Protein AF-A0A953MVX8-F1 (afdb_monomer_lite)

Foldseek 3Di:
DDDPDPDALLLVVQLVLLVLLLVLQQDFFKFKDWQNHTQFTDGLVCLQVLADTPCCSNVPPPPPPPPVPVVVVVVPPDDPDDDDDCVVVVVVVVVVVVVVVPPPPPPPPPDPPRGPRNPLSNLLNVLSVVSNVVSVVPDPCNLVSLLVSLVSSLVSLVVVVVVVVVVVVVVVVVVPPPDPIDIDMDTDPSSVSSNVSSVSSNVSSVVVVVVVVVPPPPPPPPPPPDDDDDDDDDDDDDDDDDDDDDDDDDDDDDDDDDDDDDDDDDDDDDDDDDDDDDDDDDDDDDDDDDDDDDDDDDDDDDDDDDDDDDDDDDDDDDDDDDDDDPDDPDPDPPPPPPPPDPPPDPPDDPPPDPPVVCVVCVVVVCCVLQLVVVLVVVLVVLVVQLVVLVVVLVVLVVPQVPDDQLSVQLSVLSNVLSNVLSVLSVVLSVVLVVQADGPFPDGNLLSVLSVLLSVLLSQLSNQLRSLLSQQVSCQVVVHFGPQPSPDPDPSCVSRRHPHPVNNPVSNVSSVVSNVVSNVVSVVSVVVSVVVRVVVVVVVVVVD

Radius of gyration: 40.79 Å; chains: 1; bounding box: 96×84×152 Å

pLDDT: mean 71.52, std 19.37, range [33.03, 97.69]

Structure (mmCIF, N/CA/C/O backbone):
data_AF-A0A953MVX8-F1
#
_entry.id   AF-A0A953MVX8-F1
#
loop_
_atom_site.group_PDB
_atom_site.id
_atom_site.type_symbol
_atom_site.label_atom_id
_atom_site.label_alt_id
_atom_site.label_comp_id
_atom_site.label_asym_id
_atom_site.label_entity_id
_atom_site.label_seq_id
_atom_site.pdbx_PDB_ins_code
_atom_site.Cartn_x
_atom_site.Cartn_y
_atom_site.Cartn_z
_atom_site.occupancy
_atom_site.B_iso_or_equiv
_atom_site.auth_seq_id
_atom_site.auth_comp_id
_atom_site.auth_asym_id
_atom_site.auth_atom_id
_atom_site.pdbx_PDB_model_num
ATOM 1 N N . MET A 1 1 ? -0.870 6.368 -40.330 1.00 54.12 1 MET A N 1
ATOM 2 C CA . MET A 1 1 ? -1.116 5.958 -38.929 1.00 54.12 1 MET A CA 1
ATOM 3 C C . MET A 1 1 ? 0.214 5.978 -38.195 1.00 54.12 1 MET A C 1
ATOM 5 O O . MET A 1 1 ? 1.049 5.128 -38.466 1.00 54.12 1 MET A O 1
ATOM 9 N N . ALA A 1 2 ? 0.462 6.985 -37.356 1.00 44.12 2 ALA A N 1
ATOM 10 C CA . ALA A 1 2 ? 1.664 7.016 -36.525 1.00 44.12 2 ALA A CA 1
ATOM 11 C C . ALA A 1 2 ? 1.490 6.000 -35.389 1.00 44.12 2 ALA A C 1
ATOM 13 O O . ALA A 1 2 ? 0.504 6.075 -34.655 1.00 44.12 2 ALA A O 1
ATOM 14 N N . MET A 1 3 ? 2.400 5.029 -35.277 1.00 39.38 3 MET A N 1
ATOM 15 C CA . MET A 1 3 ? 2.377 4.087 -34.160 1.00 39.38 3 MET A CA 1
ATOM 16 C C . MET A 1 3 ? 2.558 4.854 -32.841 1.00 39.38 3 MET A C 1
ATOM 18 O O . MET A 1 3 ? 3.437 5.719 -32.773 1.00 39.38 3 MET A O 1
ATOM 22 N N . PRO A 1 4 ? 1.741 4.580 -31.806 1.00 52.38 4 PRO A N 1
ATOM 23 C CA . PRO A 1 4 ? 1.899 5.212 -30.505 1.00 52.38 4 PRO A CA 1
ATOM 24 C C . PRO A 1 4 ? 3.293 4.884 -29.974 1.00 52.38 4 PRO A C 1
ATOM 26 O O . PRO A 1 4 ? 3.662 3.717 -29.833 1.00 52.38 4 PRO A O 1
ATOM 29 N N . THR A 1 5 ? 4.090 5.919 -29.720 1.00 52.66 5 THR A N 1
ATOM 30 C CA . THR A 1 5 ? 5.411 5.755 -29.124 1.00 52.66 5 THR A CA 1
ATOM 31 C C . THR A 1 5 ? 5.262 5.073 -27.761 1.00 52.66 5 THR A C 1
ATOM 33 O O . THR A 1 5 ? 4.364 5.435 -26.992 1.00 52.66 5 THR A O 1
ATOM 36 N N . PRO A 1 6 ? 6.098 4.065 -27.453 1.00 48.31 6 PRO A N 1
ATOM 37 C CA . PRO A 1 6 ? 6.007 3.321 -26.205 1.00 48.31 6 PRO A CA 1
ATOM 38 C C . PRO A 1 6 ? 6.113 4.294 -25.030 1.00 48.31 6 PRO A C 1
ATOM 40 O O . PRO A 1 6 ? 7.103 5.010 -24.872 1.00 48.31 6 PRO A O 1
ATOM 43 N N . GLN A 1 7 ? 5.044 4.365 -24.238 1.00 52.50 7 GLN A N 1
ATOM 44 C CA . GLN A 1 7 ? 4.986 5.229 -23.070 1.00 52.50 7 GLN A CA 1
ATOM 45 C C . GLN A 1 7 ? 5.999 4.718 -22.046 1.00 52.50 7 GLN A C 1
ATOM 47 O O . GLN A 1 7 ? 5.911 3.580 -21.591 1.00 52.50 7 GLN A O 1
ATOM 52 N N . GLY A 1 8 ? 6.987 5.550 -21.718 1.00 59.47 8 GLY A N 1
ATOM 53 C CA . GLY A 1 8 ? 8.038 5.187 -20.775 1.00 59.47 8 GLY A CA 1
ATOM 54 C C . GLY A 1 8 ? 7.496 4.852 -19.372 1.00 59.47 8 GLY A C 1
ATOM 55 O O . GLY A 1 8 ? 6.427 5.334 -18.981 1.00 59.47 8 GLY A O 1
ATOM 56 N N . PRO A 1 9 ? 8.263 4.091 -18.574 1.00 57.97 9 PRO A N 1
ATOM 57 C CA . PRO A 1 9 ? 7.849 3.545 -17.274 1.00 57.97 9 PRO A CA 1
ATOM 58 C C . PRO A 1 9 ? 7.515 4.589 -16.197 1.00 57.97 9 PRO A C 1
ATOM 60 O O . PRO A 1 9 ? 6.911 4.279 -15.175 1.00 57.97 9 PRO A O 1
ATOM 63 N N . HIS A 1 10 ? 7.839 5.858 -16.434 1.00 62.00 10 HIS A N 1
ATOM 64 C CA . HIS A 1 10 ? 7.603 6.947 -15.489 1.00 62.00 10 HIS A CA 1
ATOM 65 C C . HIS A 1 10 ? 6.122 7.300 -15.281 1.00 62.00 10 HIS A C 1
ATOM 67 O O . HIS A 1 10 ? 5.813 8.034 -14.347 1.00 62.00 10 HIS A O 1
ATOM 73 N N . ARG A 1 11 ? 5.190 6.799 -16.109 1.00 68.38 11 ARG A N 1
ATOM 74 C CA . ARG A 1 11 ? 3.753 7.079 -15.930 1.00 68.38 11 ARG A CA 1
ATOM 75 C C . ARG A 1 11 ? 3.180 6.468 -14.642 1.00 68.38 11 ARG A C 1
ATOM 77 O O . ARG A 1 11 ? 2.341 7.107 -14.022 1.00 68.38 11 ARG A O 1
ATOM 84 N N . ALA A 1 12 ? 3.660 5.305 -14.198 1.00 69.62 12 ALA A N 1
ATOM 85 C CA . ALA A 1 12 ? 3.076 4.588 -13.057 1.00 69.62 12 ALA A CA 1
ATOM 86 C C . ALA A 1 12 ? 3.425 5.178 -11.673 1.00 69.62 12 ALA A C 1
ATOM 88 O O . ALA A 1 12 ? 2.753 4.874 -10.692 1.00 69.62 12 ALA A O 1
ATOM 89 N N . LEU A 1 13 ? 4.447 6.035 -11.572 1.00 78.38 13 LEU A N 1
ATOM 90 C CA . LEU A 1 13 ? 4.884 6.601 -10.286 1.00 78.38 13 LEU A CA 1
ATOM 91 C C . LEU A 1 13 ? 3.929 7.681 -9.744 1.00 78.38 13 LEU A C 1
ATOM 93 O O . LEU A 1 13 ? 3.808 7.851 -8.534 1.00 78.38 13 LEU A O 1
ATOM 97 N N . PHE A 1 14 ? 3.213 8.376 -10.629 1.00 81.25 14 PHE A N 1
ATOM 98 C CA . PHE A 1 14 ? 2.272 9.446 -10.281 1.00 81.25 14 PHE A CA 1
ATOM 99 C C . PHE A 1 14 ? 1.063 8.987 -9.453 1.00 81.25 14 PHE A C 1
ATOM 101 O O . PHE A 1 14 ? 0.856 9.539 -8.371 1.00 81.25 14 PHE A O 1
ATOM 108 N N . PRO A 1 15 ? 0.282 7.974 -9.880 1.00 85.44 15 PRO A N 1
ATOM 109 C CA . PRO A 1 15 ? -0.833 7.476 -9.076 1.00 85.44 15 PRO A CA 1
ATOM 110 C C . PRO A 1 15 ? -0.356 6.864 -7.754 1.00 85.44 15 PRO A C 1
ATOM 112 O O . PRO A 1 15 ? -1.083 6.928 -6.771 1.00 85.44 15 PRO A O 1
ATOM 115 N N . GLY A 1 16 ? 0.873 6.333 -7.699 1.00 83.50 16 GLY A N 1
ATOM 116 C CA . GLY A 1 16 ? 1.467 5.815 -6.465 1.00 83.50 16 GLY A CA 1
ATOM 117 C C . GLY A 1 16 ? 1.623 6.883 -5.378 1.00 83.50 16 GLY A C 1
ATOM 118 O O . GLY A 1 16 ? 1.309 6.620 -4.221 1.00 83.50 16 GLY A O 1
ATOM 119 N N . ALA A 1 17 ? 2.035 8.102 -5.742 1.00 90.44 17 ALA A N 1
ATOM 120 C CA . ALA A 1 17 ? 2.159 9.204 -4.786 1.00 90.44 17 ALA A CA 1
ATOM 121 C C . ALA A 1 17 ? 0.800 9.664 -4.234 1.00 90.44 17 ALA A C 1
ATOM 123 O O . ALA A 1 17 ? 0.674 9.884 -3.034 1.00 90.44 17 ALA A O 1
ATOM 124 N N . PHE A 1 18 ? -0.239 9.740 -5.072 1.00 91.50 18 PHE A N 1
ATOM 125 C CA . PHE A 1 18 ? -1.593 10.064 -4.607 1.00 91.50 18 PHE A CA 1
ATOM 126 C C . PHE A 1 18 ? -2.239 8.918 -3.810 1.00 91.50 18 PHE A C 1
ATOM 128 O O . PHE A 1 18 ? -2.927 9.171 -2.824 1.00 91.50 18 PHE A O 1
ATOM 135 N N . ALA A 1 19 ? -1.980 7.659 -4.175 1.00 88.12 19 ALA A N 1
ATOM 136 C CA . ALA A 1 19 ? -2.420 6.497 -3.404 1.00 88.12 19 ALA A CA 1
ATOM 137 C C . ALA A 1 19 ? -1.784 6.465 -2.009 1.00 88.12 19 ALA A C 1
ATOM 139 O O . ALA A 1 19 ? -2.470 6.153 -1.038 1.00 88.12 19 ALA A O 1
ATOM 140 N N . LEU A 1 20 ? -0.507 6.850 -1.894 1.00 88.81 20 LEU A N 1
ATOM 141 C CA . LEU A 1 20 ? 0.152 7.021 -0.601 1.00 88.81 20 LEU A CA 1
ATOM 142 C C . LEU A 1 20 ? -0.595 8.037 0.271 1.00 88.81 20 LEU A C 1
ATOM 144 O O . LEU A 1 20 ? -0.844 7.743 1.433 1.00 88.81 20 LEU A O 1
ATOM 148 N N . VAL A 1 21 ? -1.023 9.176 -0.289 1.00 93.94 21 VAL A N 1
ATOM 149 C CA . VAL A 1 21 ? -1.826 10.163 0.455 1.00 93.94 21 VAL A CA 1
ATOM 150 C C . VAL A 1 21 ? -3.119 9.544 0.985 1.00 93.94 21 VAL A C 1
ATOM 152 O O . VAL A 1 21 ? -3.407 9.687 2.169 1.00 93.94 21 VAL A O 1
ATOM 155 N N . VAL A 1 22 ? -3.875 8.819 0.153 1.00 91.56 22 VAL A N 1
ATOM 156 C CA . VAL A 1 22 ? -5.123 8.157 0.587 1.00 91.56 22 VAL A CA 1
ATOM 157 C C . VAL A 1 22 ? -4.861 7.168 1.726 1.00 91.56 22 VAL A C 1
ATOM 159 O O . VAL A 1 22 ? -5.604 7.136 2.701 1.00 91.56 22 VAL A O 1
ATOM 162 N N . VAL A 1 23 ? -3.779 6.393 1.638 1.00 87.88 23 VAL A N 1
ATOM 163 C CA . VAL A 1 23 ? -3.372 5.466 2.703 1.00 87.88 23 VAL A CA 1
ATOM 164 C C . VAL A 1 23 ? -2.995 6.221 3.979 1.00 87.88 23 VAL A C 1
ATOM 166 O O . VAL A 1 23 ? -3.380 5.800 5.064 1.00 87.88 23 VAL A O 1
ATOM 169 N N . CYS A 1 24 ? -2.305 7.358 3.872 1.00 91.88 24 CYS A N 1
ATOM 170 C CA . CYS A 1 24 ? -1.936 8.184 5.018 1.00 91.88 24 CYS A CA 1
ATOM 171 C C . CYS A 1 24 ? -3.149 8.708 5.802 1.00 91.88 24 CYS A C 1
ATOM 173 O O . CYS A 1 24 ? -3.049 8.836 7.021 1.00 91.88 24 CYS A O 1
ATOM 175 N N . PHE A 1 25 ? -4.298 8.941 5.152 1.00 93.31 25 PHE A N 1
ATOM 176 C CA . PHE A 1 25 ? -5.549 9.325 5.828 1.00 93.31 25 PHE A CA 1
ATOM 177 C C . PHE A 1 25 ? -6.089 8.250 6.785 1.00 93.31 25 PHE A C 1
ATOM 179 O O . PHE A 1 25 ? -6.872 8.573 7.673 1.00 93.31 25 PHE A O 1
ATOM 186 N N . LEU A 1 26 ? -5.646 6.995 6.659 1.00 87.94 26 LEU A N 1
ATOM 187 C CA . LEU A 1 26 ? -6.006 5.911 7.581 1.00 87.94 26 LEU A CA 1
ATOM 188 C C . LEU A 1 26 ? -5.194 5.929 8.888 1.00 87.94 26 LEU A C 1
ATOM 190 O O . LEU A 1 26 ? -5.497 5.161 9.796 1.00 87.94 26 LEU A O 1
ATOM 194 N N . PHE A 1 27 ? -4.159 6.767 8.984 1.00 91.25 27 PHE A N 1
ATOM 195 C CA . PHE A 1 27 ? -3.295 6.878 10.160 1.00 91.25 27 PHE A CA 1
ATOM 196 C C . PHE A 1 27 ? -3.603 8.139 10.971 1.00 91.25 27 PHE A C 1
ATOM 198 O O . PHE A 1 27 ? -4.330 9.032 10.525 1.00 91.25 27 PHE A O 1
ATOM 205 N N . THR A 1 28 ? -2.995 8.226 12.156 1.00 90.44 28 THR A N 1
ATOM 206 C CA . THR A 1 28 ? -3.032 9.397 13.035 1.00 90.44 28 THR A CA 1
ATOM 207 C C . THR A 1 28 ? -2.585 10.653 12.296 1.00 90.44 28 THR A C 1
ATOM 209 O O . THR A 1 28 ? -1.437 10.770 11.858 1.00 90.44 28 THR A O 1
ATOM 212 N N . PHE A 1 29 ? -3.506 11.602 12.151 1.00 92.19 29 PHE A N 1
ATOM 213 C CA . PHE A 1 29 ? -3.282 12.879 11.482 1.00 92.19 29 PHE A CA 1
ATOM 214 C C . PHE A 1 29 ? -2.920 13.974 12.473 1.00 92.19 29 PHE A C 1
ATOM 216 O O . PHE A 1 29 ? -2.045 14.789 12.189 1.00 92.19 29 PHE A O 1
ATOM 223 N N . LEU A 1 30 ? -3.571 13.978 13.634 1.00 93.12 30 LEU A N 1
ATOM 224 C CA . LEU A 1 30 ? -3.368 14.970 14.680 1.00 93.12 30 LEU A CA 1
ATOM 225 C C . LEU A 1 30 ? -3.243 14.266 16.027 1.00 93.12 30 LEU A C 1
ATOM 227 O O . LEU A 1 30 ? -4.079 13.438 16.382 1.00 93.12 30 LEU A O 1
ATOM 231 N N . GLU A 1 31 ? -2.196 14.614 16.765 1.00 92.06 31 GLU A N 1
ATOM 232 C CA . GLU A 1 31 ? -2.000 14.238 18.159 1.00 92.06 31 GLU A CA 1
ATOM 233 C C . GLU A 1 31 ? -2.313 15.447 19.038 1.00 92.06 31 GLU A C 1
ATOM 235 O O . GLU A 1 31 ? -1.734 16.526 18.872 1.00 92.06 31 GLU A O 1
ATOM 240 N N . PHE A 1 32 ? -3.209 15.257 19.998 1.00 90.44 32 PHE A N 1
ATOM 241 C CA . PHE A 1 32 ? -3.487 16.238 21.034 1.00 90.44 32 PHE A CA 1
ATOM 242 C C . PHE A 1 32 ? -2.589 15.933 22.223 1.00 90.44 32 PHE A C 1
ATOM 244 O O . PHE A 1 32 ? -2.599 14.816 22.750 1.00 90.44 32 PHE A O 1
ATOM 251 N N . ARG A 1 33 ? -1.799 16.921 22.647 1.00 90.38 33 ARG A N 1
ATOM 252 C CA . ARG A 1 33 ? -0.929 16.809 23.816 1.00 90.38 33 ARG A CA 1
ATOM 253 C C . ARG A 1 33 ? -1.262 17.882 24.836 1.00 90.38 33 ARG A C 1
ATOM 255 O O . ARG A 1 33 ? -1.357 19.052 24.478 1.00 90.38 33 ARG A O 1
ATOM 262 N N . ARG A 1 34 ? -1.370 17.491 26.102 1.00 87.19 34 ARG A N 1
ATOM 263 C CA . ARG A 1 34 ? -1.476 18.402 27.246 1.00 87.19 34 ARG A CA 1
ATOM 264 C C . ARG A 1 34 ? -0.198 18.281 28.058 1.00 87.19 34 ARG A C 1
ATOM 266 O O . ARG A 1 34 ? 0.162 17.177 28.462 1.00 87.19 34 ARG A O 1
ATOM 273 N N . ASP A 1 35 ? 0.516 19.390 28.225 1.00 87.94 35 ASP A N 1
ATOM 274 C CA . ASP A 1 35 ? 1.780 19.436 28.978 1.00 87.94 35 ASP A CA 1
ATOM 275 C C . ASP A 1 35 ? 2.805 18.380 28.502 1.00 87.94 35 ASP A C 1
ATOM 277 O O . ASP A 1 35 ? 3.523 17.758 29.280 1.00 87.94 35 ASP A O 1
ATOM 281 N N . GLY A 1 36 ? 2.839 18.138 27.185 1.00 86.06 36 GLY A N 1
ATOM 282 C CA . GLY A 1 36 ? 3.728 17.167 26.537 1.00 86.06 36 GLY A CA 1
ATOM 283 C C . GLY A 1 36 ? 3.221 15.720 26.503 1.00 86.06 36 GLY A C 1
ATOM 284 O O . GLY A 1 36 ? 3.724 14.937 25.693 1.00 86.06 36 GLY A O 1
ATOM 285 N N . ASN A 1 37 ? 2.198 15.377 27.290 1.00 87.12 37 ASN A N 1
ATOM 286 C CA . ASN A 1 37 ? 1.599 14.044 27.320 1.00 87.12 37 ASN A CA 1
ATOM 287 C C . ASN A 1 37 ? 0.480 13.921 26.286 1.00 87.12 37 ASN A C 1
ATOM 289 O O . ASN A 1 37 ? -0.370 14.803 26.178 1.00 87.12 37 ASN A O 1
ATOM 293 N N . GLN A 1 38 ? 0.465 12.822 25.532 1.00 86.12 38 GLN A N 1
ATOM 294 C CA . GLN A 1 38 ? -0.590 12.540 24.560 1.00 86.12 38 GLN A CA 1
ATOM 295 C C . GLN A 1 38 ? -1.907 12.264 25.289 1.00 86.12 38 GLN A C 1
ATOM 297 O O . GLN A 1 38 ? -1.994 11.348 26.103 1.00 86.12 38 GLN A O 1
ATOM 302 N N . VAL A 1 39 ? -2.918 13.076 24.996 1.00 87.31 39 VAL A N 1
ATOM 303 C CA . VAL A 1 39 ? -4.264 12.972 25.578 1.00 87.31 39 VAL A CA 1
ATOM 304 C C . VAL A 1 39 ? -5.288 12.451 24.576 1.00 87.31 39 VAL A C 1
ATOM 306 O O . VAL A 1 39 ? -6.352 11.992 24.967 1.00 87.31 39 VAL A O 1
ATOM 309 N N . GLY A 1 40 ? -4.973 12.491 23.283 1.00 87.00 40 GLY A N 1
ATOM 310 C CA . GLY A 1 40 ? -5.831 11.940 22.247 1.00 87.00 40 GLY A CA 1
ATOM 311 C C . GLY A 1 40 ? -5.163 11.962 20.884 1.00 87.00 40 GLY A C 1
ATOM 312 O O . GLY A 1 40 ? -4.156 12.640 20.665 1.00 87.00 40 GLY A O 1
ATOM 313 N N . GLU A 1 41 ? -5.745 11.223 19.955 1.00 91.88 41 GLU A N 1
ATOM 314 C CA . GLU A 1 41 ? -5.352 11.237 18.557 1.00 91.88 41 GLU A CA 1
ATOM 315 C C . GLU A 1 41 ? -6.578 11.171 17.658 1.00 91.88 41 GLU A C 1
ATOM 317 O O . GLU A 1 41 ? -7.620 10.642 18.040 1.00 91.88 41 GLU A O 1
ATOM 322 N N . VAL A 1 42 ? -6.457 11.742 16.464 1.00 90.38 42 VAL A N 1
ATOM 323 C CA . VAL A 1 42 ? -7.511 11.712 15.453 1.00 90.38 42 VAL A CA 1
ATOM 324 C C . VAL A 1 42 ? -6.907 11.292 14.123 1.00 90.38 42 VAL A C 1
ATOM 326 O O . VAL A 1 42 ? -5.887 11.832 13.676 1.00 90.38 42 VAL A O 1
ATOM 329 N N . THR A 1 43 ? -7.542 10.310 13.483 1.00 93.31 43 THR A N 1
ATOM 330 C CA . THR A 1 43 ? -7.150 9.845 12.150 1.00 93.31 43 THR A CA 1
ATOM 331 C C . THR A 1 43 ? -7.626 10.809 11.067 1.00 93.31 43 THR A C 1
ATOM 333 O O . THR A 1 43 ? -8.590 11.555 11.250 1.00 93.31 43 THR A O 1
ATOM 336 N N . GLY A 1 44 ? -6.973 10.789 9.903 1.00 89.62 44 GLY A N 1
ATOM 337 C CA . GLY A 1 44 ? -7.403 11.612 8.768 1.00 89.62 44 GLY A CA 1
ATOM 338 C C . GLY A 1 44 ? -8.840 11.298 8.339 1.00 89.62 44 GLY A C 1
ATOM 339 O O . GLY A 1 44 ? -9.597 12.207 8.010 1.00 89.62 44 GLY A O 1
ATOM 340 N N . MET A 1 45 ? -9.243 10.026 8.397 1.00 91.12 45 MET A N 1
ATOM 341 C CA . MET A 1 45 ? -10.606 9.598 8.080 1.00 91.12 45 MET A CA 1
ATOM 342 C C . MET A 1 45 ? -11.637 10.076 9.096 1.00 91.12 45 MET A C 1
ATOM 344 O O . MET A 1 45 ? -12.710 10.507 8.683 1.00 91.12 45 MET A O 1
ATOM 348 N N . SER A 1 46 ? -11.316 10.079 10.388 1.00 89.44 46 SER A N 1
ATOM 349 C CA . SER A 1 46 ? -12.222 10.618 11.407 1.00 89.44 46 SER A CA 1
ATOM 350 C C . SER A 1 46 ? -12.479 12.116 11.184 1.00 89.44 46 SER A C 1
ATOM 352 O O . SER A 1 46 ? -13.625 12.551 11.254 1.00 89.44 46 SER A O 1
ATOM 354 N N . LEU A 1 47 ? -11.461 12.889 10.765 1.00 89.44 47 LEU A N 1
ATOM 355 C CA . LEU A 1 47 ? -11.639 14.297 10.357 1.00 89.44 47 LEU A CA 1
ATOM 356 C C . LEU A 1 47 ? -12.552 14.454 9.133 1.00 89.44 47 LEU A C 1
ATOM 358 O O . LEU A 1 47 ? -13.312 15.417 9.047 1.00 89.44 47 LEU A O 1
ATOM 362 N N . VAL A 1 48 ? -12.470 13.527 8.176 1.00 91.25 48 VAL A N 1
ATOM 363 C CA . VAL A 1 48 ? -13.298 13.526 6.957 1.00 91.25 48 VAL A CA 1
ATOM 364 C C . VAL A 1 48 ? -14.749 13.164 7.265 1.00 91.25 48 VAL A C 1
ATOM 366 O O . VAL A 1 48 ? -15.654 13.709 6.641 1.00 91.25 48 VAL A O 1
ATOM 369 N N . LEU A 1 49 ? -14.972 12.241 8.199 1.00 90.38 49 LEU A N 1
ATOM 370 C CA . LEU A 1 49 ? -16.299 11.741 8.557 1.00 90.38 49 LEU A CA 1
ATOM 371 C C . LEU A 1 49 ? -16.987 12.584 9.637 1.00 90.38 49 LEU A C 1
ATOM 373 O O . LEU A 1 49 ? -18.196 12.455 9.813 1.00 90.38 49 LEU A O 1
ATOM 377 N N . GLY A 1 50 ? -16.246 13.457 10.327 1.00 87.00 50 GLY A N 1
ATOM 378 C CA . GLY A 1 50 ? -16.759 14.182 11.492 1.00 87.00 50 GLY A CA 1
ATOM 379 C C . GLY A 1 50 ? -16.935 13.274 12.711 1.00 87.00 50 GLY A C 1
ATOM 380 O O . GLY A 1 50 ? -17.779 13.520 13.568 1.00 87.00 50 GLY A O 1
ATOM 381 N N . GLU A 1 51 ? -16.169 12.188 12.789 1.00 84.38 51 GLU A N 1
ATOM 382 C CA . GLU A 1 51 ? -16.191 11.332 13.970 1.00 84.38 51 GLU A CA 1
ATOM 383 C C . GLU A 1 51 ? -15.504 12.057 15.126 1.00 84.38 51 GLU A C 1
ATOM 385 O O . GLU A 1 51 ? -14.406 12.601 14.969 1.00 84.38 51 GLU A O 1
ATOM 390 N N . ALA A 1 52 ? -16.164 12.061 16.287 1.00 73.50 52 ALA A N 1
ATOM 391 C CA . ALA A 1 52 ? -15.589 12.624 17.494 1.00 73.50 52 ALA A CA 1
ATOM 392 C C . ALA A 1 52 ? -14.246 11.929 17.799 1.00 73.50 52 ALA A C 1
ATOM 394 O O . ALA A 1 52 ? -14.129 10.716 17.594 1.00 73.50 52 ALA A O 1
ATOM 395 N N . PRO A 1 53 ? -13.236 12.667 18.299 1.00 72.12 53 PRO A N 1
ATOM 396 C CA . PRO A 1 53 ? -12.011 12.058 18.802 1.00 72.12 53 PRO A CA 1
ATOM 397 C C . PRO A 1 53 ? -12.371 10.967 19.804 1.00 72.12 53 PRO A C 1
ATOM 399 O O . PRO A 1 53 ? -13.293 11.170 20.595 1.00 72.12 53 PRO A O 1
ATOM 402 N N . ASP A 1 54 ? -11.653 9.842 19.789 1.00 65.62 54 ASP A N 1
ATOM 403 C CA . ASP A 1 54 ? -11.901 8.729 20.706 1.00 65.62 54 ASP A CA 1
ATOM 404 C C . ASP A 1 54 ? -11.809 9.237 22.158 1.00 65.62 54 ASP A C 1
ATOM 406 O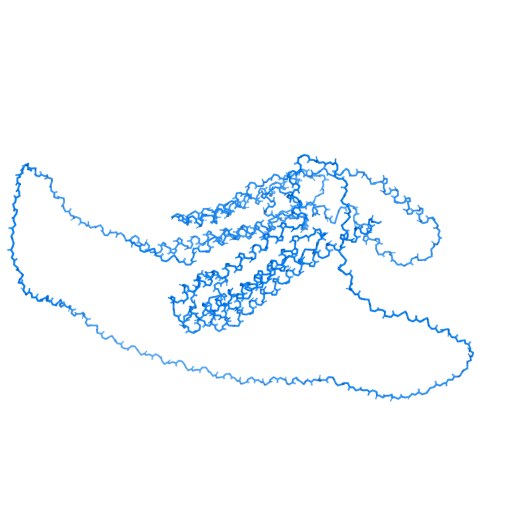 O . ASP A 1 54 ? -10.735 9.376 22.753 1.00 65.62 54 ASP A O 1
ATOM 410 N N . ALA A 1 55 ? -12.965 9.580 22.734 1.00 53.53 55 ALA A N 1
ATOM 411 C CA . ALA A 1 55 ? -13.070 10.265 24.020 1.00 53.53 55 ALA A CA 1
ATOM 412 C C . ALA A 1 55 ? -12.561 9.387 25.174 1.00 53.53 55 ALA A C 1
ATOM 414 O O . ALA A 1 55 ? -12.223 9.889 26.247 1.00 53.53 55 ALA A O 1
ATOM 415 N N . ALA A 1 56 ? -12.439 8.078 24.925 1.00 52.38 56 ALA A N 1
ATOM 416 C CA . ALA A 1 56 ? -11.797 7.120 25.811 1.00 52.38 56 ALA A CA 1
ATOM 417 C C . ALA A 1 56 ? -10.327 7.481 26.115 1.00 52.38 56 ALA A C 1
ATOM 419 O O . ALA A 1 56 ? -9.861 7.207 27.219 1.00 52.38 56 ALA A O 1
ATOM 420 N N . GLY A 1 57 ? -9.615 8.136 25.186 1.00 51.97 57 GLY A N 1
ATOM 421 C CA . GLY A 1 57 ? -8.266 8.664 25.423 1.00 51.97 57 GLY A CA 1
ATOM 422 C C . GLY A 1 57 ? -8.268 9.960 26.240 1.00 51.97 57 GLY A C 1
ATOM 423 O O . GLY A 1 57 ? -7.516 10.086 27.206 1.00 51.97 57 GLY A O 1
ATOM 424 N N . LEU A 1 58 ? -9.183 10.883 25.918 1.00 48.25 58 LEU A N 1
ATOM 425 C CA . LEU A 1 58 ? -9.274 12.205 26.558 1.00 48.25 58 LEU A CA 1
ATOM 426 C C . LEU A 1 58 ? -9.727 12.133 28.024 1.00 48.25 58 LEU A C 1
ATOM 428 O O . LEU A 1 58 ? -9.258 12.916 28.849 1.00 48.25 58 LEU A O 1
ATOM 432 N N . MET A 1 59 ? -10.586 11.171 28.376 1.00 49.12 59 MET A N 1
ATOM 433 C CA . MET A 1 59 ? -10.997 10.920 29.767 1.00 49.12 59 MET A CA 1
ATOM 434 C C . MET A 1 59 ? -10.030 10.008 30.542 1.00 49.12 59 MET A C 1
ATOM 436 O O . MET A 1 59 ? -10.171 9.838 31.753 1.00 49.12 59 MET A O 1
ATOM 440 N N . GLY A 1 60 ? -9.033 9.427 29.868 1.00 46.53 60 GLY A N 1
ATOM 441 C CA . GLY A 1 60 ? -8.072 8.486 30.443 1.00 46.53 60 GLY A CA 1
ATOM 442 C C . GLY A 1 60 ? -6.845 9.121 31.100 1.00 46.53 60 GLY A C 1
ATOM 443 O O . GLY A 1 60 ? -5.958 8.383 31.531 1.00 46.53 60 GLY A O 1
ATOM 444 N N . VAL A 1 61 ? -6.757 10.455 31.186 1.00 48.16 61 VAL A N 1
ATOM 445 C CA . VAL A 1 61 ? -5.586 11.130 31.768 1.00 48.16 61 VAL A CA 1
ATOM 446 C C . VAL A 1 61 ? -5.462 10.773 33.262 1.00 48.16 61 VAL A C 1
ATOM 448 O O . VAL A 1 61 ? -6.380 11.059 34.041 1.00 48.16 61 VAL A O 1
ATOM 451 N N . PRO A 1 62 ? -4.338 10.175 33.704 1.00 43.22 62 PRO A N 1
ATOM 452 C CA . PRO A 1 62 ? -4.074 9.875 35.107 1.00 43.22 62 PRO A CA 1
ATOM 453 C C . PRO A 1 62 ? -3.773 11.184 35.851 1.00 43.22 62 PRO A C 1
ATOM 455 O O . PRO A 1 62 ? -2.628 11.581 36.030 1.00 43.22 62 PRO A O 1
ATOM 458 N N . GLY A 1 63 ? -4.833 11.897 36.217 1.00 45.16 63 GLY A N 1
ATOM 459 C CA . GLY A 1 63 ? -4.766 13.199 36.885 1.00 45.16 63 GLY A CA 1
ATOM 460 C C . GLY A 1 63 ? -6.120 13.740 37.346 1.00 45.16 63 GLY A C 1
ATOM 461 O O . GLY A 1 63 ? -6.159 14.704 38.105 1.00 45.16 63 GLY A O 1
ATOM 462 N N . GLY A 1 64 ? -7.237 13.114 36.952 1.00 41.38 64 GLY A N 1
ATOM 463 C CA . GLY A 1 64 ? -8.517 13.351 37.619 1.00 41.38 64 GLY A CA 1
ATOM 464 C C . GLY A 1 64 ? -8.426 12.946 39.102 1.00 41.38 64 GLY A C 1
ATOM 465 O O . GLY A 1 64 ? -7.824 11.906 39.394 1.00 41.38 64 GLY A O 1
ATOM 466 N N . PRO A 1 65 ? -9.015 13.710 40.043 1.00 41.62 65 PRO A N 1
ATOM 467 C CA . PRO A 1 65 ? -8.824 13.568 41.497 1.00 41.62 65 PRO A CA 1
ATOM 468 C C . PRO A 1 65 ? -9.289 12.233 42.125 1.00 41.62 65 PRO A C 1
ATOM 470 O O . PRO A 1 65 ? -9.331 12.118 43.344 1.00 41.62 65 PRO A O 1
ATOM 473 N N . GLY A 1 66 ? -9.607 11.207 41.329 1.00 45.16 66 GLY A N 1
ATOM 474 C CA . GLY A 1 66 ? -10.133 9.919 41.789 1.00 45.16 66 GLY A CA 1
ATOM 475 C C . GLY A 1 66 ? -9.208 8.702 41.662 1.00 45.16 66 GLY A C 1
ATOM 476 O O . GLY A 1 66 ? -9.579 7.652 42.164 1.00 45.16 66 GLY A O 1
ATOM 477 N N . LYS A 1 67 ? -8.030 8.781 41.016 1.00 43.53 67 LYS A N 1
ATOM 478 C CA . LYS A 1 67 ? -7.151 7.593 40.819 1.00 43.53 67 LYS A CA 1
ATOM 479 C C . LYS A 1 67 ? -5.810 7.621 41.564 1.00 43.53 67 LYS A C 1
ATOM 481 O O . LYS A 1 67 ? -5.010 6.703 41.422 1.00 43.53 67 LYS A O 1
ATOM 486 N N . GLY A 1 68 ? -5.568 8.644 42.386 1.00 41.56 68 GLY A N 1
ATOM 487 C CA . GLY A 1 68 ? -4.338 8.780 43.177 1.00 41.56 68 GLY A CA 1
ATOM 488 C C . GLY A 1 68 ? -4.322 8.040 44.521 1.00 41.56 68 GLY A C 1
ATOM 489 O O . GLY A 1 68 ? -3.278 8.015 45.163 1.00 41.56 68 GLY A O 1
ATOM 490 N N . GLN A 1 69 ? -5.437 7.451 44.971 1.00 47.34 69 GLN A N 1
ATOM 491 C CA . GLN A 1 69 ? -5.502 6.802 46.293 1.00 47.34 69 GLN A CA 1
ATOM 492 C C . GLN A 1 69 ? -5.251 5.289 46.270 1.00 47.34 69 GLN A C 1
ATOM 494 O O . GLN A 1 69 ? -4.783 4.751 47.272 1.00 47.34 69 GLN A O 1
ATOM 499 N N . ASP A 1 70 ? -5.423 4.613 45.133 1.00 48.25 70 ASP A N 1
ATOM 500 C CA . ASP A 1 70 ? -5.220 3.157 45.073 1.00 48.25 70 ASP A CA 1
ATOM 501 C C . ASP A 1 70 ? -3.732 2.773 44.989 1.00 48.25 70 ASP A C 1
ATOM 503 O O . ASP A 1 70 ? -3.315 1.756 45.536 1.00 48.25 70 ASP A O 1
ATOM 507 N N . ALA A 1 71 ? -2.887 3.635 44.410 1.00 46.00 71 ALA A N 1
ATOM 508 C CA . ALA A 1 71 ? -1.441 3.395 44.334 1.00 46.00 71 ALA A CA 1
ATOM 509 C C . ALA A 1 71 ? -0.712 3.591 45.679 1.00 46.00 71 ALA A C 1
ATOM 511 O O . ALA A 1 71 ? 0.391 3.081 45.855 1.00 46.00 71 ALA A O 1
ATOM 512 N N . VAL A 1 72 ? -1.326 4.294 46.639 1.00 47.25 72 VAL A N 1
ATOM 513 C CA . VAL A 1 72 ? -0.803 4.422 48.013 1.00 47.25 72 VAL A CA 1
ATOM 514 C C . VAL A 1 72 ? -1.371 3.322 48.924 1.00 47.25 72 VAL A C 1
ATOM 516 O O . VAL A 1 72 ? -0.733 2.950 49.905 1.00 47.25 72 VAL A O 1
ATOM 519 N N . ALA A 1 73 ? -2.512 2.721 48.567 1.00 48.97 73 ALA A N 1
ATOM 520 C CA . ALA A 1 73 ? -3.133 1.631 49.323 1.00 48.97 73 ALA A CA 1
ATOM 521 C C . ALA A 1 73 ? -2.512 0.239 49.059 1.00 48.97 73 ALA A C 1
ATOM 523 O O . ALA A 1 73 ? -2.656 -0.663 49.888 1.00 48.97 73 ALA A O 1
ATOM 524 N N . GLU A 1 74 ? -1.791 0.048 47.948 1.00 46.22 74 GLU A N 1
ATOM 525 C CA . GLU A 1 74 ? -1.131 -1.231 47.625 1.00 46.22 74 GLU A CA 1
ATOM 526 C C . GLU A 1 74 ? 0.206 -1.424 48.380 1.00 46.22 74 GLU A C 1
ATOM 528 O O . GLU A 1 74 ? 0.685 -2.549 48.519 1.00 46.22 74 GLU A O 1
ATOM 533 N N . GLN A 1 75 ? 0.800 -0.353 48.931 1.00 44.66 75 GLN A N 1
ATOM 534 C CA . GLN A 1 75 ? 2.078 -0.422 49.661 1.00 44.66 75 GLN A CA 1
ATOM 535 C C . GLN A 1 75 ? 1.924 -0.700 51.174 1.00 44.66 75 GLN A C 1
ATOM 537 O O . GLN A 1 75 ? 2.922 -0.847 51.875 1.00 44.66 75 GLN A O 1
ATOM 542 N N . GLU A 1 76 ? 0.692 -0.860 51.677 1.00 46.88 76 GLU A N 1
ATOM 543 C CA . GLU A 1 76 ? 0.409 -1.211 53.084 1.00 46.88 76 GLU A CA 1
ATOM 544 C C . GLU A 1 76 ? -0.192 -2.617 53.290 1.00 46.88 76 GLU A C 1
ATOM 546 O O . GLU A 1 76 ? -0.565 -2.982 54.406 1.00 46.88 76 GLU A O 1
ATOM 551 N N . ARG A 1 77 ? -0.266 -3.463 52.252 1.00 52.59 77 ARG A N 1
ATOM 552 C CA . ARG A 1 77 ? -0.845 -4.816 52.369 1.00 52.59 77 ARG A CA 1
ATOM 553 C C . ARG A 1 77 ? 0.197 -5.934 52.443 1.00 52.59 77 ARG A C 1
ATOM 555 O O . ARG A 1 77 ? 0.288 -6.762 51.547 1.00 52.59 77 ARG A O 1
ATOM 562 N N . GLN A 1 78 ? 0.898 -6.008 53.576 1.00 39.19 78 GLN A N 1
ATOM 563 C CA . GLN A 1 78 ? 1.392 -7.249 54.206 1.00 39.19 78 GLN A CA 1
ATOM 564 C C . GLN A 1 78 ? 1.517 -7.040 55.735 1.00 39.19 78 GLN A C 1
ATOM 566 O O . GLN A 1 78 ? 1.801 -5.931 56.176 1.00 39.19 78 GLN A O 1
ATOM 571 N N . PRO A 1 79 ? 1.348 -8.077 56.574 1.00 51.47 79 PRO A N 1
ATOM 572 C CA . PRO A 1 79 ? 0.083 -8.670 56.977 1.00 51.47 79 PRO A CA 1
ATOM 573 C C . PRO A 1 79 ? -0.246 -8.320 58.445 1.00 51.47 79 PRO A C 1
ATOM 575 O O . PRO A 1 79 ? 0.490 -8.672 59.365 1.00 51.47 79 PRO A O 1
ATOM 578 N N . ARG A 1 80 ? -1.401 -7.693 58.696 1.00 44.00 80 ARG A N 1
ATOM 579 C CA . ARG A 1 80 ? -2.055 -7.725 60.017 1.00 44.00 80 ARG A CA 1
ATOM 580 C C . ARG A 1 80 ? -3.134 -8.799 60.004 1.00 44.00 80 ARG A C 1
ATOM 582 O O . ARG A 1 80 ? -4.328 -8.516 59.998 1.00 44.00 80 ARG A O 1
ATOM 589 N N . GLU A 1 81 ? -2.697 -10.053 59.993 1.00 53.56 81 GLU A N 1
ATOM 590 C CA . GLU A 1 81 ? -3.488 -11.095 60.640 1.00 53.56 81 GLU A CA 1
ATOM 591 C C . GLU A 1 81 ? -3.496 -10.823 62.151 1.00 53.56 81 GLU A C 1
ATOM 593 O O . GLU A 1 81 ? -2.519 -10.333 62.709 1.00 53.56 81 GLU A O 1
ATOM 598 N N . GLN A 1 82 ? -4.612 -11.150 62.801 1.00 51.56 82 GLN A N 1
ATOM 599 C CA . GLN A 1 82 ? -4.935 -10.893 64.210 1.00 51.56 82 GLN A CA 1
ATOM 600 C C . GLN A 1 82 ? -5.404 -9.473 64.552 1.00 51.56 82 GLN A C 1
ATOM 602 O O . GLN A 1 82 ? -4.772 -8.734 65.303 1.00 51.56 82 GLN A O 1
ATOM 607 N N . ARG A 1 83 ? -6.6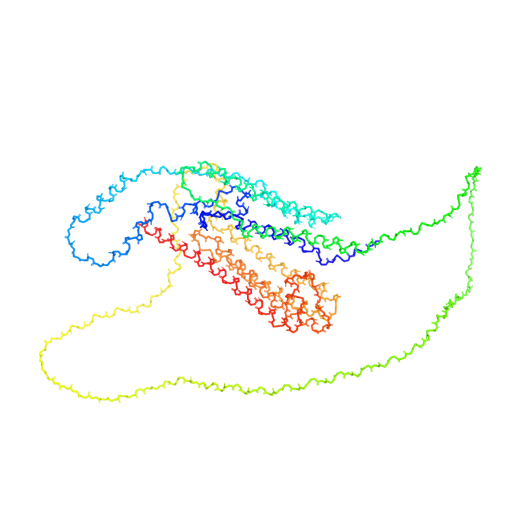44 -9.167 64.165 1.00 45.38 83 ARG A N 1
ATOM 608 C CA . ARG A 1 83 ? -7.664 -8.826 65.170 1.00 45.38 83 ARG A CA 1
ATOM 609 C C . ARG A 1 83 ? -9.059 -9.143 64.642 1.00 45.38 83 ARG A C 1
ATOM 611 O O . ARG A 1 83 ? -9.603 -8.459 63.787 1.00 45.38 83 ARG A O 1
ATOM 618 N N . SER A 1 84 ? -9.590 -10.239 65.173 1.00 61.38 84 SER A N 1
ATOM 619 C CA . SER A 1 84 ? -11.007 -10.585 65.184 1.00 61.38 84 SER A CA 1
ATOM 620 C C . SER A 1 84 ? -11.829 -9.432 65.757 1.00 61.38 84 SER A C 1
ATOM 622 O O . SER A 1 84 ? -11.520 -8.942 66.841 1.00 61.38 84 SER A O 1
ATOM 624 N N . GLY A 1 85 ? -12.907 -9.071 65.071 1.00 48.69 85 GLY A N 1
ATOM 625 C CA . GLY A 1 85 ? -13.978 -8.248 65.622 1.00 48.69 85 GLY A CA 1
ATOM 626 C C . GLY A 1 85 ? -14.824 -7.659 64.505 1.00 48.69 85 GLY A C 1
ATOM 627 O O . GLY A 1 85 ? -14.298 -6.918 63.678 1.00 48.69 85 GLY A O 1
ATOM 628 N N . GLY A 1 86 ? -16.119 -7.993 64.472 1.00 60.38 86 GLY A N 1
ATOM 629 C CA . GLY A 1 86 ? -17.089 -7.542 63.460 1.00 60.38 86 GLY A CA 1
ATOM 630 C C . GLY A 1 86 ? -17.150 -6.022 63.247 1.00 60.38 86 GLY A C 1
ATOM 631 O O . GLY A 1 86 ? -17.635 -5.572 62.214 1.00 60.38 86 GLY A O 1
ATOM 632 N N . ASP A 1 87 ? -16.555 -5.244 64.148 1.00 64.44 87 ASP A N 1
ATOM 633 C CA . ASP A 1 87 ? -16.445 -3.789 64.081 1.00 64.44 87 ASP A CA 1
ATOM 634 C C . ASP A 1 87 ? -15.638 -3.282 62.872 1.00 64.44 87 ASP A C 1
ATOM 636 O O . ASP A 1 87 ? -15.933 -2.206 62.357 1.00 64.44 87 ASP A O 1
ATOM 640 N N . ALA A 1 88 ? -14.660 -4.044 62.363 1.00 65.06 88 ALA A N 1
ATOM 641 C CA . ALA A 1 88 ? -13.861 -3.623 61.204 1.00 65.06 88 ALA A CA 1
ATOM 642 C C . ALA A 1 88 ? -14.664 -3.653 59.890 1.00 65.06 88 ALA A C 1
ATOM 644 O O . ALA A 1 88 ? -14.475 -2.807 59.015 1.00 65.06 88 ALA A O 1
ATOM 645 N N . VAL A 1 89 ? -15.594 -4.604 59.767 1.00 72.12 89 VAL A N 1
ATOM 646 C CA . VAL A 1 89 ? -16.498 -4.704 58.611 1.00 72.12 89 VAL A CA 1
ATOM 647 C C . VAL A 1 89 ? -17.556 -3.604 58.680 1.00 72.12 89 VAL A C 1
ATOM 649 O O . VAL A 1 89 ? -17.858 -2.976 57.667 1.00 72.12 89 VAL A O 1
ATOM 652 N N . GLU A 1 90 ? -18.058 -3.308 59.880 1.00 75.81 90 GLU A N 1
ATOM 653 C CA . GLU A 1 90 ? -18.985 -2.200 60.124 1.00 75.81 90 GLU A CA 1
ATOM 654 C C . GLU A 1 90 ? -18.327 -0.837 59.822 1.00 75.81 90 GLU A C 1
ATOM 656 O O . GLU A 1 90 ? -18.938 0.023 59.184 1.00 75.81 90 GLU A O 1
ATOM 661 N N . GLN A 1 91 ? -17.056 -0.646 60.202 1.00 78.25 91 GLN A N 1
ATOM 662 C CA . GLN A 1 91 ? -16.285 0.559 59.873 1.00 78.25 91 GLN A CA 1
ATOM 663 C C . GLN A 1 91 ? -16.022 0.694 58.371 1.00 78.25 91 GLN A C 1
ATOM 665 O O . GLN A 1 91 ? -16.221 1.778 57.825 1.00 78.25 91 GLN A O 1
ATOM 670 N N . ALA A 1 92 ? -15.634 -0.388 57.688 1.00 76.19 92 ALA A N 1
ATOM 671 C CA . ALA A 1 92 ? -15.443 -0.375 56.238 1.00 76.19 92 ALA A CA 1
ATOM 672 C C . ALA A 1 92 ? -16.752 -0.059 55.496 1.00 76.19 92 ALA A C 1
ATOM 674 O O . ALA A 1 92 ? -16.752 0.706 54.531 1.00 76.19 92 ALA A O 1
ATOM 675 N N . ARG A 1 93 ? -17.884 -0.583 55.984 1.00 82.12 93 ARG A N 1
ATOM 676 C CA . ARG A 1 93 ? -19.209 -0.299 55.425 1.00 82.12 93 ARG A CA 1
ATOM 677 C C . ARG A 1 93 ? -19.613 1.162 55.610 1.00 82.12 93 ARG A C 1
ATOM 679 O O . ARG A 1 93 ? -20.041 1.784 54.646 1.00 82.12 93 ARG A O 1
ATOM 686 N N . ARG A 1 94 ? -19.419 1.736 56.803 1.00 83.75 94 ARG A N 1
ATOM 687 C CA . ARG A 1 94 ? -19.709 3.162 57.054 1.00 83.75 94 ARG A CA 1
ATOM 688 C C . ARG A 1 94 ? -18.796 4.090 56.259 1.00 83.75 94 ARG A C 1
ATOM 690 O O . ARG A 1 94 ? -19.239 5.152 55.838 1.00 83.75 94 ARG A O 1
ATOM 697 N N . PHE A 1 95 ? -17.548 3.688 56.022 1.00 79.94 95 PHE A N 1
ATOM 698 C CA . PHE A 1 95 ? -16.620 4.439 55.180 1.00 79.94 95 PHE A CA 1
ATOM 699 C C . PHE A 1 95 ? -17.053 4.426 53.704 1.00 79.94 95 PHE A C 1
ATOM 701 O O . PHE A 1 95 ? -17.043 5.468 53.054 1.00 79.94 95 PHE A O 1
ATOM 708 N N . LEU A 1 96 ? -17.520 3.279 53.196 1.00 79.94 96 LEU A N 1
ATOM 709 C CA . LEU A 1 96 ? -18.097 3.165 51.851 1.00 79.94 96 LEU A CA 1
ATOM 710 C C . LEU A 1 96 ? -19.416 3.939 51.709 1.00 79.94 96 LEU A C 1
ATOM 712 O O . LEU A 1 96 ? -19.614 4.611 50.701 1.00 79.94 96 LEU A O 1
ATOM 716 N N . GLU A 1 97 ? -20.291 3.906 52.718 1.00 80.06 97 GLU A N 1
ATOM 717 C CA . GLU A 1 97 ? -21.537 4.686 52.724 1.00 80.06 97 GLU A CA 1
ATOM 718 C C . GLU A 1 97 ? -21.263 6.197 52.795 1.00 80.06 97 GLU A C 1
ATOM 720 O O . GLU A 1 97 ? -21.928 6.969 52.107 1.00 80.06 97 GLU A O 1
ATOM 725 N N . GLN A 1 98 ? -20.247 6.638 53.547 1.00 78.94 98 GLN A N 1
ATOM 726 C CA . GLN A 1 98 ? -19.819 8.041 53.542 1.00 78.94 98 GLN A CA 1
ATOM 727 C C . GLN A 1 98 ? -19.195 8.459 52.205 1.00 78.94 98 GLN A C 1
ATOM 729 O O . GLN A 1 98 ? -19.465 9.568 51.747 1.00 78.94 98 GLN A O 1
ATOM 734 N N . GLN A 1 99 ? -18.428 7.586 51.542 1.00 72.62 99 GLN A N 1
ATOM 735 C CA . GLN A 1 99 ? -17.909 7.870 50.200 1.00 72.62 99 GLN A CA 1
ATOM 736 C C . GLN A 1 99 ? -19.014 7.919 49.139 1.00 72.62 99 GLN A C 1
ATOM 738 O O . GLN A 1 99 ? -18.979 8.797 48.278 1.00 72.62 99 GLN A O 1
ATOM 743 N N . GLN A 1 100 ? -20.017 7.039 49.214 1.00 69.94 100 GLN A N 1
ATOM 744 C CA . GLN A 1 100 ? -21.177 7.072 48.314 1.00 69.94 100 GLN A CA 1
ATOM 745 C C . GLN A 1 100 ? -22.087 8.277 48.570 1.00 69.94 100 GLN A C 1
ATOM 747 O O . GLN A 1 100 ? -22.647 8.824 47.627 1.00 69.94 100 GLN A O 1
ATOM 752 N N . ALA A 1 101 ? -22.210 8.732 49.820 1.00 70.31 101 ALA A N 1
ATOM 753 C CA . ALA A 1 101 ? -22.972 9.936 50.150 1.00 70.31 101 ALA A CA 1
ATOM 754 C C . ALA A 1 101 ? -22.248 11.239 49.758 1.00 70.31 101 ALA A C 1
ATOM 756 O O . ALA A 1 101 ? -22.893 12.276 49.617 1.00 70.31 101 ALA A O 1
ATOM 757 N N . GLN A 1 102 ? -20.921 11.199 49.589 1.00 57.56 102 GLN A N 1
ATOM 758 C CA . GLN A 1 102 ? -20.103 12.350 49.190 1.00 57.56 102 GLN A CA 1
ATOM 759 C C . GLN A 1 102 ? -19.689 12.349 47.721 1.00 57.56 102 GLN A C 1
ATOM 761 O O . GLN A 1 102 ? -19.074 13.319 47.287 1.00 57.56 102 GLN A O 1
ATOM 766 N N . THR A 1 103 ? -20.014 11.317 46.940 1.00 47.66 103 THR A N 1
ATOM 767 C CA . THR A 1 103 ? -19.854 11.398 45.488 1.00 47.66 103 THR A CA 1
ATOM 768 C C . THR A 1 103 ? -21.041 12.198 44.959 1.00 47.66 103 THR A C 1
ATOM 770 O O . THR A 1 103 ? -22.152 11.663 44.936 1.00 47.66 103 THR A O 1
ATOM 773 N N . PRO A 1 104 ? -20.878 13.486 44.585 1.00 48.97 104 PRO A N 1
ATOM 774 C CA . PRO A 1 104 ? -21.943 14.180 43.881 1.00 48.97 104 PRO A CA 1
ATOM 775 C C . PRO A 1 104 ? -22.306 13.315 42.679 1.00 48.97 104 PRO A C 1
ATOM 777 O O . PRO A 1 104 ? -21.411 12.829 41.984 1.00 48.97 104 PRO A O 1
ATOM 780 N N . VAL A 1 105 ? -23.603 13.064 42.489 1.00 50.19 105 VAL A N 1
ATOM 781 C CA . VAL A 1 105 ? -24.130 12.390 41.302 1.00 50.19 105 VAL A CA 1
ATOM 782 C C . VAL A 1 105 ? -23.656 13.215 40.116 1.00 50.19 105 VAL A C 1
ATOM 784 O O . VAL A 1 105 ? -24.213 14.265 39.808 1.00 50.19 105 VAL A O 1
ATOM 787 N N . GLN A 1 106 ? -22.538 12.796 39.537 1.00 49.38 106 GLN A N 1
ATOM 788 C CA . GLN A 1 106 ? -21.952 13.437 38.387 1.00 49.38 106 GLN A CA 1
ATOM 789 C C . GLN A 1 106 ? -22.864 13.021 37.246 1.00 49.38 106 GLN A C 1
ATOM 791 O O . GLN A 1 106 ? -22.818 11.873 36.801 1.00 49.38 106 GLN A O 1
ATOM 796 N N . GLU A 1 107 ? -23.800 13.913 36.910 1.00 46.41 107 GLU A N 1
ATOM 797 C CA . GLU A 1 107 ? -24.689 13.760 35.765 1.00 46.41 107 GLU A CA 1
ATOM 798 C C . GLU A 1 107 ? -23.839 13.262 34.602 1.00 46.41 107 GLU A C 1
ATOM 800 O O . GLU A 1 107 ? -22.784 13.834 34.307 1.00 46.41 107 GLU 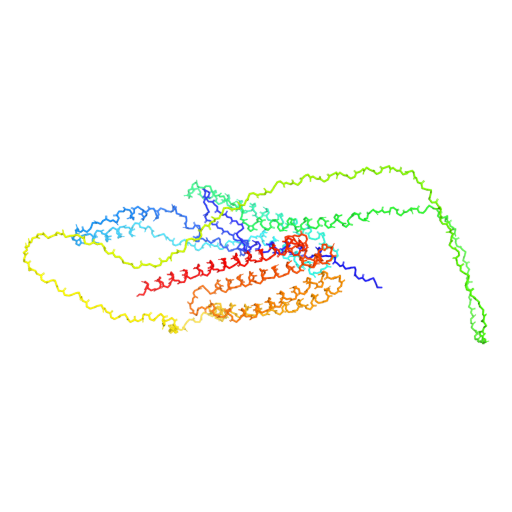A O 1
ATOM 805 N N . LEU A 1 108 ? -24.239 12.115 34.043 1.00 49.12 108 LEU A N 1
ATOM 806 C CA . LEU A 1 108 ? -23.534 11.492 32.934 1.00 49.12 108 LEU A CA 1
ATOM 807 C C . LEU A 1 108 ? -23.356 12.594 31.881 1.00 49.12 108 LEU A C 1
ATOM 809 O O . LEU A 1 108 ? -24.379 13.136 31.455 1.00 49.12 108 LEU A O 1
ATOM 813 N N . PRO A 1 109 ? -22.117 12.985 31.525 1.00 55.44 109 PRO A N 1
ATOM 814 C CA . PRO A 1 109 ? -21.914 14.084 30.598 1.00 55.44 109 PRO A CA 1
ATOM 815 C C . PRO A 1 109 ? -22.713 13.772 29.340 1.00 55.44 109 PRO A C 1
ATOM 817 O O . PRO A 1 109 ? -22.620 12.657 28.813 1.00 55.44 109 PRO A O 1
ATOM 820 N N . GLU A 1 110 ? -23.561 14.720 28.937 1.00 58.28 110 GLU A N 1
ATOM 821 C CA . GLU A 1 110 ? -24.399 14.554 27.758 1.00 58.28 110 GLU A CA 1
ATOM 822 C C . GLU A 1 110 ? -23.527 14.101 26.579 1.00 58.28 110 GLU A C 1
ATOM 824 O O . GLU A 1 110 ? -22.365 14.519 26.479 1.00 58.28 110 GLU A O 1
ATOM 829 N N . PRO A 1 111 ? -24.031 13.183 25.733 1.00 60.22 111 PRO A N 1
ATOM 830 C CA . PRO A 1 111 ? -23.267 12.663 24.611 1.00 60.22 111 PRO A CA 1
ATOM 831 C C . PRO A 1 111 ? -22.734 13.839 23.799 1.00 60.22 111 PRO A C 1
ATOM 833 O O . PRO A 1 111 ? -23.508 14.638 23.285 1.00 60.22 111 PRO A O 1
ATOM 836 N N . VAL A 1 112 ? -21.406 13.960 23.738 1.00 60.97 112 VAL A N 1
ATOM 837 C CA . VAL A 1 112 ? -20.742 15.040 23.010 1.00 60.97 112 VAL A CA 1
ATOM 838 C C . VAL A 1 112 ? -21.224 14.984 21.565 1.00 60.97 112 VAL A C 1
ATOM 840 O O . VAL A 1 112 ? -21.037 13.967 20.890 1.00 60.97 112 VAL A O 1
ATOM 843 N N . ASP A 1 113 ? -21.876 16.057 21.123 1.00 69.88 113 ASP A N 1
ATOM 844 C CA . ASP A 1 113 ? -22.393 16.169 19.766 1.00 69.88 113 ASP A CA 1
ATOM 845 C C . ASP A 1 113 ? -21.279 15.894 18.749 1.00 69.88 113 ASP A C 1
ATOM 847 O O . ASP A 1 113 ? -20.133 16.330 18.905 1.00 69.88 113 ASP A O 1
ATOM 851 N N . ALA A 1 114 ? -21.615 15.136 17.704 1.00 71.75 114 ALA A N 1
ATOM 852 C CA . ALA A 1 114 ? -20.674 14.780 16.652 1.00 71.75 114 ALA A CA 1
ATOM 853 C C . ALA A 1 114 ? -20.042 16.046 16.053 1.00 71.75 114 ALA A C 1
ATOM 855 O O . ALA A 1 114 ? -20.738 16.964 15.612 1.00 71.75 114 ALA A O 1
ATOM 856 N N . THR A 1 115 ? -18.711 16.091 16.024 1.00 78.81 115 THR A N 1
ATOM 857 C CA . THR A 1 115 ? -17.976 17.198 15.410 1.00 78.81 115 THR A CA 1
ATOM 858 C C . THR A 1 115 ? -18.311 17.282 13.921 1.00 78.81 115 THR A C 1
ATOM 860 O O . THR A 1 115 ? -18.265 16.261 13.236 1.00 78.81 115 THR A O 1
ATOM 863 N N . PRO A 1 116 ? -18.626 18.463 13.366 1.00 85.94 116 PRO A N 1
ATOM 864 C CA . PRO A 1 116 ? -18.919 18.564 11.945 1.00 85.94 116 PRO A CA 1
ATOM 865 C C . PRO A 1 116 ? -17.705 18.111 11.109 1.00 85.94 116 PRO A C 1
ATOM 867 O O . PRO A 1 116 ? -16.563 18.402 11.481 1.00 85.94 116 PRO A O 1
ATOM 870 N N . PRO A 1 117 ? -17.923 17.425 9.972 1.00 90.44 117 PRO A N 1
ATOM 871 C CA . PRO A 1 117 ? -16.851 17.018 9.069 1.00 90.44 117 PRO A CA 1
ATOM 872 C C . PRO A 1 117 ? -15.947 18.189 8.674 1.00 90.44 117 PRO A C 1
ATOM 874 O O . PRO A 1 117 ? -16.431 19.255 8.282 1.00 90.44 117 PRO A O 1
ATOM 877 N N . ASN A 1 118 ? -14.626 17.997 8.727 1.00 92.69 118 ASN A N 1
ATOM 878 C CA . ASN A 1 118 ? -13.695 19.062 8.377 1.00 92.69 118 ASN A CA 1
ATOM 879 C C . ASN A 1 118 ? -13.591 19.204 6.849 1.00 92.69 118 ASN A C 1
ATOM 881 O O . ASN A 1 118 ? -13.068 18.333 6.146 1.00 92.69 118 ASN A O 1
ATOM 885 N N . VAL A 1 119 ? -14.058 20.344 6.332 1.00 93.94 119 VAL A N 1
ATOM 886 C CA . VAL A 1 119 ? -14.087 20.644 4.891 1.00 93.94 119 VAL A CA 1
ATOM 887 C C . VAL A 1 119 ? -12.690 20.569 4.264 1.00 93.94 119 VAL A C 1
ATOM 889 O O . VAL A 1 119 ? -12.544 20.044 3.160 1.00 93.94 119 VAL A O 1
ATOM 892 N N . TRP A 1 120 ? -11.644 21.020 4.963 1.00 95.00 120 TRP A N 1
ATOM 893 C CA . TRP A 1 120 ? -10.269 20.983 4.456 1.00 95.00 120 TRP A CA 1
ATOM 894 C C . TRP A 1 120 ? -9.748 19.551 4.313 1.00 95.00 120 TRP A C 1
ATOM 896 O O . TRP A 1 120 ? -9.102 19.228 3.312 1.00 95.00 120 TRP A O 1
ATOM 906 N N . ALA A 1 121 ? -10.074 18.670 5.265 1.00 93.31 121 ALA A N 1
ATOM 907 C CA . ALA A 1 121 ? -9.725 17.252 5.194 1.00 93.31 121 ALA A CA 1
ATOM 908 C C . ALA A 1 121 ? -10.421 16.563 4.005 1.00 93.31 121 ALA A C 1
ATOM 910 O O . ALA A 1 121 ? -9.766 15.853 3.238 1.00 93.31 121 ALA A O 1
ATOM 911 N N . ILE A 1 122 ? -11.715 16.841 3.793 1.00 92.62 122 ILE A N 1
ATOM 912 C CA . ILE A 1 122 ? -12.491 16.320 2.655 1.00 92.62 122 ILE A CA 1
ATOM 913 C C . ILE A 1 122 ? -11.877 16.771 1.327 1.00 92.62 122 ILE A C 1
ATOM 915 O O . ILE A 1 122 ? -11.603 15.942 0.459 1.00 92.62 122 ILE A O 1
ATOM 919 N N . LEU A 1 123 ? -11.627 18.074 1.160 1.00 94.31 123 LEU A N 1
ATOM 920 C CA . LEU A 1 123 ? -11.053 18.618 -0.074 1.00 94.31 123 LEU A CA 1
ATOM 921 C C . LEU A 1 123 ? -9.662 18.040 -0.357 1.00 94.31 123 LEU A C 1
ATOM 923 O O . LEU A 1 123 ? -9.350 17.707 -1.499 1.00 94.31 123 LEU A O 1
ATOM 927 N N . THR A 1 124 ? -8.849 17.854 0.683 1.00 95.62 124 THR A N 1
ATOM 928 C CA . THR A 1 124 ? -7.530 17.225 0.564 1.00 95.62 124 THR A CA 1
ATOM 929 C C . THR A 1 124 ? -7.644 15.782 0.065 1.00 95.62 124 THR A C 1
ATOM 931 O O . THR A 1 124 ? -6.951 15.395 -0.881 1.00 95.62 124 THR A O 1
ATOM 934 N N . LEU A 1 125 ? -8.543 14.987 0.655 1.00 94.06 125 LEU A N 1
ATOM 935 C CA . LEU A 1 125 ? -8.778 13.608 0.230 1.00 94.06 125 LEU A CA 1
ATOM 936 C C . LEU A 1 125 ? -9.308 13.550 -1.212 1.00 94.06 125 LEU A C 1
ATOM 938 O O . LEU A 1 125 ? -8.855 12.721 -2.004 1.00 94.06 125 LEU A O 1
ATOM 942 N N . LEU A 1 126 ? -10.204 14.467 -1.590 1.00 93.38 126 LEU A N 1
ATOM 943 C CA . LEU A 1 126 ? -10.707 14.589 -2.961 1.00 93.38 126 LEU A CA 1
ATOM 944 C C . LEU A 1 126 ? -9.596 14.933 -3.959 1.00 93.38 126 LEU A C 1
ATOM 946 O O . LEU A 1 126 ? -9.586 14.374 -5.054 1.00 93.38 126 LEU A O 1
ATOM 950 N N . CYS A 1 127 ? -8.629 15.783 -3.598 1.00 95.25 127 CYS A N 1
ATOM 951 C CA . CYS A 1 127 ? -7.457 16.033 -4.440 1.00 95.25 127 CYS A CA 1
ATOM 952 C C . CYS A 1 127 ? -6.634 14.757 -4.664 1.00 95.25 127 CYS A C 1
ATOM 954 O O . CYS A 1 127 ? -6.199 14.499 -5.789 1.00 95.25 127 CYS A O 1
ATOM 956 N N . ALA A 1 128 ? -6.453 13.937 -3.623 1.00 93.44 128 ALA A N 1
ATOM 957 C CA . ALA A 1 128 ? -5.734 12.671 -3.731 1.00 93.44 128 ALA A CA 1
ATOM 958 C C . ALA A 1 128 ? -6.471 11.658 -4.624 1.00 93.44 128 ALA A C 1
ATOM 960 O O . ALA A 1 128 ? -5.894 11.135 -5.579 1.00 93.44 128 ALA A O 1
ATOM 961 N N . VAL A 1 129 ? -7.767 11.440 -4.385 1.00 91.38 129 VAL A N 1
ATOM 962 C CA . VAL A 1 129 ? -8.602 10.545 -5.205 1.00 91.38 129 VAL A CA 1
ATOM 963 C C . VAL A 1 129 ? -8.695 11.049 -6.648 1.00 91.38 129 VAL A C 1
ATOM 965 O O . VAL A 1 129 ? -8.543 10.267 -7.586 1.00 91.38 129 VAL A O 1
ATOM 968 N N . GLY A 1 130 ? -8.860 12.358 -6.846 1.00 90.06 130 GLY A N 1
ATOM 969 C CA . GLY A 1 130 ? -8.868 12.993 -8.162 1.00 90.06 130 GLY A CA 1
ATOM 970 C C . GLY A 1 130 ? -7.568 12.757 -8.931 1.00 90.06 130 GLY A C 1
ATOM 971 O O . GLY A 1 130 ? -7.610 12.437 -10.118 1.00 90.06 130 GLY A O 1
ATOM 972 N N . GLY A 1 131 ? -6.415 12.816 -8.256 1.00 88.75 131 GLY A N 1
ATOM 973 C CA . GLY A 1 131 ? -5.116 12.486 -8.847 1.00 88.75 131 GLY A CA 1
ATOM 974 C C . GLY A 1 131 ? -5.044 11.045 -9.370 1.00 88.75 131 GLY A C 1
ATOM 975 O O . GLY A 1 131 ? -4.544 10.814 -10.473 1.00 88.75 131 GLY A O 1
ATOM 976 N N . ILE A 1 132 ? -5.608 10.088 -8.623 1.00 88.62 132 ILE A N 1
ATOM 977 C CA . ILE A 1 132 ? -5.697 8.674 -9.024 1.00 88.62 132 ILE A CA 1
ATOM 978 C C . ILE A 1 132 ? -6.660 8.501 -10.205 1.00 88.62 132 ILE A C 1
ATOM 980 O O . ILE A 1 132 ? -6.314 7.856 -11.191 1.00 88.62 132 ILE A O 1
ATOM 984 N N . VAL A 1 133 ? -7.857 9.091 -10.146 1.00 87.75 133 VAL A N 1
ATOM 985 C CA . VAL A 1 133 ? -8.880 8.952 -11.198 1.00 87.75 133 VAL A CA 1
ATOM 986 C C . VAL A 1 133 ? -8.409 9.562 -12.519 1.00 87.75 133 VAL A C 1
ATOM 988 O O . VAL A 1 133 ? -8.513 8.930 -13.570 1.00 87.75 133 VAL A O 1
ATOM 991 N N . LEU A 1 134 ? -7.830 10.765 -12.487 1.00 86.69 134 LEU A N 1
ATOM 992 C CA . LEU A 1 134 ? -7.353 11.446 -13.693 1.00 86.69 134 LEU A CA 1
ATOM 993 C C . LEU A 1 134 ? -6.199 10.716 -14.380 1.00 86.69 134 LEU A C 1
ATOM 995 O O . LEU A 1 134 ? -6.050 10.832 -15.597 1.00 86.69 134 LEU A O 1
ATOM 999 N N . PHE A 1 135 ? -5.405 9.947 -13.629 1.00 85.69 135 PHE A N 1
ATOM 1000 C CA . PHE A 1 135 ? -4.397 9.069 -14.215 1.00 85.69 135 PHE A CA 1
ATOM 1001 C C . PHE A 1 135 ? -5.028 8.029 -15.157 1.00 85.69 135 PHE A C 1
ATOM 1003 O O . PHE A 1 135 ? -4.499 7.797 -16.243 1.00 85.69 135 PHE A O 1
ATOM 1010 N N . PHE A 1 136 ? -6.183 7.461 -14.797 1.00 82.50 136 PHE A N 1
ATOM 1011 C CA . PHE A 1 136 ? -6.880 6.479 -15.634 1.00 82.50 136 PHE A CA 1
ATOM 1012 C C . PHE A 1 136 ? -7.578 7.094 -16.854 1.00 82.50 136 PHE A C 1
ATOM 1014 O O . PHE A 1 136 ? -7.756 6.410 -17.858 1.00 82.50 136 PHE A O 1
ATOM 1021 N N . ILE A 1 137 ? -7.941 8.379 -16.800 1.00 84.69 137 ILE A N 1
ATOM 1022 C CA . ILE A 1 137 ? -8.644 9.070 -17.897 1.00 84.69 137 ILE A CA 1
ATOM 1023 C C . ILE A 1 137 ? -7.694 9.427 -19.059 1.00 84.69 137 ILE A C 1
ATOM 1025 O O . ILE A 1 137 ? -8.144 9.628 -20.186 1.00 84.69 137 ILE A O 1
ATOM 1029 N N . GLY A 1 138 ? -6.376 9.462 -18.834 1.00 81.56 138 GLY A N 1
ATOM 1030 C CA . GLY A 1 138 ? -5.399 9.614 -19.919 1.00 81.56 138 GLY A CA 1
ATOM 1031 C C . GLY A 1 138 ? -5.412 10.992 -20.604 1.00 81.56 138 GLY A C 1
ATOM 1032 O O . GLY A 1 138 ? -5.283 11.082 -21.828 1.00 81.56 138 GLY A O 1
ATOM 1033 N N . MET A 1 139 ? -5.629 12.076 -19.848 1.00 80.06 139 MET A N 1
ATOM 1034 C CA . MET A 1 139 ? -5.785 13.424 -20.410 1.00 80.06 139 MET A CA 1
ATOM 1035 C C . MET A 1 139 ? -4.499 14.006 -21.022 1.00 80.06 139 MET A C 1
ATOM 1037 O O . MET A 1 139 ? -3.399 13.930 -20.482 1.00 80.06 139 MET A O 1
ATOM 1041 N N . ARG A 1 140 ? -4.644 14.766 -22.112 1.00 79.50 140 ARG A N 1
ATOM 1042 C CA . ARG A 1 140 ? -3.513 15.422 -22.798 1.00 79.50 140 ARG A CA 1
ATOM 1043 C C . ARG A 1 140 ? -2.776 16.469 -21.940 1.00 79.50 140 ARG A C 1
ATOM 1045 O O . ARG A 1 140 ? -1.610 16.747 -22.205 1.00 79.50 140 ARG A O 1
ATOM 1052 N N . GLN A 1 141 ? -3.437 17.023 -20.918 1.00 84.81 141 GLN A N 1
ATOM 1053 C CA . GLN A 1 141 ? -2.864 17.969 -19.946 1.00 84.81 141 GLN A CA 1
ATOM 1054 C C . GLN A 1 141 ? -2.568 17.342 -18.570 1.00 84.81 141 GLN A C 1
ATOM 1056 O O . GLN A 1 141 ? -2.395 18.074 -17.599 1.00 84.81 141 GLN A O 1
ATOM 1061 N N . GLU A 1 142 ? -2.474 16.008 -18.481 1.00 85.19 142 GLU A N 1
ATOM 1062 C CA . GLU A 1 142 ? -2.176 15.242 -17.253 1.00 85.19 142 GLU A CA 1
ATOM 1063 C C . GLU A 1 142 ? -1.170 15.935 -16.322 1.00 85.19 142 GLU A C 1
ATOM 1065 O O . GLU A 1 142 ? -1.417 16.094 -15.132 1.00 85.19 142 GLU A O 1
ATOM 1070 N N . LEU A 1 143 ? -0.046 16.394 -16.875 1.00 88.00 143 LEU A N 1
ATOM 1071 C CA . LEU A 1 143 ? 1.070 16.895 -16.087 1.00 88.00 143 LEU A CA 1
ATOM 1072 C C . LEU A 1 143 ? 0.761 18.204 -15.344 1.00 88.00 143 LEU A C 1
ATOM 1074 O O . LEU A 1 143 ? 1.108 18.342 -14.174 1.00 88.00 143 LEU A O 1
ATOM 1078 N N . ALA A 1 144 ? 0.104 19.152 -16.016 1.00 89.69 144 ALA A N 1
ATOM 1079 C CA . ALA A 1 144 ? -0.285 20.422 -15.408 1.00 89.69 144 ALA A CA 1
ATOM 1080 C C . ALA A 1 144 ? -1.335 20.193 -14.317 1.00 89.69 144 ALA A C 1
ATOM 1082 O O . ALA A 1 144 ? -1.265 20.793 -13.246 1.00 89.69 144 ALA A O 1
ATOM 1083 N N . VAL A 1 145 ? -2.260 19.261 -14.561 1.00 91.44 145 VAL A N 1
ATOM 1084 C CA . VAL A 1 145 ? -3.306 18.918 -13.599 1.00 91.44 145 VAL A CA 1
ATOM 1085 C C . VAL A 1 145 ? -2.730 18.214 -12.370 1.00 91.44 145 VAL A C 1
ATOM 1087 O O . VAL A 1 145 ? -3.155 18.506 -11.258 1.00 91.44 145 VAL A O 1
ATOM 1090 N N . TRP A 1 146 ? -1.719 17.355 -12.521 1.00 91.75 146 TRP A N 1
ATOM 1091 C CA . TRP A 1 146 ? -1.041 16.738 -11.375 1.00 91.75 146 TRP A CA 1
ATOM 1092 C C . TRP A 1 146 ? -0.254 17.746 -10.535 1.00 91.75 146 TRP A C 1
ATOM 1094 O O . TRP A 1 146 ? -0.299 17.662 -9.310 1.00 91.75 146 TRP A O 1
ATOM 1104 N N . ILE A 1 147 ? 0.420 18.720 -11.163 1.00 94.00 147 ILE A N 1
ATOM 1105 C CA . ILE A 1 147 ? 1.079 19.822 -10.438 1.00 94.00 147 ILE A CA 1
ATOM 1106 C C . ILE A 1 147 ? 0.040 20.635 -9.665 1.00 94.00 147 ILE A C 1
ATOM 1108 O O . ILE A 1 147 ? 0.256 20.932 -8.490 1.00 94.00 147 ILE A O 1
ATOM 1112 N N . ALA A 1 148 ? -1.091 20.958 -10.298 1.00 94.75 148 ALA A N 1
ATOM 1113 C CA . ALA A 1 148 ? -2.168 21.702 -9.660 1.00 94.75 148 ALA A CA 1
ATOM 1114 C C . ALA A 1 148 ? -2.756 20.926 -8.472 1.00 94.75 148 ALA A C 1
ATOM 1116 O O . ALA A 1 148 ? -2.778 21.450 -7.366 1.00 94.75 148 ALA A O 1
ATOM 1117 N N . LEU A 1 149 ? -3.152 19.663 -8.660 1.00 94.81 149 LEU A N 1
ATOM 1118 C CA . LEU A 1 149 ? -3.727 18.832 -7.595 1.00 94.81 149 LEU A CA 1
ATOM 1119 C C . LEU A 1 149 ? -2.750 18.561 -6.453 1.00 94.81 149 LEU A C 1
ATOM 1121 O O . LEU A 1 149 ? -3.154 18.597 -5.295 1.00 94.81 149 LEU A O 1
ATOM 1125 N N . GLY A 1 150 ? -1.477 18.312 -6.763 1.00 94.88 150 GLY A N 1
ATOM 1126 C CA . GLY A 1 150 ? -0.446 18.122 -5.749 1.00 94.88 150 GLY A CA 1
ATOM 1127 C C . GLY A 1 150 ? -0.219 19.382 -4.914 1.00 94.88 150 GLY A C 1
ATOM 1128 O O . GLY A 1 150 ? -0.216 19.322 -3.688 1.00 94.88 150 GLY A O 1
ATOM 1129 N N . THR A 1 151 ? -0.102 20.538 -5.573 1.00 95.62 151 THR A N 1
ATOM 1130 C CA . THR A 1 151 ? 0.089 21.832 -4.898 1.00 95.62 151 THR A CA 1
ATOM 1131 C C . THR A 1 151 ? -1.137 22.224 -4.073 1.00 95.62 151 THR A C 1
ATOM 1133 O O . THR A 1 151 ? -1.000 22.590 -2.910 1.00 95.62 151 THR A O 1
ATOM 1136 N N . VAL A 1 152 ? -2.341 22.110 -4.645 1.00 96.75 152 VAL A N 1
ATOM 1137 C CA . VAL A 1 152 ? -3.600 22.419 -3.950 1.00 96.75 152 VAL A CA 1
ATOM 1138 C C . VAL A 1 152 ? -3.791 21.488 -2.754 1.00 96.75 152 VAL A C 1
ATOM 1140 O O . VAL A 1 152 ? -4.064 21.976 -1.663 1.00 96.75 152 VAL A O 1
ATOM 1143 N N . GLY A 1 153 ? -3.566 20.180 -2.910 1.00 95.38 153 GLY A N 1
ATOM 1144 C CA . GLY A 1 153 ? -3.644 19.218 -1.807 1.00 95.38 153 GLY A CA 1
ATOM 1145 C C . GLY A 1 153 ? -2.684 19.538 -0.656 1.00 95.38 153 GLY A C 1
ATOM 1146 O O . GLY A 1 153 ? -3.083 19.500 0.505 1.00 95.38 153 GLY A O 1
ATOM 1147 N N . ALA A 1 154 ? -1.444 19.935 -0.961 1.00 96.69 154 ALA A N 1
ATOM 1148 C CA . ALA A 1 154 ? -0.481 20.357 0.057 1.00 96.69 154 ALA A CA 1
ATOM 1149 C C . ALA A 1 154 ? -0.910 21.646 0.786 1.00 96.69 154 ALA A C 1
ATOM 1151 O O . ALA A 1 154 ? -0.787 21.727 2.005 1.00 96.69 154 ALA A O 1
ATOM 1152 N N . ILE A 1 155 ? -1.449 22.640 0.068 1.00 96.69 155 ILE A N 1
ATOM 1153 C CA . ILE A 1 155 ? -1.968 23.878 0.677 1.00 96.69 155 ILE A CA 1
ATOM 1154 C C . ILE A 1 155 ? -3.161 23.573 1.592 1.00 96.69 155 ILE A C 1
ATOM 1156 O O . ILE A 1 155 ? -3.214 24.077 2.712 1.00 96.69 155 ILE A O 1
ATOM 1160 N N . LEU A 1 156 ? -4.089 22.720 1.149 1.00 96.50 156 LEU A N 1
ATOM 1161 C CA . LEU A 1 156 ? -5.255 22.322 1.940 1.00 96.50 156 LEU A CA 1
ATOM 1162 C C . LEU A 1 156 ? -4.858 21.603 3.241 1.00 96.50 156 LEU A C 1
ATOM 1164 O O . LEU A 1 156 ? -5.498 21.833 4.264 1.00 96.50 156 LEU A O 1
ATOM 1168 N N . LEU A 1 157 ? -3.770 20.818 3.249 1.00 95.81 157 LEU A N 1
ATOM 1169 C CA . LEU A 1 157 ? -3.217 20.239 4.483 1.00 95.81 157 LEU A CA 1
ATOM 1170 C C . LEU A 1 157 ? -2.745 21.311 5.474 1.00 95.81 157 LEU A C 1
ATOM 1172 O O . LEU A 1 157 ? -3.030 21.214 6.666 1.00 95.81 157 LEU A O 1
ATOM 1176 N N . PHE A 1 158 ? -2.051 22.351 5.008 1.00 96.06 158 PHE A N 1
ATOM 1177 C CA . PHE A 1 158 ? -1.634 23.443 5.892 1.00 96.06 158 PHE A CA 1
ATOM 1178 C C . PHE A 1 158 ? -2.825 24.244 6.426 1.00 96.06 158 PHE A C 1
ATOM 1180 O O . PHE A 1 158 ? -2.820 24.624 7.597 1.00 96.06 158 PHE A O 1
ATOM 1187 N N . LEU A 1 159 ? -3.857 24.460 5.605 1.00 95.12 159 LEU A N 1
ATOM 1188 C CA . LEU A 1 159 ? -5.099 25.100 6.046 1.00 95.12 159 LEU A CA 1
ATOM 1189 C C . LEU A 1 159 ? -5.828 24.252 7.092 1.00 95.12 159 LEU A C 1
ATOM 1191 O O . LEU A 1 159 ? -6.228 24.794 8.115 1.00 95.12 159 LEU A O 1
ATOM 1195 N N . LEU A 1 160 ? -5.905 22.931 6.899 1.00 93.88 160 LEU A N 1
ATOM 1196 C CA . LEU A 1 160 ? -6.430 21.994 7.897 1.00 93.88 160 LEU A CA 1
ATOM 1197 C C . LEU A 1 160 ? -5.681 22.124 9.233 1.00 93.88 160 LEU A C 1
ATOM 1199 O O . LEU A 1 160 ? -6.301 22.234 10.287 1.00 93.88 160 LEU A O 1
ATOM 1203 N N . GLN A 1 161 ? -4.346 22.143 9.198 1.00 93.88 161 GLN A N 1
ATOM 1204 C CA . GLN A 1 161 ? -3.530 22.288 10.406 1.00 93.88 161 GLN A CA 1
ATOM 1205 C C . GLN A 1 161 ? -3.758 23.640 11.098 1.00 93.88 161 GLN A C 1
ATOM 1207 O O . GLN A 1 161 ? -3.801 23.703 12.327 1.00 93.88 161 GLN A O 1
ATOM 1212 N N . HIS A 1 162 ? -3.881 24.720 10.325 1.00 93.81 162 HIS A N 1
ATOM 1213 C CA . HIS A 1 162 ? -4.164 26.051 10.856 1.00 93.81 162 HIS A CA 1
ATOM 1214 C C . HIS A 1 162 ? -5.555 26.115 11.499 1.00 93.81 162 HIS A C 1
ATOM 1216 O O . HIS A 1 162 ? -5.690 26.635 12.603 1.00 93.81 162 HIS A O 1
ATOM 1222 N N . ASP A 1 163 ? -6.575 25.582 10.830 1.00 91.56 163 ASP A N 1
ATOM 1223 C CA . ASP A 1 163 ? -7.968 25.605 11.279 1.00 91.56 163 ASP A CA 1
ATOM 1224 C C . ASP A 1 163 ? -8.146 24.839 12.595 1.00 91.56 163 ASP A C 1
ATOM 1226 O O . ASP A 1 163 ? -8.698 25.369 13.556 1.00 91.56 163 ASP A O 1
ATOM 1230 N N . VAL A 1 164 ? -7.553 23.644 12.710 1.00 88.56 164 VAL A N 1
ATOM 1231 C CA . VAL A 1 164 ? -7.615 22.880 13.967 1.00 88.56 164 VAL A CA 1
ATOM 1232 C C . VAL A 1 164 ? -6.863 23.584 15.099 1.00 88.56 164 VAL A C 1
ATOM 1234 O O . VAL A 1 164 ? -7.328 23.585 16.236 1.00 88.56 164 VAL A O 1
ATOM 1237 N N . ARG A 1 165 ? -5.730 24.238 14.815 1.00 88.06 165 ARG A N 1
ATOM 1238 C CA . ARG A 1 165 ? -5.030 25.051 15.825 1.00 88.06 165 ARG A CA 1
ATOM 1239 C C . ARG A 1 165 ? -5.863 26.245 16.283 1.00 88.06 165 ARG A C 1
ATOM 1241 O O . ARG A 1 165 ? -5.856 26.547 17.470 1.00 88.06 165 ARG A O 1
ATOM 1248 N N . ALA A 1 166 ? -6.573 26.897 15.365 1.00 87.75 166 ALA A N 1
ATOM 1249 C CA . ALA A 1 166 ? -7.463 28.001 15.695 1.00 87.75 166 ALA A CA 1
ATOM 1250 C C . ALA A 1 166 ? -8.650 27.530 16.550 1.00 87.75 166 ALA A C 1
ATOM 1252 O O . ALA A 1 166 ? -8.961 28.172 17.546 1.00 87.75 166 ALA A O 1
ATOM 1253 N N . MET A 1 167 ? -9.257 26.382 16.223 1.00 82.31 167 MET A N 1
ATOM 1254 C CA . MET A 1 167 ? -10.335 25.795 17.028 1.00 82.31 167 MET A CA 1
ATOM 1255 C C . MET A 1 167 ? -9.879 25.459 18.452 1.00 82.31 167 MET A C 1
ATOM 1257 O O . MET A 1 167 ? -10.575 25.793 19.407 1.00 82.31 167 MET A O 1
ATOM 1261 N N . VAL A 1 168 ? -8.695 24.857 18.609 1.00 82.94 168 VAL A N 1
ATOM 1262 C CA . VAL A 1 168 ? -8.150 24.542 19.941 1.00 82.94 168 VAL A CA 1
ATOM 1263 C C . VAL A 1 168 ? -7.840 25.812 20.735 1.00 82.94 168 VAL A C 1
ATOM 1265 O O . VAL A 1 168 ? -8.175 25.875 21.912 1.00 82.94 168 VAL A O 1
ATOM 1268 N N . ALA A 1 169 ? -7.299 26.853 20.094 1.00 81.88 169 ALA A N 1
ATOM 1269 C CA . ALA A 1 169 ? -7.038 28.131 20.759 1.00 81.88 169 ALA A CA 1
ATOM 1270 C C . ALA A 1 169 ? -8.324 28.814 21.263 1.00 81.88 169 ALA A C 1
ATOM 1272 O O . ALA A 1 169 ? -8.341 29.350 22.365 1.00 81.88 169 ALA A O 1
ATOM 1273 N N . VAL A 1 170 ? -9.417 28.757 20.490 1.00 79.50 170 VAL A N 1
ATOM 1274 C CA . VAL A 1 170 ? -10.722 29.293 20.921 1.00 79.50 170 VAL A CA 1
ATOM 1275 C C . VAL A 1 170 ? -11.268 28.517 22.122 1.00 79.50 170 VAL A C 1
ATOM 1277 O O . VAL A 1 170 ? -11.884 29.102 23.007 1.00 79.50 170 VAL A O 1
ATOM 1280 N N . GLN A 1 171 ? -11.040 27.206 22.179 1.00 73.44 171 GLN A N 1
ATOM 1281 C CA . GLN A 1 171 ? -11.541 26.374 23.270 1.00 73.44 171 GLN A CA 1
ATOM 1282 C C . GLN A 1 171 ? -10.754 26.561 24.576 1.00 73.44 171 GLN A C 1
ATOM 1284 O O . GLN A 1 171 ? -11.353 26.493 25.650 1.00 73.44 171 GLN A O 1
ATOM 1289 N N . ASP A 1 172 ? -9.456 26.869 24.490 1.00 69.31 172 ASP A N 1
ATOM 1290 C CA . ASP A 1 172 ? -8.636 27.248 25.647 1.00 69.31 172 ASP A CA 1
ATOM 1291 C C . ASP A 1 172 ? -9.126 28.564 26.292 1.00 69.31 172 ASP A C 1
ATOM 1293 O O . ASP A 1 172 ? -9.156 28.659 27.520 1.00 69.31 172 ASP A O 1
ATOM 1297 N N . ASP A 1 173 ? -9.605 29.534 25.501 1.00 65.81 173 ASP A N 1
ATOM 1298 C CA . ASP A 1 173 ? -10.163 30.802 26.012 1.00 65.81 173 ASP A CA 1
ATOM 1299 C C . ASP A 1 173 ? -11.509 30.618 26.742 1.00 65.81 173 ASP A C 1
ATOM 1301 O O . ASP A 1 173 ? -11.804 31.335 27.699 1.00 65.81 173 ASP A O 1
ATOM 1305 N N . LEU A 1 174 ? -12.328 29.635 26.345 1.00 61.81 174 LEU A N 1
ATOM 1306 C CA . LEU A 1 174 ? -13.554 29.284 27.081 1.00 61.81 174 LEU A CA 1
ATOM 1307 C C . LEU A 1 174 ? -13.276 28.437 28.340 1.00 61.81 174 LEU A C 1
ATOM 1309 O O . LEU A 1 174 ? -14.138 28.320 29.213 1.00 61.81 174 LEU A O 1
ATOM 1313 N N . GLY A 1 175 ? -12.085 27.841 28.440 1.00 54.66 175 GLY A N 1
ATOM 1314 C CA . GLY A 1 175 ? -11.696 26.860 29.452 1.00 54.66 175 GLY A CA 1
ATOM 1315 C C . GLY A 1 175 ? -11.106 27.428 30.745 1.00 54.66 175 GLY A C 1
ATOM 1316 O O . GLY A 1 175 ? -10.509 26.662 31.503 1.00 54.66 175 GLY A O 1
ATOM 1317 N N . GLU A 1 176 ? -11.273 28.724 31.045 1.00 52.66 176 GLU A N 1
ATOM 1318 C CA . GLU A 1 176 ? -10.671 29.395 32.218 1.00 52.66 176 GLU A CA 1
ATOM 1319 C C . GLU A 1 176 ? -11.021 28.724 33.574 1.00 52.66 176 GLU A C 1
ATOM 1321 O O . GLU A 1 176 ? -10.363 28.952 34.590 1.00 52.66 176 GLU A O 1
ATOM 1326 N N . THR A 1 177 ? -12.006 27.820 33.594 1.00 51.69 177 THR A N 1
ATOM 1327 C CA . THR A 1 177 ? -12.421 27.037 34.767 1.00 51.69 177 THR A CA 1
ATOM 1328 C C . THR A 1 177 ? -11.785 25.641 34.896 1.00 51.69 177 THR A C 1
ATOM 1330 O O . THR A 1 177 ? -11.855 25.066 35.982 1.00 51.69 177 THR A O 1
ATOM 1333 N N . ILE A 1 178 ? -11.109 25.086 33.874 1.00 51.25 178 ILE A N 1
ATOM 1334 C CA . ILE A 1 178 ? -10.597 23.692 33.883 1.00 51.25 178 ILE A CA 1
ATOM 1335 C C . ILE A 1 178 ? -9.074 23.619 33.637 1.00 51.25 178 ILE A C 1
ATOM 1337 O O . ILE A 1 178 ? -8.582 22.942 32.738 1.00 51.25 178 ILE A O 1
ATOM 1341 N N . GLY A 1 179 ? -8.300 24.260 34.517 1.00 57.66 179 GLY A N 1
ATOM 1342 C CA . GLY A 1 179 ? -6.874 23.972 34.744 1.00 57.66 179 GLY A CA 1
ATOM 1343 C C . GLY A 1 179 ? -5.901 24.412 33.637 1.00 57.66 179 GLY A C 1
ATOM 1344 O O . GLY A 1 179 ? -5.910 23.888 32.528 1.00 57.66 179 GLY A O 1
ATOM 1345 N N . LYS A 1 180 ? -4.971 25.307 33.998 1.00 61.78 180 LYS A N 1
ATOM 1346 C CA . LYS A 1 180 ? -3.925 25.939 33.163 1.00 61.78 180 LYS A CA 1
ATOM 1347 C C . LYS A 1 180 ? -2.861 24.974 32.586 1.00 61.78 180 LYS A C 1
ATOM 1349 O O . LYS A 1 180 ? -1.676 25.151 32.852 1.00 61.78 180 LYS A O 1
ATOM 1354 N N . GLY A 1 181 ? -3.258 23.946 31.843 1.00 70.00 181 GLY A N 1
ATOM 1355 C CA . GLY A 1 181 ? -2.336 23.091 31.082 1.00 70.00 181 GLY A CA 1
ATOM 1356 C C . GLY A 1 181 ? -2.324 23.518 29.619 1.00 70.00 181 GLY A C 1
ATOM 1357 O O . GLY A 1 181 ? -3.391 23.737 29.054 1.00 70.00 181 GLY A O 1
ATOM 1358 N N . ALA A 1 182 ? -1.147 23.650 29.009 1.00 79.06 182 ALA A N 1
ATOM 1359 C CA . ALA A 1 182 ? -1.044 24.081 27.617 1.00 79.06 182 ALA A CA 1
ATOM 1360 C C . ALA A 1 182 ? -1.446 22.925 26.688 1.00 79.06 182 ALA A C 1
ATOM 1362 O O . ALA A 1 182 ? -0.752 21.901 26.625 1.00 79.06 182 ALA A O 1
ATOM 1363 N N . PHE A 1 183 ? -2.554 23.078 25.961 1.00 83.69 183 PHE A N 1
ATOM 1364 C CA . PHE A 1 183 ? -2.916 22.162 24.887 1.00 83.69 183 PHE A CA 1
ATOM 1365 C C . PHE A 1 183 ? -2.104 22.486 23.634 1.00 83.69 183 PHE A C 1
ATOM 1367 O O . PHE A 1 183 ? -2.009 23.620 23.174 1.00 83.69 183 PHE A O 1
ATOM 1374 N N . THR A 1 184 ? -1.482 21.461 23.063 1.00 88.38 184 THR A N 1
ATOM 1375 C CA . THR A 1 184 ? -0.698 21.575 21.835 1.00 88.38 184 THR A CA 1
ATOM 1376 C C . THR A 1 184 ? -1.164 20.532 20.833 1.00 88.38 184 THR A C 1
ATOM 1378 O O . THR A 1 184 ? -1.300 19.350 21.150 1.00 88.38 184 THR A O 1
ATOM 1381 N N . VAL A 1 185 ? -1.418 20.981 19.604 1.00 90.94 185 VAL A N 1
ATOM 1382 C CA . VAL A 1 185 ? -1.770 20.109 18.480 1.00 90.94 185 VAL A CA 1
ATOM 1383 C C . VAL A 1 185 ? -0.514 19.840 17.664 1.00 90.94 185 VAL A C 1
ATOM 1385 O O . VAL A 1 185 ? 0.051 20.747 17.032 1.00 90.94 185 VAL A O 1
ATOM 1388 N N . VAL A 1 186 ? -0.080 18.584 17.673 1.00 92.62 186 VAL A N 1
ATOM 1389 C CA . VAL A 1 186 ? 1.101 18.117 16.946 1.00 92.62 186 VAL A CA 1
ATOM 1390 C C . VAL A 1 186 ? 0.647 17.327 15.713 1.00 92.62 186 VAL A C 1
ATOM 1392 O O . VAL A 1 186 ? -0.227 16.469 15.829 1.00 92.62 186 VAL A O 1
ATOM 1395 N N . PRO A 1 187 ? 1.200 17.590 14.515 1.00 93.81 187 PRO A N 1
ATOM 1396 C CA . PRO A 1 187 ? 0.874 16.796 13.336 1.00 93.81 187 PRO A CA 1
ATOM 1397 C C . PRO A 1 187 ? 1.402 15.366 13.486 1.00 93.81 187 PRO A C 1
ATOM 1399 O O . PRO A 1 187 ? 2.592 15.172 13.745 1.00 93.81 187 PRO A O 1
ATOM 1402 N N . GLY A 1 188 ? 0.522 14.387 13.296 1.00 92.88 188 GLY A N 1
ATOM 1403 C CA . GLY A 1 188 ? 0.839 12.963 13.358 1.00 92.88 188 GLY A CA 1
ATOM 1404 C C . GLY A 1 188 ? 1.509 12.434 12.087 1.00 92.88 188 GLY A C 1
ATOM 1405 O O . GLY A 1 188 ? 1.703 13.144 11.094 1.00 92.88 188 GLY A O 1
ATOM 1406 N N . ILE A 1 189 ? 1.853 11.145 12.095 1.00 92.00 189 ILE A N 1
ATOM 1407 C CA . ILE A 1 189 ? 2.555 10.493 10.977 1.00 92.00 189 ILE A CA 1
ATOM 1408 C C . ILE A 1 189 ? 1.742 10.487 9.673 1.00 92.00 189 ILE A C 1
ATOM 1410 O O . ILE A 1 189 ? 2.315 10.617 8.590 1.00 92.00 189 ILE A O 1
ATOM 1414 N N . GLY A 1 190 ? 0.411 10.392 9.764 1.00 91.94 190 GLY A N 1
ATOM 1415 C CA . GLY A 1 190 ? -0.493 10.452 8.617 1.00 91.94 190 GLY A CA 1
ATOM 1416 C C . GLY A 1 190 ? -0.431 11.805 7.912 1.00 91.94 190 GLY A C 1
ATOM 1417 O O . GLY A 1 190 ? -0.336 11.854 6.686 1.00 91.94 190 GLY A O 1
ATOM 1418 N N . PHE A 1 191 ? -0.366 12.902 8.671 1.00 96.12 191 PHE A N 1
ATOM 1419 C CA . PHE A 1 191 ? -0.226 14.247 8.109 1.00 96.12 191 PHE A CA 1
ATOM 1420 C C . PHE A 1 191 ? 1.082 14.395 7.322 1.00 96.12 191 PHE A C 1
ATOM 1422 O O . PHE A 1 191 ? 1.073 14.797 6.156 1.00 96.12 191 PHE A O 1
ATOM 1429 N N . TRP A 1 192 ? 2.213 14.024 7.931 1.00 95.00 192 TRP A N 1
ATOM 1430 C CA . TRP A 1 192 ? 3.521 14.123 7.277 1.00 95.00 192 TRP A CA 1
ATOM 1431 C C . TRP A 1 192 ? 3.629 13.205 6.059 1.00 95.00 192 TRP A C 1
ATOM 1433 O O . TRP A 1 192 ? 4.159 13.618 5.028 1.00 95.00 192 TRP A O 1
ATOM 1443 N N . GLY A 1 193 ? 3.086 11.989 6.141 1.00 90.19 193 GLY A N 1
ATOM 1444 C CA . GLY A 1 193 ? 3.034 11.063 5.012 1.00 90.19 193 GLY A CA 1
ATOM 1445 C C . GLY A 1 193 ? 2.210 11.608 3.841 1.00 90.19 193 GLY A C 1
ATOM 1446 O O . GLY A 1 193 ? 2.659 11.551 2.695 1.00 90.19 193 GLY A O 1
ATOM 1447 N N . ALA A 1 194 ? 1.053 12.218 4.122 1.00 94.88 194 ALA A N 1
ATOM 1448 C CA . ALA A 1 194 ? 0.223 12.874 3.116 1.00 94.88 194 ALA A CA 1
ATOM 1449 C C . ALA A 1 194 ? 0.945 14.068 2.464 1.00 94.88 194 ALA A C 1
ATOM 1451 O O . ALA A 1 194 ? 0.945 14.202 1.238 1.00 94.88 194 ALA A O 1
ATOM 1452 N N . LEU A 1 195 ? 1.625 14.897 3.261 1.00 96.12 195 LEU A N 1
ATOM 1453 C CA . LEU A 1 195 ? 2.410 16.025 2.758 1.00 96.12 195 LEU A CA 1
ATOM 1454 C C . LEU A 1 195 ? 3.553 15.557 1.845 1.00 96.12 195 LEU A C 1
ATOM 1456 O O . LEU A 1 195 ? 3.726 16.085 0.746 1.00 96.12 195 LEU A O 1
ATOM 1460 N N . VAL A 1 196 ? 4.302 14.529 2.260 1.00 93.31 196 VAL A N 1
ATOM 1461 C CA . VAL A 1 196 ? 5.358 13.915 1.439 1.00 93.31 196 VAL A CA 1
ATOM 1462 C C . VAL A 1 196 ? 4.780 13.346 0.143 1.00 93.31 196 VAL A C 1
ATOM 1464 O O . VAL A 1 196 ? 5.373 13.549 -0.917 1.00 93.31 196 VAL A O 1
ATOM 1467 N N . GLY A 1 197 ? 3.617 12.690 0.196 1.00 93.00 197 GLY A N 1
ATOM 1468 C CA . GLY A 1 197 ? 2.925 12.167 -0.983 1.00 93.00 197 GLY A CA 1
ATOM 1469 C C . GLY A 1 197 ? 2.593 13.256 -2.008 1.00 93.00 197 GLY A C 1
ATOM 1470 O O . GLY A 1 197 ? 2.949 13.126 -3.182 1.00 93.00 197 GLY A O 1
ATOM 1471 N N . PHE A 1 198 ? 1.998 14.372 -1.577 1.00 96.56 198 PHE A N 1
ATOM 1472 C CA . PHE A 1 198 ? 1.715 15.499 -2.471 1.00 96.56 198 PHE A CA 1
ATOM 1473 C C . PHE A 1 198 ? 2.986 16.164 -3.015 1.00 96.56 198 PHE A C 1
ATOM 1475 O O . PHE A 1 198 ? 3.084 16.398 -4.222 1.00 96.56 198 PHE A O 1
ATOM 1482 N N . CYS A 1 199 ? 3.991 16.407 -2.170 1.00 93.25 199 CYS A N 1
ATOM 1483 C CA . CYS A 1 199 ? 5.275 16.969 -2.598 1.00 93.25 199 CYS A CA 1
ATOM 1484 C C . CYS A 1 199 ? 5.982 16.070 -3.623 1.00 93.25 199 CYS A C 1
ATOM 1486 O O . CYS A 1 199 ? 6.503 16.566 -4.624 1.00 93.25 199 CYS A O 1
ATOM 1488 N N . ALA A 1 200 ? 5.958 14.749 -3.426 1.00 90.56 200 ALA A N 1
ATOM 1489 C CA . ALA A 1 200 ? 6.506 13.787 -4.376 1.00 90.56 200 ALA A CA 1
ATOM 1490 C C . ALA A 1 200 ? 5.762 13.837 -5.718 1.00 90.56 200 ALA A C 1
ATOM 1492 O O . ALA A 1 200 ? 6.404 13.844 -6.771 1.00 90.56 200 ALA A O 1
ATOM 1493 N N . ALA A 1 201 ? 4.426 13.930 -5.702 1.00 91.81 201 ALA A N 1
ATOM 1494 C CA . ALA A 1 201 ? 3.625 14.067 -6.917 1.00 91.81 201 ALA A CA 1
ATOM 1495 C C . ALA A 1 201 ? 4.007 15.328 -7.718 1.00 91.81 201 ALA A C 1
ATOM 1497 O O . ALA A 1 201 ? 4.238 15.242 -8.929 1.00 91.81 201 ALA A O 1
ATOM 1498 N N . VAL A 1 202 ? 4.154 16.477 -7.044 1.00 94.50 202 VAL A N 1
ATOM 1499 C CA . VAL A 1 202 ? 4.582 17.742 -7.670 1.00 94.50 202 VAL A CA 1
ATOM 1500 C C . VAL A 1 202 ? 6.008 17.636 -8.209 1.00 94.50 202 VAL A C 1
ATOM 1502 O O . VAL A 1 202 ? 6.244 17.940 -9.379 1.00 94.50 202 VAL A O 1
ATOM 1505 N N . ALA A 1 203 ? 6.956 17.161 -7.398 1.00 91.88 203 ALA A N 1
ATOM 1506 C CA . ALA A 1 203 ? 8.359 17.043 -7.787 1.00 91.88 203 ALA A CA 1
ATOM 1507 C C . ALA A 1 203 ? 8.531 16.147 -9.022 1.00 91.88 203 ALA A C 1
ATOM 1509 O O . ALA A 1 203 ? 9.212 16.523 -9.977 1.00 91.88 203 ALA A O 1
ATOM 1510 N N . MET A 1 204 ? 7.859 14.993 -9.056 1.00 89.56 204 MET A N 1
ATOM 1511 C CA . MET A 1 204 ? 7.876 14.102 -10.218 1.00 89.56 204 MET A CA 1
ATOM 1512 C C . MET A 1 204 ? 7.284 14.761 -11.465 1.00 89.56 204 MET A C 1
ATOM 1514 O O . MET A 1 204 ? 7.800 14.570 -12.570 1.00 89.56 204 MET A O 1
ATOM 1518 N N . ALA A 1 205 ? 6.226 15.559 -11.308 1.00 89.81 205 ALA A N 1
ATOM 1519 C CA . ALA A 1 205 ? 5.587 16.226 -12.435 1.00 89.81 205 ALA A CA 1
ATOM 1520 C C . ALA A 1 205 ? 6.497 17.317 -13.009 1.00 89.81 205 ALA A C 1
ATOM 1522 O O . ALA A 1 205 ? 6.700 17.368 -14.222 1.00 89.81 205 ALA A O 1
ATOM 1523 N N . VAL A 1 206 ? 7.139 18.107 -12.144 1.00 89.81 206 VAL A N 1
ATOM 1524 C CA . VAL A 1 206 ? 8.123 19.129 -12.527 1.00 89.81 206 VAL A CA 1
ATOM 1525 C C . VAL A 1 206 ? 9.350 18.505 -13.193 1.00 89.81 206 VAL A C 1
ATOM 1527 O O . VAL A 1 206 ? 9.745 18.951 -14.271 1.00 89.81 206 VAL A O 1
ATOM 1530 N N . MET A 1 207 ? 9.920 17.435 -12.627 1.00 87.38 207 MET A N 1
ATOM 1531 C CA . MET A 1 207 ? 11.050 16.724 -13.244 1.00 87.38 207 MET A CA 1
ATOM 1532 C C . MET A 1 207 ? 10.711 16.247 -14.658 1.00 87.38 207 MET A C 1
ATOM 1534 O O . MET A 1 207 ? 11.538 16.331 -15.567 1.00 87.38 207 MET A O 1
ATOM 1538 N N . ARG A 1 208 ? 9.470 15.804 -14.881 1.00 86.12 208 ARG A N 1
ATOM 1539 C CA . ARG A 1 208 ? 8.999 15.399 -16.205 1.00 86.12 208 ARG A CA 1
ATOM 1540 C C . ARG A 1 208 ? 8.803 16.589 -17.154 1.00 86.12 208 ARG A C 1
ATOM 1542 O O . ARG A 1 208 ? 9.167 16.456 -18.323 1.00 86.12 208 ARG A O 1
ATOM 1549 N N . VAL A 1 209 ? 8.326 17.752 -16.683 1.00 86.50 209 VAL A N 1
ATOM 1550 C CA . VAL A 1 209 ? 8.347 19.001 -17.485 1.00 86.50 209 VAL A CA 1
ATOM 1551 C C . VAL A 1 209 ? 9.777 19.273 -17.947 1.00 86.50 209 VAL A C 1
ATOM 1553 O O . VAL A 1 209 ? 10.025 19.405 -19.142 1.00 86.50 209 VAL A O 1
ATOM 1556 N N . MET A 1 210 ? 10.728 19.296 -17.011 1.00 85.44 210 MET A N 1
ATOM 1557 C CA . MET A 1 210 ? 12.124 19.643 -17.283 1.00 85.44 210 MET A CA 1
ATOM 1558 C C . MET A 1 210 ? 12.794 18.659 -18.249 1.00 85.44 210 MET A C 1
ATOM 1560 O O . MET A 1 210 ? 13.501 19.081 -19.166 1.00 85.44 210 MET A O 1
ATOM 1564 N N . ALA A 1 211 ? 12.525 17.358 -18.100 1.00 84.31 211 ALA A N 1
ATOM 1565 C CA . ALA A 1 211 ? 13.033 16.326 -19.000 1.00 84.31 211 ALA A CA 1
ATOM 1566 C C . ALA A 1 211 ? 12.495 16.480 -20.433 1.00 84.31 211 ALA A C 1
ATOM 1568 O O . ALA A 1 211 ? 13.235 16.285 -21.394 1.00 84.31 211 ALA A O 1
ATOM 1569 N N . THR A 1 212 ? 11.225 16.870 -20.591 1.00 82.94 212 THR A N 1
ATOM 1570 C CA . THR A 1 212 ? 10.621 17.093 -21.919 1.00 82.94 212 THR A CA 1
ATOM 1571 C C . THR A 1 212 ? 10.988 18.447 -22.540 1.00 82.94 212 THR A C 1
ATOM 1573 O O . THR A 1 212 ? 11.032 18.565 -23.764 1.00 82.94 212 THR A O 1
ATOM 1576 N N . GLY A 1 213 ? 11.300 19.458 -21.722 1.00 73.50 213 GLY A N 1
ATOM 1577 C CA . GLY A 1 213 ? 11.641 20.811 -22.170 1.00 73.50 213 GLY A CA 1
ATOM 1578 C C . GLY A 1 213 ? 13.030 20.941 -22.803 1.00 73.50 213 GLY A C 1
ATOM 1579 O O . GLY A 1 213 ? 13.216 21.758 -23.702 1.00 73.50 213 GLY A O 1
ATOM 1580 N N . LYS A 1 214 ? 13.997 20.097 -22.417 1.00 62.94 214 LYS A N 1
ATOM 1581 C CA . LYS A 1 214 ? 15.391 20.175 -22.905 1.00 62.94 214 LYS A CA 1
ATOM 1582 C C . LYS A 1 214 ? 15.584 19.839 -24.396 1.00 62.94 214 LYS A C 1
ATOM 1584 O O . LYS A 1 214 ? 16.680 20.031 -24.909 1.00 62.94 214 LYS A O 1
ATOM 1589 N N . GLY A 1 215 ? 14.543 19.374 -25.096 1.00 52.31 215 GLY A N 1
ATOM 1590 C CA . GLY A 1 215 ? 14.582 19.033 -26.527 1.00 52.31 215 GLY A CA 1
ATOM 1591 C C . GLY A 1 215 ? 13.905 20.035 -27.469 1.00 52.31 215 GLY A C 1
ATOM 1592 O O . GLY A 1 215 ? 14.032 19.894 -28.681 1.00 52.31 215 GLY A O 1
ATOM 1593 N N . ARG A 1 216 ? 13.202 21.054 -26.955 1.00 51.84 216 ARG A N 1
ATOM 1594 C CA . ARG A 1 216 ? 12.659 22.148 -27.779 1.00 51.84 216 ARG A CA 1
ATOM 1595 C C . ARG A 1 216 ? 13.491 23.405 -27.577 1.00 51.84 216 ARG A C 1
ATOM 1597 O O . ARG A 1 216 ? 13.006 24.416 -27.082 1.00 51.84 216 ARG A O 1
ATOM 1604 N N . SER A 1 217 ? 14.741 23.356 -28.032 1.00 50.50 217 SER A N 1
ATOM 1605 C CA . SER A 1 217 ? 15.253 24.547 -28.704 1.00 50.50 217 SER A CA 1
ATOM 1606 C C . SER A 1 217 ? 14.263 24.791 -29.837 1.00 50.50 217 SER A C 1
ATOM 1608 O O . SER A 1 217 ? 14.175 23.981 -30.760 1.00 50.50 217 SER A O 1
ATOM 1610 N N . PHE A 1 218 ? 13.416 25.810 -29.695 1.00 49.88 218 PHE A N 1
ATOM 1611 C CA . PHE A 1 218 ? 12.740 26.404 -30.833 1.00 49.88 218 PHE A CA 1
ATOM 1612 C C . PHE A 1 218 ? 13.866 26.803 -31.780 1.00 49.88 218 PHE A C 1
ATOM 1614 O O . PHE A 1 218 ? 14.450 27.879 -31.648 1.00 49.88 218 PHE A O 1
ATOM 1621 N N . GLY A 1 219 ? 14.217 25.895 -32.693 1.00 48.94 219 GLY A N 1
ATOM 1622 C CA . GLY A 1 219 ? 14.843 26.280 -33.931 1.00 48.94 219 GLY A CA 1
ATOM 1623 C C . GLY A 1 219 ? 13.936 27.371 -34.454 1.00 48.94 219 GLY A C 1
ATOM 1624 O O . GLY A 1 219 ? 12.790 27.103 -34.807 1.00 48.94 219 GLY A O 1
ATOM 1625 N N . LYS A 1 220 ? 14.412 28.615 -34.370 1.00 51.53 220 LYS A N 1
ATOM 1626 C CA . LYS A 1 220 ? 13.950 29.661 -35.260 1.00 51.53 220 LYS A CA 1
ATOM 1627 C C . LYS A 1 220 ? 13.988 28.984 -36.619 1.00 51.53 220 LYS A C 1
ATOM 1629 O O . LYS A 1 220 ? 15.082 28.653 -37.081 1.00 51.53 220 LYS A O 1
ATOM 1634 N N . GLU A 1 221 ? 12.824 28.662 -37.181 1.00 52.44 221 GLU A N 1
ATOM 1635 C CA . GLU A 1 221 ? 12.774 28.382 -38.605 1.00 52.44 221 GLU A CA 1
ATOM 1636 C C . GLU A 1 221 ? 13.554 29.533 -39.242 1.00 52.44 221 GLU A C 1
ATOM 1638 O O . GLU A 1 221 ? 13.305 30.693 -38.880 1.00 52.44 221 GLU A O 1
ATOM 1643 N N . PRO A 1 222 ? 14.589 29.246 -40.049 1.00 58.34 222 PRO A N 1
ATOM 1644 C CA . PRO A 1 222 ? 15.232 30.294 -40.805 1.00 58.34 222 PRO A CA 1
ATOM 1645 C C . PRO A 1 222 ? 14.100 30.966 -41.567 1.00 58.34 222 PRO A C 1
ATOM 1647 O O . PRO A 1 222 ? 13.442 30.325 -42.382 1.00 58.34 222 PRO A O 1
ATOM 1650 N N . VAL A 1 223 ? 13.814 32.218 -41.217 1.00 61.03 223 VAL A N 1
ATOM 1651 C CA . VAL A 1 223 ? 12.947 33.076 -42.011 1.00 61.03 223 VAL A CA 1
ATOM 1652 C C . VAL A 1 223 ? 13.598 33.082 -43.383 1.00 61.03 223 VAL A C 1
ATOM 1654 O O . VAL A 1 223 ? 14.666 33.667 -43.536 1.00 61.03 223 VAL A O 1
ATOM 1657 N N . GLU A 1 224 ? 13.027 32.328 -44.321 1.00 62.44 224 GLU A N 1
ATOM 1658 C CA . GLU A 1 224 ? 13.439 32.307 -45.718 1.00 62.44 224 GLU A CA 1
ATOM 1659 C C . GLU A 1 224 ? 13.220 33.733 -46.240 1.00 62.44 224 GLU A C 1
ATOM 1661 O O . GLU A 1 224 ? 12.071 34.183 -46.298 1.00 62.44 224 GLU A O 1
ATOM 1666 N N . PRO A 1 225 ? 14.289 34.507 -46.507 1.00 63.62 225 PRO A N 1
ATOM 1667 C CA . PRO A 1 225 ? 14.128 35.874 -46.953 1.00 63.62 225 PRO A CA 1
ATOM 1668 C C . PRO A 1 225 ? 13.718 35.869 -48.428 1.00 63.62 225 PRO A C 1
ATOM 1670 O O . PRO A 1 225 ? 14.367 35.252 -49.269 1.00 63.62 225 PRO A O 1
ATOM 1673 N N . ASP A 1 226 ? 12.640 36.597 -48.705 1.00 55.88 226 ASP A N 1
ATOM 1674 C CA . ASP A 1 226 ? 12.265 37.147 -50.005 1.00 55.88 226 ASP A CA 1
ATOM 1675 C C . ASP A 1 226 ? 12.049 36.163 -51.162 1.00 55.88 226 ASP A C 1
ATOM 1677 O O . ASP A 1 226 ? 12.865 36.010 -52.073 1.00 55.88 226 ASP A O 1
ATOM 1681 N N . LYS A 1 227 ? 10.823 35.632 -51.234 1.00 51.38 227 LYS A N 1
ATOM 1682 C CA . LYS A 1 227 ? 10.203 35.338 -52.530 1.00 51.38 227 LYS A CA 1
ATOM 1683 C C . LYS A 1 227 ? 9.479 36.601 -53.019 1.00 51.38 227 LYS A C 1
ATOM 1685 O O . LYS A 1 227 ? 8.504 37.007 -52.383 1.00 51.38 227 LYS A O 1
ATOM 1690 N N . PRO A 1 228 ? 9.924 37.246 -54.115 1.00 55.16 228 PRO A N 1
ATOM 1691 C CA . PRO A 1 228 ? 9.301 38.467 -54.603 1.00 55.16 228 PRO A CA 1
ATOM 1692 C C . PRO A 1 228 ? 7.866 38.209 -55.066 1.00 55.16 228 PRO A C 1
ATOM 1694 O O . PRO A 1 228 ? 7.572 37.279 -55.819 1.00 55.16 228 PRO A O 1
ATOM 1697 N N . ILE A 1 229 ? 6.988 39.086 -54.589 1.00 52.34 229 ILE A N 1
ATOM 1698 C CA . ILE A 1 229 ? 5.562 39.173 -54.883 1.00 52.34 229 ILE A CA 1
ATOM 1699 C C . ILE A 1 229 ? 5.379 39.418 -56.389 1.00 52.34 229 ILE A C 1
ATOM 1701 O O . ILE A 1 229 ? 5.590 40.521 -56.897 1.00 52.34 229 ILE A O 1
ATOM 1705 N N . GLY A 1 230 ? 5.002 38.360 -57.107 1.00 51.50 230 GLY A N 1
ATOM 1706 C CA . GLY A 1 230 ? 4.509 38.416 -58.479 1.00 51.50 230 GLY A CA 1
ATOM 1707 C C . GLY A 1 230 ? 3.057 38.896 -58.514 1.00 51.50 230 GLY A C 1
ATOM 1708 O O . GLY A 1 230 ? 2.228 38.472 -57.715 1.00 51.50 230 GLY A O 1
ATOM 1709 N N . LYS A 1 231 ? 2.794 39.821 -59.434 1.00 47.22 231 LYS A N 1
ATOM 1710 C CA . LYS A 1 231 ? 1.578 40.621 -59.608 1.00 47.22 231 LYS A CA 1
ATOM 1711 C C . LYS A 1 231 ? 0.318 39.795 -59.926 1.00 47.22 231 LYS A C 1
ATOM 1713 O O . LYS A 1 231 ? 0.380 38.732 -60.534 1.00 47.22 231 LYS A O 1
ATOM 1718 N N . THR A 1 232 ? -0.812 40.370 -59.525 1.00 46.41 232 THR A N 1
ATOM 1719 C CA . THR A 1 232 ? -2.222 40.004 -59.752 1.00 46.41 232 THR A CA 1
ATOM 1720 C C . THR A 1 232 ? -2.641 40.066 -61.249 1.00 46.41 232 THR A C 1
ATOM 1722 O O . THR A 1 232 ? -1.811 40.398 -62.092 1.00 46.41 232 THR A O 1
ATOM 1725 N N . PRO A 1 233 ? -3.897 39.731 -61.621 1.00 58.16 233 PRO A N 1
ATOM 1726 C CA . PRO A 1 233 ? -4.250 38.575 -62.445 1.00 58.16 233 PRO A CA 1
ATOM 1727 C C . PRO A 1 233 ? -4.700 38.956 -63.869 1.00 58.16 233 PRO A C 1
ATOM 1729 O O . PRO A 1 233 ? -5.272 40.023 -64.081 1.00 58.16 233 PRO A O 1
ATOM 1732 N N . GLU A 1 234 ? -4.556 38.046 -64.836 1.00 42.09 234 GLU A N 1
ATOM 1733 C CA . GLU A 1 234 ? -5.239 38.183 -66.127 1.00 42.09 234 GLU A CA 1
ATOM 1734 C C . GLU A 1 234 ? -6.304 37.097 -66.298 1.00 42.09 234 GLU A C 1
ATOM 1736 O O . GLU A 1 234 ? -6.061 35.891 -66.297 1.00 42.09 234 GLU A O 1
ATOM 1741 N N . GLN A 1 235 ? -7.525 37.603 -66.365 1.00 49.34 235 GLN A N 1
ATOM 1742 C CA . GLN A 1 235 ? -8.801 36.949 -66.555 1.00 49.34 235 GLN A CA 1
ATOM 1743 C C . GLN A 1 235 ? -8.952 36.552 -68.030 1.00 49.34 235 GLN A C 1
ATOM 1745 O O . GLN A 1 235 ? -8.932 37.423 -68.897 1.00 49.34 235 GLN A O 1
ATOM 1750 N N . LYS A 1 236 ? -9.194 35.270 -68.344 1.00 45.75 236 LYS A N 1
ATOM 1751 C CA . LYS A 1 236 ? -9.839 34.916 -69.617 1.00 45.75 236 LYS A CA 1
ATOM 1752 C C . LYS A 1 236 ? -10.764 33.708 -69.500 1.00 45.75 236 LYS A C 1
ATOM 1754 O O . LYS A 1 236 ? -10.483 32.716 -68.839 1.00 45.75 236 LYS A O 1
ATOM 1759 N N . VAL A 1 237 ? -11.910 33.916 -70.128 1.00 43.91 237 VAL A N 1
ATOM 1760 C CA . VAL A 1 237 ? -13.215 33.266 -70.041 1.00 43.91 237 VAL A CA 1
ATOM 1761 C C . VAL A 1 237 ? -13.375 32.188 -71.119 1.00 43.91 237 VAL A C 1
ATOM 1763 O O . VAL A 1 237 ? -12.864 32.386 -72.216 1.00 43.91 237 VAL A O 1
ATOM 1766 N N . ALA A 1 238 ? -14.194 31.167 -70.804 1.00 38.91 238 ALA A N 1
ATOM 1767 C CA . ALA A 1 238 ? -14.904 30.217 -71.691 1.00 38.91 238 ALA A CA 1
ATOM 1768 C C . ALA A 1 238 ? -14.025 29.318 -72.588 1.00 38.91 238 ALA A C 1
ATOM 1770 O O . ALA A 1 238 ? -13.010 29.737 -73.113 1.00 38.91 238 ALA A O 1
ATOM 1771 N N . GLY A 1 239 ? -14.326 28.051 -72.854 1.00 40.16 239 GLY A N 1
ATOM 1772 C CA . GLY A 1 239 ? -15.557 27.266 -72.832 1.00 40.16 239 GLY A CA 1
ATOM 1773 C C . GLY A 1 239 ? -15.262 25.906 -73.518 1.00 40.16 239 GLY A C 1
ATOM 1774 O O . GLY A 1 239 ? -14.091 25.583 -73.691 1.00 40.16 239 GLY A O 1
ATOM 1775 N N . PRO A 1 240 ? -16.274 25.094 -73.876 1.00 62.56 240 PRO A N 1
ATOM 1776 C CA . PRO A 1 240 ? -16.284 23.632 -73.679 1.00 62.56 240 PRO A CA 1
ATOM 1777 C C . PRO A 1 240 ? -16.000 22.792 -74.951 1.00 62.56 240 PRO A C 1
ATOM 1779 O O . PRO A 1 240 ? -15.657 23.364 -75.977 1.00 62.56 240 PRO A O 1
ATOM 1782 N N . VAL A 1 241 ? -16.249 21.463 -74.869 1.00 42.34 241 VAL A N 1
ATOM 1783 C CA . VAL A 1 241 ? -16.500 20.445 -75.944 1.00 42.34 241 VAL A CA 1
ATOM 1784 C C . VAL A 1 241 ? -15.431 19.317 -75.978 1.00 42.34 241 VAL A C 1
ATOM 1786 O O . VAL A 1 241 ? -14.300 19.560 -76.368 1.00 42.34 241 VAL A O 1
ATOM 1789 N N . VAL A 1 242 ? -15.661 18.150 -75.337 1.00 45.75 242 VAL A N 1
ATOM 1790 C CA . VAL A 1 242 ? -16.245 16.854 -75.830 1.00 45.75 242 VAL A CA 1
ATOM 1791 C C . VAL A 1 242 ? -15.173 15.847 -76.333 1.00 45.75 242 VAL A C 1
ATOM 1793 O O . VAL A 1 242 ? -14.113 16.269 -76.780 1.00 45.75 242 VAL A O 1
ATOM 1796 N N . PRO A 1 243 ? -15.397 14.518 -76.190 1.00 62.12 243 PRO A N 1
ATOM 1797 C CA . PRO A 1 243 ? -14.361 13.482 -76.117 1.00 62.12 243 PRO A CA 1
ATOM 1798 C C . PRO A 1 243 ? -14.254 12.616 -77.385 1.00 62.12 243 PRO A C 1
ATOM 1800 O O . PRO A 1 243 ? -15.216 12.501 -78.134 1.00 62.12 243 PRO A O 1
ATOM 1803 N N . THR A 1 244 ? -13.134 11.908 -77.579 1.00 43.28 244 THR A N 1
ATOM 1804 C CA . THR A 1 244 ? -13.039 10.725 -78.466 1.00 43.28 244 THR A CA 1
ATOM 1805 C C . THR A 1 244 ? -11.877 9.801 -78.051 1.00 43.28 244 THR A C 1
ATOM 1807 O O . THR A 1 244 ? -10.720 10.179 -78.142 1.00 43.28 244 THR A O 1
ATOM 1810 N N . SER A 1 245 ? -12.231 8.652 -77.453 1.00 41.12 245 SER A N 1
ATOM 1811 C CA . SER A 1 245 ? -11.971 7.234 -77.827 1.00 41.12 245 SER A CA 1
ATOM 1812 C C . SER A 1 245 ? -10.702 6.795 -78.632 1.00 41.12 245 SER A C 1
ATOM 1814 O O . SER A 1 245 ? -9.899 7.631 -79.016 1.00 41.12 245 SER A O 1
ATOM 1816 N N . PRO A 1 246 ? -10.438 5.480 -78.853 1.00 57.41 246 PRO A N 1
ATOM 1817 C CA . PRO A 1 246 ? -9.286 4.784 -78.270 1.00 57.41 246 PRO A CA 1
ATOM 1818 C C . PRO A 1 246 ? -8.372 4.090 -79.310 1.00 57.41 246 PRO A C 1
ATOM 1820 O O . PRO A 1 246 ? -8.695 3.964 -80.486 1.00 57.41 246 PRO A O 1
ATOM 1823 N N . GLY A 1 247 ? -7.241 3.554 -78.852 1.00 37.19 247 GLY A N 1
ATOM 1824 C CA . GLY A 1 247 ? -6.343 2.686 -79.631 1.00 37.19 247 GLY A CA 1
ATOM 1825 C C . GLY A 1 247 ? -4.914 2.873 -79.127 1.00 37.19 247 GLY A C 1
ATOM 1826 O O . GLY A 1 247 ? -4.491 3.998 -78.918 1.00 37.19 247 GLY A O 1
ATOM 1827 N N . GLY A 1 248 ? -4.116 1.863 -78.804 1.00 35.62 248 GLY A N 1
ATOM 1828 C CA . GLY A 1 248 ? -4.085 0.480 -79.255 1.00 35.62 248 GLY A CA 1
ATOM 1829 C C . GLY A 1 248 ? -2.656 0.220 -79.740 1.00 35.62 248 GLY A C 1
ATOM 1830 O O . GLY A 1 248 ? -2.241 0.830 -80.718 1.00 35.62 248 GLY A O 1
ATOM 1831 N N . GLY A 1 249 ? -1.904 -0.656 -79.065 1.00 36.97 249 GLY A N 1
ATOM 1832 C CA . GLY A 1 249 ? -0.625 -1.182 -79.572 1.00 36.97 249 GLY A CA 1
ATOM 1833 C C . GLY A 1 249 ? 0.558 -1.156 -78.589 1.00 36.97 249 GLY A C 1
ATOM 1834 O O . GLY A 1 249 ? 0.522 -0.387 -77.638 1.00 36.97 249 GLY A O 1
ATOM 1835 N N . PRO A 1 250 ? 1.569 -2.030 -78.778 1.00 53.00 250 PRO A N 1
ATOM 1836 C CA . PRO A 1 250 ? 2.121 -2.904 -77.729 1.00 53.00 250 PRO A CA 1
ATOM 1837 C C . PRO A 1 250 ? 3.570 -2.541 -77.298 1.00 53.00 250 PRO A C 1
ATOM 1839 O O . PRO A 1 250 ? 4.115 -1.553 -77.790 1.00 53.00 250 PRO A O 1
ATOM 1842 N N . PRO A 1 251 ? 4.203 -3.284 -76.355 1.00 53.81 251 PRO A N 1
ATOM 1843 C CA . PRO A 1 251 ? 5.366 -2.804 -75.617 1.00 53.81 251 PRO A CA 1
ATOM 1844 C C . PRO A 1 251 ? 6.690 -3.116 -76.328 1.00 53.81 251 PRO A C 1
ATOM 1846 O O . PRO A 1 251 ? 6.917 -4.223 -76.811 1.00 53.81 251 PRO A O 1
ATOM 1849 N N . ILE A 1 252 ? 7.586 -2.135 -76.309 1.00 47.28 252 ILE A N 1
ATOM 1850 C CA . ILE A 1 252 ? 9.017 -2.221 -76.627 1.00 47.28 252 ILE A CA 1
ATOM 1851 C C . ILE A 1 252 ? 9.670 -1.534 -75.414 1.00 47.28 252 ILE A C 1
ATOM 1853 O O . ILE A 1 252 ? 9.258 -0.435 -75.062 1.00 47.28 252 ILE A O 1
ATOM 1857 N N . GLY A 1 253 ? 10.465 -2.189 -74.568 1.00 42.38 253 GLY A N 1
ATOM 1858 C CA . GLY A 1 253 ? 11.785 -2.730 -74.881 1.00 42.38 253 GLY A CA 1
ATOM 1859 C C . GLY A 1 253 ? 12.833 -1.641 -74.602 1.00 42.38 253 GLY A C 1
ATOM 1860 O O . GLY A 1 253 ? 12.682 -0.549 -75.130 1.00 42.38 253 GLY A O 1
ATOM 1861 N N . GLU A 1 254 ? 13.869 -1.968 -73.811 1.00 37.69 254 GLU A N 1
ATOM 1862 C CA . GLU A 1 254 ? 15.050 -1.133 -73.458 1.00 37.69 254 GLU A CA 1
ATOM 1863 C C . GLU A 1 254 ? 14.830 -0.120 -72.310 1.00 37.69 254 GLU A C 1
ATOM 1865 O O . GLU A 1 254 ? 13.773 0.478 -72.187 1.00 37.69 254 GLU A O 1
ATOM 1870 N N . ALA A 1 255 ? 15.743 0.155 -71.374 1.00 44.16 255 ALA A N 1
ATOM 1871 C CA . ALA A 1 255 ? 17.131 -0.230 -71.108 1.00 44.16 255 ALA A CA 1
ATOM 1872 C C . ALA A 1 255 ? 17.471 0.206 -69.649 1.00 44.16 255 ALA A C 1
ATOM 1874 O O . ALA A 1 255 ? 16.697 0.946 -69.035 1.00 44.16 255 ALA A O 1
ATOM 1875 N N . PRO A 1 256 ? 18.589 -0.259 -69.057 1.00 49.53 256 PRO A N 1
ATOM 1876 C CA . PRO A 1 256 ? 18.858 -0.143 -67.623 1.00 49.53 256 PRO A CA 1
ATOM 1877 C C . PRO A 1 256 ? 19.275 1.262 -67.158 1.00 49.53 256 PRO A C 1
ATOM 1879 O O . PRO A 1 256 ? 20.012 1.989 -67.820 1.00 49.53 256 PRO A O 1
ATOM 1882 N N . THR A 1 257 ? 18.836 1.589 -65.945 1.00 45.03 257 THR A N 1
ATOM 1883 C CA . THR A 1 257 ? 19.170 2.774 -65.150 1.00 45.03 257 THR A CA 1
ATOM 1884 C C . THR A 1 257 ? 20.688 2.936 -64.953 1.00 45.03 257 THR A C 1
ATOM 1886 O O . THR A 1 257 ? 21.338 1.987 -64.508 1.00 45.03 257 THR A O 1
ATOM 1889 N N . PRO A 1 258 ? 21.279 4.123 -65.192 1.00 49.56 258 PRO A N 1
ATOM 1890 C CA . PRO A 1 258 ? 22.684 4.364 -64.891 1.00 49.56 258 PRO A CA 1
ATOM 1891 C C . PRO A 1 258 ? 22.910 4.538 -63.383 1.00 49.56 258 PRO A C 1
ATOM 1893 O O . PRO A 1 258 ? 22.267 5.346 -62.709 1.00 49.56 258 PRO A O 1
ATOM 1896 N N . SER A 1 259 ? 23.867 3.768 -62.869 1.00 41.94 259 SER A N 1
ATOM 1897 C CA . SER A 1 259 ? 24.397 3.830 -61.510 1.00 41.94 259 SER A CA 1
ATOM 1898 C C . SER A 1 259 ? 24.873 5.239 -61.151 1.00 41.94 259 SER A C 1
ATOM 1900 O O . SER A 1 259 ? 25.774 5.800 -61.774 1.00 41.94 259 SER A O 1
ATOM 1902 N N . ARG A 1 260 ? 24.280 5.795 -60.094 1.00 46.91 260 ARG A N 1
ATOM 1903 C CA . ARG A 1 260 ? 24.664 7.066 -59.478 1.00 46.91 260 ARG A CA 1
ATOM 1904 C C . ARG A 1 260 ? 26.052 6.925 -58.839 1.00 46.91 260 ARG A C 1
ATOM 1906 O O . ARG A 1 260 ? 26.195 6.269 -57.811 1.00 46.91 260 ARG A O 1
ATOM 1913 N N . GLN A 1 261 ? 27.062 7.539 -59.456 1.00 41.94 261 GLN A N 1
ATOM 1914 C CA . GLN A 1 261 ? 28.398 7.705 -58.880 1.00 41.94 261 GLN A CA 1
ATOM 1915 C C . GLN A 1 261 ? 28.315 8.535 -57.591 1.00 41.94 261 GLN A C 1
ATOM 1917 O O . GLN A 1 261 ? 27.768 9.638 -57.573 1.00 41.94 261 GLN A O 1
ATOM 1922 N N . VAL A 1 262 ? 28.857 7.980 -56.508 1.00 54.28 262 VAL A N 1
ATOM 1923 C CA . VAL A 1 262 ? 29.088 8.661 -55.231 1.00 54.28 262 VAL A CA 1
ATOM 1924 C C . VAL A 1 262 ? 30.473 9.322 -55.305 1.00 54.28 262 VAL A C 1
ATOM 1926 O O . VAL A 1 262 ? 31.435 8.631 -55.643 1.00 54.28 262 VAL A O 1
ATOM 1929 N N . PRO A 1 263 ? 30.613 10.630 -55.024 1.00 56.81 263 PRO A N 1
ATOM 1930 C CA . PRO A 1 263 ? 31.916 11.289 -55.020 1.00 56.81 263 PRO A CA 1
ATOM 1931 C C . PRO A 1 263 ? 32.765 10.851 -53.808 1.00 56.81 263 PRO A C 1
ATOM 1933 O O . PRO A 1 263 ? 32.214 10.643 -52.723 1.00 56.81 263 PRO A O 1
ATOM 1936 N N . PRO A 1 264 ? 34.098 10.724 -53.953 1.00 51.59 264 PRO A N 1
ATOM 1937 C CA . PRO A 1 264 ? 34.982 10.363 -52.851 1.00 51.59 264 PRO A CA 1
ATOM 1938 C C . PRO A 1 264 ? 35.123 11.524 -51.856 1.00 51.59 264 PRO A C 1
ATOM 1940 O O . PRO A 1 264 ? 35.414 12.659 -52.232 1.00 51.59 264 PRO A O 1
ATOM 1943 N N . GLY A 1 265 ? 34.906 11.224 -50.573 1.00 48.72 265 GLY A N 1
ATOM 1944 C CA . GLY A 1 265 ? 35.137 12.148 -49.464 1.00 48.72 265 GLY A CA 1
ATOM 1945 C C . GLY A 1 265 ? 36.633 12.398 -49.202 1.00 48.72 265 GLY A C 1
ATOM 1946 O O . GLY A 1 265 ? 37.474 11.591 -49.602 1.00 48.72 265 GLY A O 1
ATOM 1947 N N . PRO A 1 266 ? 36.981 13.514 -48.539 1.00 53.75 266 PRO A N 1
ATOM 1948 C CA . PRO A 1 266 ? 38.361 13.964 -48.395 1.00 53.75 266 PRO A CA 1
ATOM 1949 C C . PRO A 1 266 ? 39.166 13.113 -47.401 1.00 53.75 266 PRO A C 1
ATOM 1951 O O . PRO A 1 266 ? 38.750 12.886 -46.264 1.00 53.75 266 PRO A O 1
ATOM 1954 N N . SER A 1 267 ? 40.359 12.696 -47.834 1.00 46.12 267 SER A N 1
ATOM 1955 C CA . SER A 1 267 ? 41.375 12.017 -47.025 1.00 46.12 267 SER A CA 1
ATOM 1956 C C . SER A 1 267 ? 41.839 12.884 -45.852 1.00 46.12 267 SER A C 1
ATOM 1958 O O . SER A 1 267 ? 42.457 13.934 -46.042 1.00 46.12 267 SER A O 1
ATOM 1960 N N . LEU A 1 268 ? 41.592 12.416 -44.629 1.00 52.38 268 LEU A N 1
ATOM 1961 C CA . LEU A 1 268 ? 42.155 12.989 -43.408 1.00 52.38 268 LEU A CA 1
ATOM 1962 C C . LEU A 1 268 ? 43.629 12.577 -43.272 1.00 52.38 268 LEU A C 1
ATOM 1964 O O . LEU A 1 268 ? 43.964 11.393 -43.275 1.00 52.38 268 LEU A O 1
ATOM 1968 N N . ARG A 1 269 ? 44.513 13.576 -43.158 1.00 53.41 269 ARG A N 1
ATOM 1969 C CA . ARG A 1 269 ? 45.934 13.411 -42.817 1.00 53.41 269 ARG A CA 1
ATOM 1970 C C . ARG A 1 269 ? 46.090 12.856 -41.389 1.00 53.41 269 ARG A C 1
ATOM 1972 O O . ARG A 1 269 ? 45.385 13.331 -40.499 1.00 53.41 269 ARG A O 1
ATOM 1979 N N . PRO A 1 270 ? 47.054 11.956 -41.128 1.00 50.84 270 PRO A N 1
ATOM 1980 C CA . PRO A 1 270 ? 47.412 11.566 -39.767 1.00 50.84 270 PRO A CA 1
ATOM 1981 C C . PRO A 1 270 ? 48.138 12.717 -39.057 1.00 50.84 270 PRO A C 1
ATOM 1983 O O . PRO A 1 270 ? 49.125 13.246 -39.572 1.00 50.84 270 PRO A O 1
ATOM 1986 N N . GLY A 1 271 ? 47.635 13.116 -37.888 1.00 59.47 271 GLY A N 1
ATOM 1987 C CA . GLY A 1 271 ? 48.331 14.013 -36.962 1.00 59.47 271 GLY A CA 1
ATOM 1988 C C . GLY A 1 271 ? 49.436 13.290 -36.172 1.00 59.47 271 GLY A C 1
ATOM 1989 O O . GLY A 1 271 ? 49.485 12.059 -36.174 1.00 59.47 271 GLY A O 1
ATOM 1990 N N . PRO A 1 272 ? 50.332 14.036 -35.503 1.00 54.47 272 PRO A N 1
ATOM 1991 C CA . PRO A 1 272 ? 51.497 13.480 -34.821 1.00 54.47 272 PRO A CA 1
ATOM 1992 C C . PRO A 1 272 ? 51.104 12.670 -33.578 1.00 54.47 272 PRO A C 1
ATOM 1994 O O . PRO A 1 272 ? 50.314 13.110 -32.743 1.00 54.47 272 PRO A O 1
ATOM 1997 N N . THR A 1 273 ? 51.693 11.482 -33.457 1.00 51.44 273 THR A N 1
ATOM 1998 C CA . THR A 1 273 ? 51.602 10.573 -32.310 1.00 51.44 273 THR A CA 1
ATOM 1999 C C . THR A 1 273 ? 52.169 11.219 -31.047 1.00 51.44 273 THR A C 1
ATOM 2001 O O . THR A 1 273 ? 53.363 11.498 -30.964 1.00 51.44 273 THR A O 1
ATOM 2004 N N . VAL A 1 274 ? 51.305 11.423 -30.052 1.00 62.53 274 VAL A N 1
ATOM 2005 C CA . VAL A 1 274 ? 51.687 11.754 -28.672 1.00 62.53 274 VAL A CA 1
ATOM 2006 C C . VAL A 1 274 ? 52.136 10.460 -27.974 1.00 62.53 274 VAL A C 1
ATOM 2008 O O . VAL A 1 274 ? 51.449 9.446 -28.119 1.00 62.53 274 VAL A O 1
ATOM 2011 N N . PRO A 1 275 ? 53.267 10.446 -27.242 1.00 59.84 275 PRO A N 1
ATOM 2012 C CA . PRO A 1 275 ? 53.731 9.256 -26.539 1.00 59.84 275 PRO A CA 1
ATOM 2013 C C . PRO A 1 275 ? 52.777 8.890 -25.396 1.00 59.84 275 PRO A C 1
ATOM 2015 O O . PRO A 1 275 ? 52.386 9.731 -24.586 1.00 59.84 275 PRO A O 1
ATOM 2018 N N . VAL A 1 276 ? 52.398 7.614 -25.361 1.00 67.88 276 VAL A N 1
ATOM 2019 C CA . VAL A 1 276 ? 51.575 6.998 -24.316 1.00 67.88 276 VAL A CA 1
ATOM 2020 C C . VAL A 1 276 ? 52.415 6.898 -23.034 1.00 67.88 276 VAL A C 1
ATOM 2022 O O . VAL A 1 276 ? 53.524 6.374 -23.107 1.00 67.88 276 VAL A O 1
ATOM 2025 N N . PRO A 1 277 ? 51.942 7.391 -21.874 1.00 63.41 277 PRO A N 1
ATOM 2026 C CA . PRO A 1 277 ? 52.642 7.198 -20.609 1.00 63.41 277 PRO A CA 1
ATOM 2027 C C . PRO A 1 277 ? 52.518 5.743 -20.142 1.00 63.41 277 PRO A C 1
ATOM 2029 O O . PRO A 1 277 ? 51.449 5.137 -20.256 1.00 63.41 277 PRO A O 1
ATOM 2032 N N . ASP A 1 278 ? 53.616 5.200 -19.615 1.00 68.69 278 ASP A N 1
ATOM 2033 C CA . ASP A 1 278 ? 53.689 3.826 -19.118 1.00 68.69 278 ASP A CA 1
ATOM 2034 C C . ASP A 1 278 ? 52.648 3.548 -18.017 1.00 68.69 278 ASP A C 1
ATOM 2036 O O . ASP A 1 278 ? 52.353 4.420 -17.190 1.00 68.69 278 ASP A O 1
ATOM 2040 N N . PRO A 1 279 ? 52.080 2.329 -17.977 1.00 69.00 279 PRO A N 1
ATOM 2041 C CA . PRO A 1 279 ? 51.105 1.956 -16.965 1.00 69.00 279 PRO A CA 1
ATOM 2042 C C . PRO A 1 279 ? 51.741 1.937 -15.562 1.00 69.00 279 PRO A C 1
ATOM 2044 O O . PRO A 1 279 ? 52.867 1.460 -15.398 1.00 69.00 279 PRO A O 1
ATOM 2047 N N . PRO A 1 280 ? 51.025 2.407 -14.523 1.00 67.31 280 PRO A N 1
ATOM 2048 C CA . PRO A 1 280 ? 51.535 2.401 -13.160 1.00 67.31 280 PRO A CA 1
ATOM 2049 C C . PRO A 1 280 ? 51.734 0.968 -12.653 1.00 67.31 280 PRO A C 1
ATOM 2051 O O . PRO A 1 280 ? 50.862 0.108 -12.794 1.00 67.31 280 PRO A O 1
ATOM 2054 N N . SER A 1 281 ? 52.891 0.727 -12.036 1.00 69.44 281 SER A N 1
ATOM 2055 C CA . SER A 1 281 ? 53.257 -0.547 -11.413 1.00 69.44 281 SER A CA 1
ATOM 2056 C C . SER A 1 281 ? 52.214 -0.996 -10.376 1.00 69.44 281 SER A C 1
ATOM 2058 O O . SER A 1 281 ? 51.704 -0.162 -9.620 1.00 69.44 281 SER A O 1
ATOM 2060 N N . PRO A 1 282 ? 51.907 -2.304 -10.294 1.00 71.12 282 PRO A N 1
ATOM 2061 C CA . PRO A 1 282 ? 50.919 -2.817 -9.354 1.00 71.12 282 PRO A CA 1
ATOM 2062 C C . PRO A 1 282 ? 51.373 -2.620 -7.896 1.00 71.12 282 PRO A C 1
ATOM 2064 O O . PRO A 1 282 ? 52.565 -2.751 -7.600 1.00 71.12 282 PRO A O 1
ATOM 2067 N N . PRO A 1 283 ? 50.439 -2.337 -6.969 1.00 75.69 283 PRO A N 1
ATOM 2068 C CA . PRO A 1 283 ? 50.762 -2.166 -5.560 1.00 75.69 283 PRO A CA 1
ATOM 2069 C C . PRO A 1 283 ? 51.283 -3.475 -4.935 1.00 75.69 283 PRO A C 1
ATOM 2071 O O . PRO A 1 283 ? 50.859 -4.567 -5.333 1.00 75.69 283 PRO A O 1
ATOM 2074 N N . PRO A 1 284 ? 52.190 -3.390 -3.943 1.00 71.94 284 PRO A N 1
ATOM 2075 C CA . PRO A 1 284 ? 52.742 -4.560 -3.270 1.00 71.94 284 PRO A CA 1
ATOM 2076 C C . PRO A 1 284 ? 51.647 -5.351 -2.542 1.00 71.94 284 PRO A C 1
ATOM 2078 O O . PRO A 1 284 ? 50.755 -4.780 -1.912 1.00 71.94 284 PRO A O 1
ATOM 2081 N N . LYS A 1 285 ? 51.720 -6.686 -2.634 1.00 68.19 285 LYS A N 1
ATOM 2082 C CA . LYS A 1 285 ? 50.779 -7.599 -1.969 1.00 68.19 285 LYS A CA 1
ATOM 2083 C C . LYS A 1 285 ? 50.788 -7.372 -0.449 1.00 68.19 285 LYS A C 1
ATOM 2085 O O . LYS A 1 285 ? 51.873 -7.322 0.134 1.00 68.19 285 LYS A O 1
ATOM 2090 N N . PRO A 1 286 ? 49.613 -7.298 0.202 1.00 72.62 286 PRO A N 1
ATOM 2091 C CA . PRO A 1 286 ? 49.538 -7.226 1.653 1.00 72.62 286 PRO A CA 1
ATOM 2092 C C . PRO A 1 286 ? 50.054 -8.525 2.303 1.00 72.62 286 PRO A C 1
ATOM 2094 O O . PRO A 1 286 ? 49.930 -9.602 1.707 1.00 72.62 286 PRO A O 1
ATOM 2097 N N . PRO A 1 287 ? 50.636 -8.439 3.513 1.00 78.00 287 PRO A N 1
ATOM 2098 C CA . PRO A 1 287 ? 51.139 -9.597 4.242 1.00 78.00 287 PRO A CA 1
ATOM 2099 C C . PRO A 1 287 ? 50.000 -10.556 4.642 1.00 78.00 287 PRO A C 1
ATOM 2101 O O . PRO A 1 287 ? 48.862 -10.118 4.832 1.00 78.00 287 PRO A O 1
ATOM 2104 N N . PRO A 1 288 ? 50.285 -11.865 4.769 1.00 69.38 288 PRO A N 1
ATOM 2105 C CA . PRO A 1 288 ? 49.280 -12.860 5.124 1.00 69.38 288 PRO A CA 1
ATOM 2106 C C . PRO A 1 288 ? 48.740 -12.633 6.542 1.00 69.38 288 PRO A C 1
ATOM 2108 O O . PRO A 1 288 ? 49.496 -12.384 7.482 1.00 69.38 288 PRO A O 1
ATOM 2111 N N . LEU A 1 289 ? 47.416 -12.736 6.680 1.00 72.69 289 LEU A N 1
ATOM 2112 C CA . LEU A 1 289 ? 46.713 -12.671 7.960 1.00 72.69 289 LEU A CA 1
ATOM 2113 C C . LEU A 1 289 ? 47.102 -13.856 8.866 1.00 72.69 289 LEU A C 1
ATOM 2115 O O . LEU A 1 289 ? 47.285 -14.969 8.362 1.00 72.69 289 LEU A O 1
ATOM 2119 N N . PRO A 1 290 ? 47.191 -13.649 10.193 1.00 72.50 290 PRO A N 1
ATOM 2120 C CA . PRO A 1 290 ? 47.429 -14.729 11.142 1.00 72.50 290 PRO A CA 1
ATOM 2121 C C . PRO A 1 290 ? 46.232 -15.697 11.199 1.00 72.50 290 PRO A C 1
ATOM 2123 O O . PRO A 1 290 ? 45.088 -15.277 10.996 1.00 72.50 290 PRO A O 1
ATOM 2126 N N . PRO A 1 291 ? 46.472 -16.991 11.479 1.00 68.25 291 PRO A N 1
ATOM 2127 C CA . PRO A 1 291 ? 45.410 -17.985 11.556 1.00 68.25 291 PRO A CA 1
ATOM 2128 C C . PRO A 1 291 ? 44.470 -17.714 12.746 1.00 68.25 291 PRO A C 1
ATOM 2130 O O . PRO A 1 291 ? 44.925 -17.258 13.800 1.00 68.25 291 PRO A O 1
ATOM 2133 N N . PRO A 1 292 ? 43.163 -18.004 12.604 1.00 65.56 292 PRO A N 1
ATOM 2134 C CA . PRO A 1 292 ? 42.198 -17.821 13.679 1.00 65.56 292 PRO A CA 1
ATOM 2135 C C . PRO A 1 292 ? 42.451 -18.796 14.845 1.00 65.56 292 PRO A C 1
ATOM 2137 O O . PRO A 1 292 ? 42.927 -19.914 14.626 1.00 65.56 292 PRO A O 1
ATOM 2140 N N . PRO A 1 293 ? 42.113 -18.399 16.087 1.00 55.12 293 PRO A N 1
ATOM 2141 C CA . PRO A 1 293 ? 42.298 -19.237 17.263 1.00 55.12 293 PRO A CA 1
ATOM 2142 C C . PRO A 1 293 ? 41.358 -20.447 17.228 1.00 55.12 293 PRO A C 1
ATOM 2144 O O . PRO A 1 293 ? 40.150 -20.326 17.021 1.00 55.12 293 PRO A O 1
ATOM 2147 N N . VAL A 1 294 ? 41.941 -21.625 17.450 1.00 49.84 294 VAL A N 1
ATOM 2148 C CA . VAL A 1 294 ? 41.243 -22.908 17.559 1.00 49.84 294 VAL A CA 1
ATOM 2149 C C . VAL A 1 294 ? 40.386 -22.894 18.826 1.00 49.84 294 VAL A C 1
ATOM 2151 O O . VAL A 1 294 ? 40.895 -23.027 19.936 1.00 49.84 294 VAL A O 1
ATOM 2154 N N . MET A 1 295 ? 39.076 -22.722 18.664 1.00 44.25 295 MET A N 1
ATOM 2155 C CA . MET A 1 295 ? 38.105 -22.912 19.740 1.00 44.25 295 MET A CA 1
ATOM 2156 C C . MET A 1 295 ? 37.867 -24.414 19.912 1.00 44.25 295 MET A C 1
ATOM 2158 O O . MET A 1 295 ? 37.269 -25.067 19.058 1.00 44.25 295 MET A O 1
ATOM 2162 N N . ALA A 1 296 ? 38.382 -24.964 21.010 1.00 38.66 296 ALA A N 1
ATOM 2163 C CA . ALA A 1 296 ? 38.141 -26.338 21.419 1.00 38.66 296 ALA A CA 1
ATOM 2164 C C . ALA A 1 296 ? 36.649 -26.540 21.738 1.00 38.66 296 ALA A C 1
ATOM 2166 O O . ALA A 1 296 ? 36.081 -25.862 22.594 1.00 38.66 296 ALA A O 1
ATOM 2167 N N . HIS A 1 297 ? 36.016 -27.485 21.043 1.00 41.19 297 HIS A N 1
ATOM 2168 C CA . HIS A 1 297 ? 34.677 -27.961 21.363 1.00 41.19 297 HIS A CA 1
ATOM 2169 C C . HIS A 1 297 ? 34.733 -28.876 22.591 1.00 41.19 297 HIS A C 1
ATOM 2171 O O . HIS A 1 297 ? 35.280 -29.975 22.526 1.00 41.19 297 HIS A O 1
ATOM 2177 N N . SER A 1 298 ? 34.128 -28.436 23.692 1.00 35.16 298 SER A N 1
ATOM 2178 C CA . SER A 1 298 ? 33.882 -29.264 24.875 1.00 35.16 298 SER A CA 1
ATOM 2179 C C . SER A 1 298 ? 32.469 -29.845 24.807 1.00 35.16 298 SER A C 1
ATOM 2181 O O . SER A 1 298 ? 31.483 -29.141 25.017 1.00 35.16 298 SER A O 1
ATOM 2183 N N . THR A 1 299 ? 32.368 -31.135 24.506 1.00 42.66 299 THR A N 1
ATOM 2184 C CA . THR A 1 299 ? 31.153 -31.952 24.645 1.00 42.66 299 THR A CA 1
ATOM 2185 C C . THR A 1 299 ? 30.921 -32.293 26.124 1.00 42.66 299 THR A C 1
ATOM 2187 O O . THR A 1 299 ? 31.876 -32.703 26.787 1.00 42.66 299 THR A O 1
ATOM 2190 N N . PRO A 1 300 ? 29.692 -32.222 26.672 1.00 42.97 300 PRO A N 1
ATOM 2191 C CA . PRO A 1 300 ? 29.423 -32.751 28.002 1.00 42.97 300 PRO A CA 1
ATOM 2192 C C . PRO A 1 300 ? 29.044 -34.237 27.909 1.00 42.97 300 PRO A C 1
ATOM 2194 O O . PRO A 1 300 ? 27.989 -34.602 27.392 1.00 42.97 300 PRO A O 1
ATOM 2197 N N . SER A 1 301 ? 29.928 -35.096 28.420 1.00 34.75 301 SER A N 1
ATOM 2198 C CA . SER A 1 301 ? 29.672 -36.521 28.639 1.00 34.75 301 SER A CA 1
ATOM 2199 C C . SER A 1 301 ? 29.035 -36.725 30.013 1.00 34.75 301 SER A C 1
ATOM 2201 O O . SER A 1 301 ? 29.605 -36.331 31.029 1.00 34.75 301 SER A O 1
ATOM 2203 N N . MET A 1 302 ? 27.881 -37.396 30.051 1.00 43.97 302 MET A N 1
ATOM 2204 C CA . MET A 1 302 ? 27.347 -38.031 31.259 1.00 43.97 302 MET A CA 1
ATOM 2205 C C . MET A 1 302 ? 28.385 -38.990 31.861 1.00 43.97 302 MET A C 1
ATOM 2207 O O . MET A 1 302 ? 28.930 -39.829 31.139 1.00 43.97 302 MET A O 1
ATOM 2211 N N . ARG A 1 303 ? 28.586 -38.945 33.185 1.00 33.03 303 ARG A N 1
ATOM 2212 C CA . ARG A 1 303 ? 29.041 -40.112 33.954 1.00 33.03 303 ARG A CA 1
ATOM 2213 C C . ARG A 1 303 ? 28.585 -40.061 35.415 1.00 33.03 303 ARG A C 1
ATOM 2215 O O . ARG A 1 303 ? 28.677 -39.035 36.078 1.00 33.03 303 ARG A O 1
ATOM 2222 N N . GLN A 1 304 ? 28.076 -41.209 35.851 1.00 36.44 304 GLN A N 1
ATOM 2223 C CA . GLN A 1 304 ? 27.626 -41.587 37.189 1.00 36.44 304 GLN A CA 1
ATOM 2224 C C . GLN A 1 304 ? 28.723 -41.546 38.270 1.00 36.44 304 GLN A C 1
ATOM 2226 O O . GLN A 1 304 ? 29.875 -41.855 37.984 1.00 36.44 304 GLN A O 1
ATOM 2231 N N . GLN A 1 305 ? 28.260 -41.256 39.497 1.00 37.50 305 GLN A N 1
ATOM 2232 C CA . GLN A 1 305 ? 28.606 -41.818 40.822 1.00 37.50 305 GLN A CA 1
ATOM 2233 C C . GLN A 1 305 ? 30.068 -42.141 41.185 1.00 37.50 305 GLN A C 1
ATOM 2235 O O . GLN A 1 305 ? 30.683 -43.017 40.589 1.00 37.50 305 GLN A O 1
ATOM 2240 N N . ALA A 1 306 ? 30.508 -41.600 42.330 1.00 34.31 306 ALA A N 1
ATOM 2241 C CA . ALA A 1 306 ? 30.870 -42.384 43.524 1.00 34.31 306 ALA A CA 1
ATOM 2242 C C . ALA A 1 306 ? 31.043 -41.462 44.754 1.00 34.31 306 ALA A C 1
ATOM 2244 O O . ALA A 1 306 ? 31.566 -40.356 44.635 1.00 34.31 306 ALA A O 1
ATOM 2245 N N . GLU A 1 307 ? 30.578 -41.931 45.916 1.00 39.09 307 GLU A N 1
ATOM 2246 C CA . GLU A 1 307 ? 30.766 -41.348 47.258 1.00 39.09 307 GLU A CA 1
ATOM 2247 C C . GLU A 1 307 ? 32.245 -41.378 47.712 1.00 39.09 307 GLU A C 1
ATOM 2249 O O . GLU A 1 307 ? 33.073 -42.047 47.087 1.00 39.09 307 GLU A O 1
ATOM 2254 N N . PRO A 1 308 ? 32.583 -40.728 48.846 1.00 47.50 308 PRO A N 1
ATOM 2255 C CA . PRO A 1 308 ? 32.758 -41.575 50.030 1.00 47.50 308 PRO A CA 1
ATOM 2256 C C . PRO A 1 308 ? 32.267 -40.993 51.369 1.00 47.50 308 PRO A C 1
ATOM 2258 O O . PRO A 1 308 ? 32.306 -39.795 51.641 1.00 47.50 308 PRO A O 1
ATOM 2261 N N . SER A 1 309 ? 31.886 -41.950 52.213 1.00 36.41 309 SER A N 1
ATOM 2262 C CA . SER A 1 309 ? 31.697 -41.959 53.662 1.00 36.41 309 SER A CA 1
ATOM 2263 C C . SER A 1 309 ? 32.513 -40.965 54.496 1.00 36.41 309 SER A C 1
ATOM 2265 O O . SER A 1 309 ? 33.739 -40.926 54.407 1.00 36.41 309 SER A O 1
ATOM 2267 N N . SER A 1 310 ? 31.866 -40.371 55.502 1.00 35.00 310 SER A N 1
ATOM 2268 C CA . SER A 1 310 ? 32.425 -40.386 56.857 1.00 35.00 310 SER A CA 1
ATOM 2269 C C . SER A 1 310 ? 31.330 -40.368 57.929 1.00 35.00 310 SER A C 1
ATOM 2271 O O . SER A 1 310 ? 30.267 -39.766 57.808 1.00 35.00 310 SER A O 1
ATOM 2273 N N . SER A 1 311 ? 31.612 -41.160 58.949 1.00 40.78 311 SER A N 1
ATOM 2274 C CA . SER A 1 311 ? 30.820 -41.556 60.100 1.00 40.78 311 SER A CA 1
ATOM 2275 C C . SER A 1 311 ? 30.847 -40.521 61.224 1.00 40.78 311 SER A C 1
ATOM 2277 O O . SER A 1 311 ? 31.933 -40.119 61.632 1.00 40.78 311 SER A O 1
ATOM 2279 N N . HIS A 1 312 ? 29.698 -40.229 61.841 1.00 44.47 312 HIS A N 1
ATOM 2280 C CA . HIS A 1 312 ? 29.638 -40.041 63.295 1.00 44.47 312 HIS A CA 1
ATOM 2281 C C . HIS A 1 312 ? 28.205 -40.166 63.835 1.00 44.47 312 HIS A C 1
ATOM 2283 O O . HIS A 1 312 ? 27.306 -39.435 63.434 1.00 44.47 312 HIS A O 1
ATOM 2289 N N . VAL A 1 313 ? 28.024 -41.096 64.775 1.00 46.06 313 VAL A N 1
ATOM 2290 C CA . VAL A 1 313 ? 26.862 -41.234 65.671 1.00 46.06 313 VAL A CA 1
ATOM 2291 C C . VAL A 1 313 ? 27.282 -40.741 67.063 1.00 46.06 313 VAL A C 1
ATOM 2293 O O . VAL A 1 313 ? 28.433 -40.965 67.450 1.00 46.06 313 VAL A O 1
ATOM 2296 N N . PRO A 1 314 ? 26.375 -40.090 67.813 1.00 50.16 314 PRO A N 1
ATOM 2297 C CA . PRO A 1 314 ? 26.055 -40.559 69.167 1.00 50.16 314 PRO A CA 1
ATOM 2298 C C . PRO A 1 314 ? 24.528 -40.580 69.456 1.00 50.16 314 PRO A C 1
ATOM 2300 O O . PRO A 1 314 ? 23.744 -40.129 68.620 1.00 50.16 314 PRO A O 1
ATOM 2303 N N . PRO A 1 315 ? 24.086 -41.185 70.581 1.00 55.47 315 PRO A N 1
ATOM 2304 C CA . PRO A 1 315 ? 22.834 -41.940 70.622 1.00 55.47 315 PRO A CA 1
ATOM 2305 C C . PRO A 1 315 ? 21.669 -41.269 71.377 1.00 55.47 315 PRO A C 1
ATOM 2307 O O . PRO A 1 315 ? 21.840 -40.297 72.103 1.00 55.47 315 PRO A O 1
ATOM 2310 N N . GLU A 1 316 ? 20.516 -41.946 71.266 1.00 36.81 316 GLU A N 1
ATOM 2311 C CA . GLU A 1 316 ? 19.458 -42.070 72.286 1.00 36.81 316 GLU A CA 1
ATOM 2312 C C . GLU A 1 316 ? 18.380 -40.963 72.365 1.00 36.81 316 GLU A C 1
ATOM 2314 O O . GLU A 1 316 ? 18.576 -39.902 72.941 1.00 36.81 316 GLU A O 1
ATOM 2319 N N . ASN A 1 317 ? 17.154 -41.249 71.897 1.00 37.16 317 ASN A N 1
ATOM 2320 C CA . ASN A 1 317 ? 16.044 -41.787 72.714 1.00 37.16 317 ASN A CA 1
ATOM 2321 C C . ASN A 1 317 ? 14.648 -41.399 72.146 1.00 37.16 317 ASN A C 1
ATOM 2323 O O . ASN A 1 317 ? 14.405 -40.257 71.778 1.00 37.16 317 ASN A O 1
ATOM 2327 N N . ARG A 1 318 ? 13.712 -42.361 72.199 1.00 38.09 318 ARG A N 1
ATOM 2328 C CA . ARG A 1 318 ? 12.229 -42.258 72.126 1.00 38.09 318 ARG A CA 1
ATOM 2329 C C . ARG A 1 318 ? 11.521 -41.803 70.832 1.00 38.09 318 ARG A C 1
ATOM 2331 O O . ARG A 1 318 ? 11.313 -40.632 70.564 1.00 38.09 318 ARG A O 1
ATOM 2338 N N . SER A 1 319 ? 10.946 -42.812 70.170 1.00 48.12 319 SER A N 1
ATOM 2339 C CA . SER A 1 319 ? 9.500 -42.975 69.919 1.00 48.12 319 SER A CA 1
ATOM 2340 C C . SER A 1 319 ? 8.676 -41.728 69.551 1.00 48.12 319 SER A C 1
ATOM 2342 O O . SER A 1 319 ? 8.233 -40.986 70.419 1.00 48.12 319 SER A O 1
ATOM 2344 N N . THR A 1 320 ? 8.355 -41.583 68.264 1.00 42.88 320 THR A N 1
ATOM 2345 C CA . THR A 1 320 ? 6.975 -41.470 67.745 1.00 42.88 320 THR A CA 1
ATOM 2346 C C . THR A 1 320 ? 7.022 -41.599 66.220 1.00 42.88 320 THR A C 1
ATOM 2348 O O . THR A 1 320 ? 7.750 -40.898 65.527 1.00 42.88 320 THR A O 1
ATOM 2351 N N . LYS A 1 321 ? 6.279 -42.571 65.694 1.00 47.53 321 LYS A N 1
ATOM 2352 C CA . LYS A 1 321 ? 6.151 -42.868 64.265 1.00 47.53 321 LYS A CA 1
ATOM 2353 C C . LYS A 1 321 ? 5.260 -41.792 63.617 1.00 47.53 321 LYS A C 1
ATOM 2355 O O . LYS A 1 321 ? 4.110 -41.686 64.042 1.00 47.53 321 LYS A O 1
ATOM 2360 N N . PRO A 1 322 ? 5.716 -41.011 62.621 1.00 56.47 322 PRO A N 1
ATOM 2361 C CA . PRO A 1 322 ? 4.815 -40.144 61.871 1.00 56.47 322 PRO A CA 1
ATOM 2362 C C . PRO A 1 322 ? 3.914 -40.994 60.952 1.00 56.47 322 PRO A C 1
ATOM 2364 O O . PRO A 1 322 ? 4.365 -42.025 60.436 1.00 56.47 322 PRO A O 1
ATOM 2367 N N . PRO A 1 323 ? 2.635 -40.619 60.765 1.00 64.50 323 PRO A N 1
ATOM 2368 C CA . PRO A 1 323 ? 1.733 -41.326 59.862 1.00 64.50 323 PRO A CA 1
ATOM 2369 C C . PRO A 1 323 ? 2.203 -41.197 58.401 1.00 64.50 323 PRO A C 1
ATOM 2371 O O . PRO A 1 323 ? 2.849 -40.207 58.048 1.00 64.50 323 PRO A O 1
ATOM 2374 N N . PRO A 1 324 ? 1.898 -42.190 57.544 1.00 67.25 324 PRO A N 1
ATOM 2375 C CA . PRO A 1 324 ? 2.259 -42.140 56.133 1.00 67.25 324 PRO A CA 1
ATOM 2376 C C . PRO A 1 324 ? 1.587 -40.942 55.439 1.00 67.25 324 PRO A C 1
ATOM 2378 O O . PRO A 1 324 ? 0.455 -40.594 55.789 1.00 67.25 324 PRO A O 1
ATOM 2381 N N . PRO A 1 325 ? 2.253 -40.320 54.448 1.00 63.16 325 PRO A N 1
ATOM 2382 C CA . PRO A 1 325 ? 1.640 -39.273 53.645 1.00 63.16 325 PRO A CA 1
ATOM 2383 C C . PRO A 1 325 ? 0.408 -39.823 52.904 1.00 63.16 325 PRO A C 1
ATOM 2385 O O . PRO A 1 325 ? 0.407 -40.993 52.502 1.00 63.16 325 PRO A O 1
ATOM 2388 N N . PRO A 1 326 ? -0.648 -39.008 52.726 1.00 64.69 326 PRO A N 1
ATOM 2389 C CA . PRO A 1 326 ? -1.843 -39.424 52.007 1.00 64.69 326 PRO A CA 1
ATOM 2390 C C . PRO A 1 326 ? -1.494 -39.827 50.565 1.00 64.69 326 PRO A C 1
ATOM 2392 O O . PRO A 1 326 ? -0.588 -39.239 49.966 1.00 64.69 326 PRO A O 1
ATOM 2395 N N . PRO A 1 327 ? -2.196 -40.826 49.999 1.00 55.00 327 PRO A N 1
ATOM 2396 C CA . PRO A 1 327 ? -1.935 -41.301 48.651 1.00 55.00 327 PRO A CA 1
ATOM 2397 C C . PRO A 1 327 ? -2.096 -40.160 47.647 1.00 55.00 327 PRO A C 1
ATOM 2399 O O . PRO A 1 327 ? -3.114 -39.466 47.625 1.00 55.00 327 PRO A O 1
ATOM 2402 N N . THR A 1 328 ? -1.076 -39.984 46.811 1.00 54.25 328 THR A N 1
ATOM 2403 C CA . THR A 1 328 ? -1.097 -39.084 45.662 1.00 54.25 328 THR A CA 1
ATOM 2404 C C . THR A 1 328 ? -2.329 -39.408 44.812 1.00 54.25 328 THR A C 1
ATOM 2406 O O . THR A 1 328 ? -2.475 -40.562 44.395 1.00 54.25 328 THR A O 1
ATOM 2409 N N . PRO A 1 329 ? -3.237 -38.449 44.556 1.00 55.75 329 PRO A N 1
ATOM 2410 C CA . PRO A 1 329 ? -4.373 -38.697 43.683 1.00 55.75 329 PRO A CA 1
ATOM 2411 C C . PRO A 1 329 ? -3.870 -39.084 42.285 1.00 55.75 329 PRO A C 1
ATOM 2413 O O . PRO A 1 329 ? -2.836 -38.573 41.839 1.00 55.75 329 PRO A O 1
ATOM 2416 N N . PRO A 1 330 ? -4.565 -40.001 41.593 1.00 46.28 330 PRO A N 1
ATOM 2417 C CA . PRO A 1 330 ? -4.119 -40.513 40.310 1.00 46.28 330 PRO A CA 1
ATOM 2418 C C . PRO A 1 330 ? -3.970 -39.362 39.314 1.00 46.28 330 PRO A C 1
ATOM 2420 O O . PRO A 1 330 ? -4.914 -38.605 39.069 1.00 46.28 330 PRO A O 1
ATOM 2423 N N . LEU A 1 331 ? -2.769 -39.256 38.735 1.00 46.59 331 LEU A N 1
ATOM 2424 C CA . LEU A 1 331 ? -2.468 -38.460 37.549 1.00 46.59 331 LEU A CA 1
ATOM 2425 C C . LEU A 1 331 ? -3.312 -38.994 36.392 1.00 46.59 331 LEU A C 1
ATOM 2427 O O . LEU A 1 331 ? -2.873 -39.792 35.569 1.00 46.59 331 LEU A O 1
ATOM 2431 N N . THR A 1 332 ? -4.563 -38.558 36.363 1.00 44.47 332 THR A N 1
ATOM 2432 C CA . THR A 1 332 ? -5.394 -38.648 35.175 1.00 44.47 332 THR A CA 1
ATOM 2433 C C . THR A 1 332 ? -4.793 -37.641 34.196 1.00 44.47 332 THR A C 1
ATOM 2435 O O . THR A 1 332 ? -4.599 -36.485 34.594 1.00 44.47 332 THR A O 1
ATOM 2438 N N . PRO A 1 333 ? -4.453 -38.027 32.955 1.00 41.97 333 PRO A N 1
ATOM 2439 C CA . PRO A 1 333 ? -4.038 -37.069 31.947 1.00 41.97 333 PRO A CA 1
ATOM 2440 C C . PRO A 1 333 ? -5.148 -36.031 31.854 1.00 41.97 333 PRO A C 1
ATOM 2442 O O . PRO A 1 333 ? -6.290 -36.355 31.522 1.00 41.97 333 PRO A O 1
ATOM 2445 N N . ARG A 1 334 ? -4.843 -34.788 32.223 1.00 39.53 334 ARG A N 1
ATOM 2446 C CA . ARG A 1 334 ? -5.751 -33.668 32.011 1.00 39.53 334 ARG A CA 1
ATOM 2447 C C . ARG A 1 334 ? -5.740 -33.413 30.511 1.00 39.53 334 ARG A C 1
ATOM 2449 O O . ARG A 1 334 ? -4.985 -32.580 30.023 1.00 39.53 334 ARG A O 1
ATOM 2456 N N . ASN A 1 335 ? -6.522 -34.216 29.795 1.00 38.97 335 ASN A N 1
ATOM 2457 C CA . ASN A 1 335 ? -6.835 -34.035 28.393 1.00 38.97 335 ASN A CA 1
ATOM 2458 C C . ASN A 1 335 ? -7.328 -32.595 28.241 1.00 38.97 335 ASN A C 1
ATOM 2460 O O . ASN A 1 335 ? -8.412 -32.250 28.714 1.00 38.97 335 ASN A O 1
ATOM 2464 N N . MET A 1 336 ? -6.528 -31.741 27.600 1.00 43.41 336 MET A N 1
ATOM 2465 C CA . MET A 1 336 ? -6.967 -30.439 27.091 1.00 43.41 336 MET A CA 1
ATOM 2466 C C . MET A 1 336 ? -7.849 -30.638 25.844 1.00 43.41 336 MET A C 1
ATOM 2468 O O . MET A 1 336 ? -7.698 -29.951 24.844 1.00 43.41 336 MET A O 1
ATOM 2472 N N . GLU A 1 337 ? -8.762 -31.606 25.899 1.00 40.81 337 GLU A N 1
ATOM 2473 C CA . GLU A 1 337 ? -9.590 -32.074 24.787 1.00 40.81 337 GLU A CA 1
ATOM 2474 C C . GLU A 1 337 ? -11.061 -31.798 25.100 1.00 40.81 337 GLU A C 1
ATOM 2476 O O . GLU A 1 337 ? -11.921 -32.671 25.097 1.00 40.81 337 GLU A O 1
ATOM 2481 N N . ASN A 1 338 ? -11.328 -30.551 25.492 1.00 38.94 338 ASN A N 1
ATOM 2482 C CA . ASN A 1 338 ? -12.682 -30.051 25.723 1.00 38.94 338 ASN A CA 1
ATOM 2483 C C . ASN A 1 338 ? -12.811 -28.568 25.322 1.00 38.94 338 ASN A C 1
ATOM 2485 O O . ASN A 1 338 ? -13.568 -27.817 25.931 1.00 38.94 338 ASN A O 1
ATOM 2489 N N . GLN A 1 339 ? -12.048 -28.129 24.309 1.00 45.59 339 GLN A N 1
ATOM 2490 C CA . GLN A 1 339 ? -12.255 -26.831 23.644 1.00 45.59 339 GLN A CA 1
ATOM 2491 C C . GLN A 1 339 ? -13.218 -26.905 22.444 1.00 45.59 339 GLN A C 1
ATOM 2493 O O . GLN A 1 339 ? -13.555 -25.866 21.890 1.00 45.59 339 GLN A O 1
ATOM 2498 N N . ASP A 1 340 ? -13.733 -28.093 22.107 1.00 41.59 340 ASP A N 1
ATOM 2499 C CA . ASP A 1 340 ? -14.686 -28.301 21.005 1.00 41.59 340 ASP A CA 1
ATOM 2500 C C . ASP A 1 340 ? -16.137 -28.516 21.470 1.00 41.59 340 ASP A C 1
ATOM 2502 O O . ASP A 1 340 ? -16.964 -29.028 20.715 1.00 41.59 340 ASP A O 1
ATOM 2506 N N . GLN A 1 341 ? -16.503 -28.115 22.695 1.00 40.81 341 GLN A N 1
ATOM 2507 C CA . GLN A 1 341 ? -17.929 -28.019 23.015 1.00 40.81 341 GLN A CA 1
ATOM 2508 C C . GLN A 1 341 ? -18.531 -26.846 22.230 1.00 40.81 341 GLN A C 1
ATOM 2510 O O . GLN A 1 341 ? -18.148 -25.699 22.482 1.00 40.81 341 GLN A O 1
ATOM 2515 N N . PRO A 1 342 ? -19.481 -27.081 21.301 1.00 38.28 342 PRO A N 1
ATOM 2516 C CA . PRO A 1 342 ? -20.189 -25.991 20.656 1.00 38.28 342 PRO A CA 1
ATOM 2517 C C . PRO A 1 342 ? -20.901 -25.211 21.755 1.00 38.28 342 PRO A C 1
ATOM 2519 O O . PRO A 1 342 ? -21.739 -25.759 22.473 1.00 38.28 342 PRO A O 1
ATOM 2522 N N . HIS A 1 343 ? -20.534 -23.939 21.916 1.00 48.50 343 HIS A N 1
ATOM 2523 C CA . HIS A 1 343 ? -21.247 -23.020 22.786 1.00 48.50 343 HIS A CA 1
ATOM 2524 C C . HIS A 1 343 ? -22.745 -23.148 22.498 1.00 48.50 343 HIS A C 1
ATOM 2526 O O . HIS A 1 343 ? -23.204 -22.799 21.408 1.00 48.50 343 HIS A O 1
ATOM 2532 N N . GLN A 1 344 ? -23.504 -23.683 23.459 1.00 42.53 344 GLN A N 1
ATOM 2533 C CA . GLN A 1 344 ? -24.955 -23.607 23.414 1.00 42.53 344 GLN A CA 1
ATOM 2534 C C . GLN A 1 344 ? -25.304 -22.122 23.430 1.00 42.53 344 GLN A C 1
ATOM 2536 O O . GLN A 1 344 ? -25.129 -21.432 24.435 1.00 42.53 344 GLN A O 1
ATOM 2541 N N . VAL A 1 345 ? -25.715 -21.625 22.266 1.00 46.97 345 VAL A N 1
ATOM 2542 C CA . VAL A 1 345 ? -26.242 -20.278 22.095 1.00 46.97 345 VAL A CA 1
ATOM 2543 C C . VAL A 1 345 ? -27.442 -20.166 23.041 1.00 46.97 345 VAL A C 1
ATOM 2545 O O . VAL A 1 345 ? -28.358 -20.985 22.929 1.00 46.97 345 VAL A O 1
ATOM 2548 N N . PRO A 1 346 ? -27.452 -19.216 23.993 1.00 51.53 346 PRO A N 1
ATOM 2549 C CA . PRO A 1 346 ? -28.623 -18.974 24.824 1.00 51.53 346 PRO A CA 1
ATOM 2550 C C . PRO A 1 346 ? -29.852 -18.774 23.924 1.00 51.53 346 PRO A C 1
ATOM 2552 O O . PRO A 1 346 ? -29.724 -18.098 22.898 1.00 51.53 346 PRO A O 1
ATOM 2555 N N . PRO A 1 347 ? -31.025 -19.341 24.259 1.00 50.38 347 PRO A N 1
ATOM 2556 C CA . PRO A 1 347 ? -32.231 -19.114 23.475 1.00 50.38 347 PRO A CA 1
ATOM 2557 C C . PRO A 1 347 ? -32.479 -17.608 23.367 1.00 50.38 347 PRO A C 1
ATOM 2559 O O . PRO A 1 347 ? -32.452 -16.890 24.370 1.00 50.38 347 PRO A O 1
ATOM 2562 N N . ALA A 1 348 ? -32.653 -17.132 22.132 1.00 48.12 348 ALA A N 1
ATOM 2563 C CA . ALA A 1 348 ? -32.881 -15.724 21.851 1.00 48.12 348 ALA A CA 1
ATOM 2564 C C . ALA A 1 348 ? -34.068 -15.211 22.689 1.00 48.12 348 ALA A C 1
ATOM 2566 O O . ALA A 1 348 ? -35.096 -15.894 22.756 1.00 48.12 348 ALA A O 1
ATOM 2567 N N . PRO A 1 349 ? -33.956 -14.034 23.332 1.00 51.34 349 PRO A N 1
ATOM 2568 C CA . PRO A 1 349 ? -35.068 -13.463 24.076 1.00 51.34 349 PRO A CA 1
ATOM 2569 C C . PRO A 1 349 ? -36.276 -13.257 23.143 1.00 51.34 349 PRO A C 1
ATOM 2571 O O . PRO A 1 349 ? -36.087 -12.912 21.971 1.00 51.34 349 PRO A O 1
ATOM 2574 N N . PRO A 1 350 ? -37.515 -13.468 23.628 1.00 47.31 350 PRO A N 1
ATOM 2575 C CA . PRO A 1 350 ? -38.716 -13.363 22.808 1.00 47.31 350 PRO A CA 1
ATOM 2576 C C . PRO A 1 350 ? -38.831 -11.967 22.183 1.00 47.31 350 PRO A C 1
ATOM 2578 O O . PRO A 1 350 ? -38.933 -10.941 22.858 1.00 47.31 350 PRO A O 1
ATOM 2581 N N . SER A 1 351 ? -38.779 -11.949 20.854 1.00 58.09 351 SER A N 1
ATOM 2582 C CA . SER A 1 351 ? -38.714 -10.768 20.003 1.00 58.09 351 SER A CA 1
ATOM 2583 C C . SER A 1 351 ? -40.087 -10.119 19.820 1.00 58.09 351 SER A C 1
ATOM 2585 O O . SER A 1 351 ? -40.704 -10.283 18.772 1.00 58.09 351 SER A O 1
ATOM 2587 N N . ASN A 1 352 ? -40.566 -9.353 20.800 1.00 51.19 352 ASN A N 1
ATOM 2588 C CA . ASN A 1 352 ? -41.877 -8.691 20.686 1.00 51.19 352 ASN A CA 1
ATOM 2589 C C . ASN A 1 352 ? -41.826 -7.163 20.516 1.00 51.19 352 ASN A C 1
ATOM 2591 O O . ASN A 1 352 ? -42.856 -6.505 20.594 1.00 51.19 352 ASN A O 1
ATOM 2595 N N . ALA A 1 353 ? -40.666 -6.592 20.177 1.00 52.09 353 ALA A N 1
ATOM 2596 C CA . ALA A 1 353 ? -40.572 -5.214 19.691 1.00 52.09 353 ALA A CA 1
ATOM 2597 C C . ALA A 1 353 ? -39.871 -5.183 18.322 1.00 52.09 353 ALA A C 1
ATOM 2599 O O . ALA A 1 353 ? -38.641 -5.116 18.194 1.00 52.09 353 ALA A O 1
ATOM 2600 N N . VAL A 1 354 ? -40.664 -5.290 17.256 1.00 50.59 354 VAL A N 1
ATOM 2601 C CA . VAL A 1 354 ? -40.204 -4.991 15.896 1.00 50.59 354 VAL A CA 1
ATOM 2602 C C . VAL A 1 354 ? -40.197 -3.470 15.759 1.00 50.59 354 VAL A C 1
ATOM 2604 O O . VAL A 1 354 ? -41.213 -2.861 15.442 1.00 50.59 354 VAL A O 1
ATOM 2607 N N . ASN A 1 355 ? -39.047 -2.846 16.023 1.00 56.88 355 ASN A N 1
ATOM 2608 C CA . ASN A 1 355 ? -38.833 -1.442 15.685 1.00 56.88 355 ASN A CA 1
ATOM 2609 C C . ASN A 1 355 ? -38.876 -1.310 14.158 1.00 56.88 355 ASN A C 1
ATOM 2611 O O . ASN A 1 355 ? -37.933 -1.692 13.462 1.00 56.88 355 ASN A O 1
ATOM 2615 N N . VAL A 1 356 ? -39.990 -0.791 13.644 1.00 58.97 356 VAL A N 1
ATOM 2616 C CA . VAL A 1 356 ? -40.291 -0.642 12.209 1.00 58.97 356 VAL A CA 1
ATOM 2617 C C . VAL A 1 356 ? -39.192 0.140 11.468 1.00 58.97 356 VAL A C 1
ATOM 2619 O O . VAL A 1 356 ? -38.914 -0.145 10.308 1.00 58.97 356 VAL A O 1
ATOM 2622 N N . PHE A 1 357 ? -38.487 1.043 12.160 1.00 55.97 357 PHE A N 1
ATOM 2623 C CA . PHE A 1 357 ? -37.397 1.852 11.601 1.00 55.97 357 PHE A CA 1
ATOM 2624 C C . PHE A 1 357 ? -36.058 1.117 11.417 1.00 55.97 357 PHE A C 1
ATOM 2626 O O . PHE A 1 357 ? -35.322 1.433 10.488 1.00 55.97 357 PHE A O 1
ATOM 2633 N N . THR A 1 358 ? -35.727 0.117 12.243 1.00 56.25 358 THR A N 1
ATOM 2634 C CA . THR A 1 358 ? -34.465 -0.647 12.115 1.00 56.25 358 THR A CA 1
ATOM 2635 C C . THR A 1 358 ? -34.664 -2.044 11.535 1.00 56.25 358 THR A C 1
ATOM 2637 O O . THR A 1 358 ? -33.692 -2.690 11.149 1.00 56.25 358 THR A O 1
ATOM 2640 N N . GLY A 1 359 ? -35.912 -2.507 11.396 1.00 60.75 359 GLY A N 1
ATOM 2641 C CA . GLY A 1 359 ? -36.251 -3.822 10.845 1.00 60.75 359 GLY A CA 1
ATOM 2642 C C . GLY A 1 359 ? -35.704 -4.079 9.436 1.00 60.75 359 GLY A C 1
ATOM 2643 O O . GLY A 1 359 ? -35.259 -5.190 9.161 1.00 60.75 359 GLY A O 1
ATOM 2644 N N . PHE A 1 360 ? -35.650 -3.052 8.580 1.00 71.56 360 PHE A N 1
ATOM 2645 C CA . PHE A 1 360 ? -35.058 -3.145 7.238 1.00 71.56 360 PHE A CA 1
ATOM 2646 C C . PHE A 1 360 ? -33.531 -3.338 7.263 1.00 71.56 360 PHE A C 1
ATOM 2648 O O . PHE A 1 360 ? -32.990 -4.054 6.426 1.00 71.56 360 PHE A O 1
ATOM 2655 N N . ALA A 1 361 ? -32.838 -2.738 8.237 1.00 70.50 361 ALA A N 1
ATOM 2656 C CA . ALA A 1 361 ? -31.384 -2.829 8.384 1.00 70.50 361 ALA A CA 1
ATOM 2657 C C . ALA A 1 361 ? -30.935 -4.016 9.258 1.00 70.50 361 ALA A C 1
ATOM 2659 O O . ALA A 1 361 ? -29.768 -4.398 9.214 1.00 70.50 361 ALA A O 1
ATOM 2660 N N . ARG A 1 362 ? -31.843 -4.664 10.005 1.00 69.62 362 ARG A N 1
ATOM 2661 C CA . ARG A 1 362 ? -31.541 -5.868 10.808 1.00 69.62 362 ARG A CA 1
ATOM 2662 C C . ARG A 1 362 ? -30.825 -6.980 10.026 1.00 69.62 362 ARG A C 1
ATOM 2664 O O . ARG A 1 362 ? -29.886 -7.538 10.581 1.00 69.62 362 ARG A O 1
ATOM 2671 N N . PRO A 1 363 ? -31.175 -7.308 8.765 1.00 71.12 363 PRO A N 1
ATOM 2672 C CA . PRO A 1 363 ? 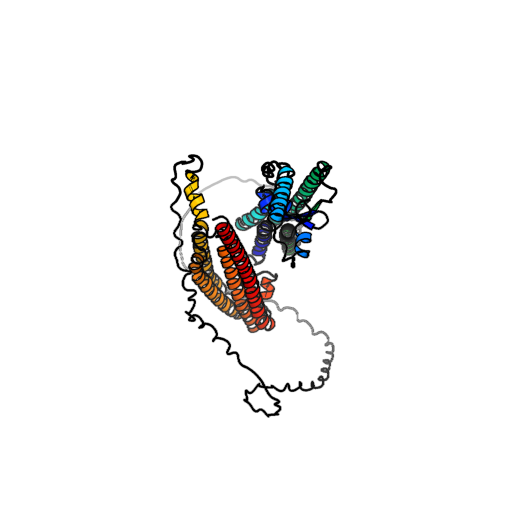-30.414 -8.276 7.975 1.00 71.12 363 PRO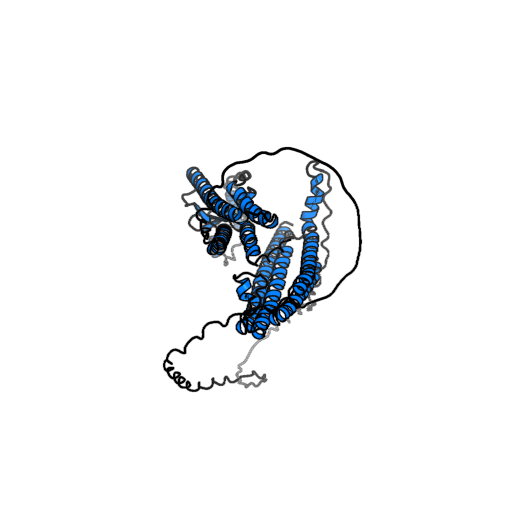 A CA 1
ATOM 2673 C C . PRO A 1 363 ? -28.959 -7.847 7.744 1.00 71.12 363 PRO A C 1
ATOM 2675 O O . PRO A 1 363 ? -28.070 -8.694 7.742 1.00 71.12 363 PRO A O 1
ATOM 2678 N N . PHE A 1 364 ? -28.713 -6.544 7.577 1.00 70.81 364 PHE A N 1
ATOM 2679 C CA . PHE A 1 364 ? -27.380 -5.971 7.395 1.00 70.81 364 PHE A CA 1
ATOM 2680 C C . PHE A 1 364 ? -26.576 -5.971 8.702 1.00 70.81 364 PHE A C 1
ATOM 2682 O O . PHE A 1 364 ? -25.448 -6.458 8.707 1.00 70.81 364 PHE A O 1
ATOM 2689 N N . PHE A 1 365 ? -27.170 -5.543 9.820 1.00 75.75 365 PHE A N 1
ATOM 2690 C CA . PHE A 1 365 ? -26.533 -5.614 11.142 1.00 75.75 365 PHE A CA 1
ATOM 2691 C C . PHE A 1 365 ? -26.235 -7.057 11.553 1.00 75.75 365 PHE A C 1
ATOM 2693 O O . PHE A 1 365 ? -25.109 -7.365 11.916 1.00 75.75 365 PHE A O 1
ATOM 2700 N N . ASN A 1 366 ? -27.162 -7.990 11.320 1.00 70.81 366 ASN A N 1
ATOM 2701 C CA . ASN A 1 366 ? -26.908 -9.415 11.535 1.00 70.81 366 ASN A CA 1
ATOM 2702 C C . ASN A 1 366 ? -25.777 -9.950 10.634 1.00 70.81 366 ASN A C 1
ATOM 2704 O O . ASN A 1 366 ? -25.078 -10.891 11.012 1.00 70.81 366 ASN A O 1
ATOM 2708 N N . LEU A 1 367 ? -25.562 -9.379 9.441 1.00 67.38 367 LEU A N 1
ATOM 2709 C CA . LEU A 1 367 ? -24.434 -9.738 8.575 1.00 67.38 367 LEU A CA 1
ATOM 2710 C C . LEU A 1 367 ? -23.089 -9.264 9.152 1.00 67.38 367 LEU A C 1
ATOM 2712 O O . LEU A 1 367 ? -22.092 -9.981 9.016 1.00 67.38 367 LEU A O 1
ATOM 2716 N N . ILE A 1 368 ? -23.079 -8.078 9.771 1.00 67.94 368 ILE A N 1
ATOM 2717 C CA . ILE A 1 368 ? -21.928 -7.484 10.468 1.00 67.94 368 ILE A CA 1
ATOM 2718 C C . ILE A 1 368 ? -21.626 -8.288 11.737 1.00 67.94 368 ILE A C 1
ATOM 2720 O O . ILE A 1 368 ? -20.526 -8.825 11.869 1.00 67.94 368 ILE A O 1
ATOM 2724 N N . ASP A 1 369 ? -22.628 -8.472 12.596 1.00 65.81 369 ASP A N 1
ATOM 2725 C CA . ASP A 1 369 ? -22.503 -9.118 13.906 1.00 65.81 369 ASP A CA 1
ATOM 2726 C C . ASP A 1 369 ? -22.193 -10.619 13.793 1.00 65.81 369 ASP A C 1
ATOM 2728 O O . ASP A 1 369 ? -21.453 -11.177 14.600 1.00 65.81 369 ASP A O 1
ATOM 2732 N N . SER A 1 370 ? -22.691 -11.297 12.749 1.00 66.31 370 SER A N 1
ATOM 2733 C CA . SER A 1 370 ? -22.349 -12.708 12.486 1.00 66.31 370 SER A CA 1
ATOM 2734 C C . SER A 1 370 ? -20.926 -12.909 11.956 1.00 66.31 370 SER A C 1
ATOM 2736 O O . SER A 1 370 ? -20.479 -14.047 11.786 1.00 66.31 370 SER A O 1
ATOM 2738 N N . GLY A 1 371 ? -20.215 -11.833 11.604 1.00 63.53 371 GLY A N 1
ATOM 2739 C CA . GLY A 1 371 ? -18.910 -11.914 10.955 1.00 63.53 371 GLY A CA 1
ATOM 2740 C C . GLY A 1 371 ? -18.955 -12.388 9.497 1.00 63.53 371 GLY A C 1
ATOM 2741 O O . GLY A 1 371 ? -17.916 -12.463 8.833 1.00 63.53 371 GLY A O 1
ATOM 2742 N N . THR A 1 372 ? -20.141 -12.707 8.966 1.00 69.50 372 THR A N 1
ATOM 2743 C CA . THR A 1 372 ? -20.327 -13.184 7.586 1.00 69.50 372 THR A CA 1
ATOM 2744 C C . THR A 1 372 ? -19.893 -12.126 6.575 1.00 69.50 372 THR A C 1
ATOM 2746 O O . THR A 1 372 ? -19.312 -12.470 5.537 1.00 69.50 372 THR A O 1
ATOM 2749 N N . LEU A 1 373 ? -20.111 -10.849 6.914 1.00 69.81 373 LEU A N 1
ATOM 2750 C CA . LEU A 1 373 ? -19.661 -9.695 6.143 1.00 69.81 373 LEU A CA 1
ATOM 2751 C C . LEU A 1 373 ? -18.135 -9.627 6.011 1.00 69.81 373 LEU A C 1
ATOM 2753 O O . LEU A 1 373 ? -17.658 -9.071 5.038 1.00 69.81 373 LEU A O 1
ATOM 2757 N N . TYR A 1 374 ? -17.355 -10.238 6.902 1.00 70.31 374 TYR A N 1
ATOM 2758 C CA . TYR A 1 374 ? -15.894 -10.262 6.776 1.00 70.31 374 TYR A CA 1
ATOM 2759 C C . TYR A 1 374 ? -15.398 -11.539 6.085 1.00 70.31 374 TYR A C 1
ATOM 2761 O O . TYR A 1 374 ? -14.465 -11.497 5.293 1.00 70.31 374 TYR A O 1
ATOM 2769 N N . ARG A 1 375 ? -16.049 -12.690 6.286 1.00 74.12 375 ARG A N 1
ATOM 2770 C CA . ARG A 1 375 ? -15.573 -13.967 5.713 1.00 74.12 375 ARG A CA 1
ATOM 2771 C C . ARG A 1 375 ? -15.714 -14.041 4.188 1.00 74.12 375 ARG A C 1
ATOM 2773 O O . ARG A 1 375 ? -14.774 -14.424 3.491 1.00 74.12 375 ARG A O 1
ATOM 2780 N N . LYS A 1 376 ? -16.896 -13.709 3.655 1.00 80.06 376 LYS A N 1
ATOM 2781 C CA . LYS A 1 376 ? -17.203 -13.874 2.221 1.00 80.06 376 LYS A CA 1
ATOM 2782 C C . LYS A 1 376 ? -16.427 -12.908 1.313 1.00 80.06 376 LYS A C 1
ATOM 2784 O O . LYS A 1 376 ? -15.793 -13.401 0.378 1.00 80.06 376 LYS A O 1
ATOM 2789 N N . PRO A 1 377 ? -16.415 -11.583 1.553 1.00 81.75 377 PRO A N 1
ATOM 2790 C CA . PRO A 1 377 ? -15.696 -10.673 0.670 1.00 81.75 377 PRO A CA 1
ATOM 2791 C C . PRO A 1 377 ? -14.184 -10.845 0.769 1.00 81.75 377 PRO A C 1
ATOM 2793 O O . PRO A 1 377 ? -13.535 -10.767 -0.265 1.00 81.75 377 PRO A O 1
ATOM 2796 N N . PHE A 1 378 ? -13.609 -11.183 1.933 1.00 84.56 378 PHE A N 1
ATOM 2797 C CA . PHE A 1 378 ? -12.175 -11.490 2.002 1.00 84.56 378 PHE A CA 1
ATOM 2798 C C . PHE A 1 378 ? -11.823 -12.765 1.227 1.00 84.56 378 PHE A C 1
ATOM 2800 O O . PHE A 1 378 ? -10.815 -12.790 0.528 1.00 84.56 378 PHE A O 1
ATOM 2807 N N . LYS A 1 379 ? -12.664 -13.807 1.250 1.00 87.62 379 LYS A N 1
ATOM 2808 C CA . LYS A 1 379 ? -12.447 -14.993 0.405 1.00 87.62 379 LYS A CA 1
ATOM 2809 C C . LYS A 1 379 ? -12.481 -14.648 -1.089 1.00 87.62 379 LYS A C 1
ATOM 2811 O O . LYS A 1 379 ? -11.636 -15.124 -1.850 1.00 87.62 379 LYS A O 1
ATOM 2816 N N . ILE A 1 380 ? -13.433 -13.809 -1.507 1.00 85.62 380 ILE A N 1
ATOM 2817 C CA . ILE A 1 380 ? -13.511 -13.302 -2.887 1.00 85.62 380 ILE A CA 1
ATOM 2818 C C . ILE A 1 380 ? -12.258 -12.482 -3.210 1.00 85.62 380 ILE A C 1
ATOM 2820 O O . ILE A 1 380 ? -11.618 -12.727 -4.226 1.00 85.62 380 ILE A O 1
ATOM 2824 N N . PHE A 1 381 ? -11.856 -11.582 -2.316 1.00 86.62 381 PHE A N 1
ATOM 2825 C CA . PHE A 1 381 ? -10.668 -10.747 -2.458 1.00 86.62 381 PHE A CA 1
ATOM 2826 C C . PHE A 1 381 ? -9.389 -11.578 -2.643 1.00 86.62 381 PHE A C 1
ATOM 2828 O O . PHE A 1 381 ? -8.648 -11.355 -3.596 1.00 86.62 381 PHE A O 1
ATOM 2835 N N . TYR A 1 382 ? -9.168 -12.604 -1.814 1.00 92.50 382 TYR A N 1
ATOM 2836 C CA . TYR A 1 382 ? -8.029 -13.522 -1.960 1.00 92.50 382 TYR A CA 1
ATOM 2837 C C . TYR A 1 382 ? -8.081 -14.282 -3.289 1.00 92.50 382 TYR A C 1
ATOM 2839 O O . TYR A 1 382 ? -7.055 -14.474 -3.936 1.00 92.50 382 TYR A O 1
ATOM 2847 N N . THR A 1 383 ? -9.279 -14.684 -3.725 1.00 91.44 383 THR A N 1
ATOM 2848 C CA . THR A 1 383 ? -9.473 -15.354 -5.019 1.00 91.44 383 THR A CA 1
ATOM 2849 C C . THR A 1 383 ? -9.100 -14.428 -6.179 1.00 91.44 383 THR A C 1
ATOM 2851 O O . THR A 1 383 ? -8.395 -14.851 -7.092 1.00 91.44 383 THR A O 1
ATOM 2854 N N . VAL A 1 384 ? -9.509 -13.156 -6.126 1.00 88.94 384 VAL A N 1
ATOM 2855 C CA . VAL A 1 384 ? -9.139 -12.142 -7.124 1.00 88.94 384 VAL A CA 1
ATOM 2856 C C . VAL A 1 384 ? -7.623 -11.950 -7.158 1.00 88.94 384 VAL A C 1
ATOM 2858 O O . VAL A 1 384 ? -7.042 -11.996 -8.237 1.00 88.94 384 VAL A O 1
ATOM 2861 N N . LEU A 1 385 ? -6.959 -11.812 -6.005 1.00 90.25 385 LEU A N 1
ATOM 2862 C CA . LEU A 1 385 ? -5.497 -11.681 -5.945 1.00 90.25 385 LEU A CA 1
ATOM 2863 C C . LEU A 1 385 ? -4.768 -12.915 -6.497 1.00 90.25 385 LEU A C 1
ATOM 2865 O O . LEU A 1 385 ? -3.783 -12.768 -7.226 1.00 90.25 385 LEU A O 1
ATOM 2869 N N . ALA A 1 386 ? -5.262 -14.123 -6.215 1.00 93.88 386 ALA A N 1
ATOM 2870 C CA . ALA A 1 386 ? -4.717 -15.354 -6.782 1.00 93.88 386 ALA A CA 1
ATOM 2871 C C . ALA A 1 386 ? -4.821 -15.354 -8.319 1.00 93.88 386 ALA A C 1
ATOM 2873 O O . ALA A 1 386 ? -3.828 -15.576 -9.012 1.00 93.88 386 ALA A O 1
ATOM 2874 N N . VAL A 1 387 ? -5.999 -15.035 -8.865 1.00 90.38 387 VAL A N 1
ATOM 2875 C CA . VAL A 1 387 ? -6.224 -14.967 -10.319 1.00 90.38 387 VAL A CA 1
ATOM 2876 C C . VAL A 1 387 ? -5.385 -13.861 -10.964 1.00 90.38 387 VAL A C 1
ATOM 2878 O O . VAL A 1 387 ? -4.818 -14.077 -12.031 1.00 90.38 387 VAL A O 1
ATOM 2881 N N . LEU A 1 388 ? -5.231 -12.705 -10.312 1.00 86.56 388 LEU A N 1
ATOM 2882 C CA . LEU A 1 388 ? -4.367 -11.623 -10.793 1.00 86.56 388 LEU A CA 1
ATOM 2883 C C . LEU A 1 388 ? -2.895 -12.047 -10.881 1.00 86.56 388 LEU A C 1
ATOM 2885 O O . LEU A 1 388 ? -2.230 -11.678 -11.849 1.00 86.56 388 LEU A O 1
ATOM 2889 N N . ASN A 1 389 ? -2.388 -12.854 -9.939 1.00 92.31 389 ASN A N 1
ATOM 2890 C CA . ASN A 1 389 ? -1.037 -13.423 -10.043 1.00 92.31 389 ASN A CA 1
ATOM 2891 C C . ASN A 1 389 ? -0.915 -14.307 -11.300 1.00 92.31 389 ASN A C 1
ATOM 2893 O O . ASN A 1 389 ? 0.040 -14.161 -12.062 1.00 92.31 389 ASN A O 1
ATOM 2897 N N . LEU A 1 390 ? -1.917 -15.151 -11.571 1.00 93.69 390 LEU A N 1
ATOM 2898 C CA . LEU A 1 390 ? -1.941 -16.019 -12.753 1.00 93.69 390 LEU A CA 1
ATOM 2899 C C . LEU A 1 390 ? -2.044 -15.222 -14.068 1.00 93.69 390 LEU A C 1
ATOM 2901 O O . LEU A 1 390 ? -1.322 -15.505 -15.019 1.00 93.69 390 LEU A O 1
ATOM 2905 N N . LEU A 1 391 ? -2.889 -14.188 -14.124 1.00 84.56 391 LEU A N 1
ATOM 2906 C CA . LEU A 1 391 ? -3.005 -13.303 -15.292 1.00 84.56 391 LEU A CA 1
ATOM 2907 C C . LEU A 1 391 ? -1.717 -12.513 -15.542 1.00 84.56 391 LEU A C 1
ATOM 2909 O O . LEU A 1 391 ? -1.329 -12.303 -16.692 1.00 84.56 391 LEU A O 1
ATOM 2913 N N . SER A 1 392 ? -1.018 -12.120 -14.476 1.00 86.44 392 SER A N 1
ATOM 2914 C CA . SER A 1 392 ? 0.254 -11.404 -14.577 1.00 86.44 392 SER A CA 1
ATOM 2915 C C . SER A 1 392 ? 1.332 -12.239 -15.279 1.00 86.44 392 SER A C 1
ATOM 2917 O O . SER A 1 392 ? 2.154 -11.669 -15.992 1.00 86.44 392 SER A O 1
ATOM 2919 N N . ILE A 1 393 ? 1.296 -13.576 -15.171 1.00 92.38 393 ILE A N 1
ATOM 2920 C CA . ILE A 1 393 ? 2.218 -14.474 -15.892 1.00 92.38 393 ILE A CA 1
ATOM 2921 C C . ILE A 1 393 ? 2.101 -14.276 -17.409 1.00 92.38 393 ILE A C 1
ATOM 2923 O O . ILE A 1 393 ? 3.124 -14.185 -18.086 1.00 92.38 393 ILE A O 1
ATOM 2927 N N . LEU A 1 394 ? 0.882 -14.128 -17.943 1.00 86.38 394 LEU A N 1
ATOM 2928 C CA . LEU A 1 394 ? 0.665 -13.865 -19.373 1.00 86.38 394 LEU A CA 1
ATOM 2929 C C . LEU A 1 394 ? 1.273 -12.521 -19.798 1.00 86.38 394 LEU A C 1
ATOM 2931 O O . LEU A 1 394 ? 1.883 -12.418 -20.863 1.00 86.38 394 LEU A O 1
ATOM 2935 N N . GLY A 1 395 ? 1.152 -11.503 -18.939 1.00 81.88 395 GLY A N 1
ATOM 2936 C CA . GLY A 1 395 ? 1.769 -10.194 -19.150 1.00 81.88 395 GLY A CA 1
ATOM 2937 C C . GLY A 1 395 ? 3.296 -10.272 -19.211 1.00 81.88 395 GLY A C 1
ATOM 2938 O O . GLY A 1 395 ? 3.902 -9.725 -20.133 1.00 81.88 395 GLY A O 1
ATOM 2939 N N . ILE A 1 396 ? 3.919 -11.003 -18.280 1.00 87.44 396 ILE A N 1
ATOM 2940 C CA . ILE A 1 396 ? 5.374 -11.216 -18.264 1.00 87.44 396 ILE A CA 1
ATOM 2941 C C . ILE A 1 396 ? 5.832 -11.990 -19.501 1.00 87.44 396 ILE A C 1
ATOM 2943 O O . ILE A 1 396 ? 6.818 -11.599 -20.128 1.00 87.44 396 ILE A O 1
ATOM 2947 N N . LEU A 1 397 ? 5.089 -13.021 -19.912 1.00 88.56 397 LEU A N 1
ATOM 2948 C CA . LEU A 1 397 ? 5.405 -13.813 -21.100 1.00 88.56 397 LEU A CA 1
ATOM 2949 C C . LEU A 1 397 ? 5.447 -12.946 -22.372 1.00 88.56 397 LEU A C 1
ATOM 2951 O O . LEU A 1 397 ? 6.340 -13.101 -23.202 1.00 88.56 397 LEU A O 1
ATOM 2955 N N . GLY A 1 398 ? 4.544 -11.966 -22.493 1.00 83.00 398 GLY A N 1
ATOM 2956 C CA . GLY A 1 398 ? 4.509 -11.025 -23.619 1.00 83.00 398 GLY A CA 1
ATOM 2957 C C . GLY A 1 398 ? 5.652 -9.996 -23.655 1.00 83.00 398 GLY A C 1
ATOM 2958 O O . GLY A 1 398 ? 5.837 -9.318 -24.673 1.00 83.00 398 GLY A O 1
ATOM 2959 N N . VAL A 1 399 ? 6.414 -9.850 -22.566 1.00 79.38 399 VAL A N 1
ATOM 2960 C CA . VAL A 1 399 ? 7.499 -8.860 -22.439 1.00 79.38 399 VAL A CA 1
ATOM 2961 C C . VAL A 1 399 ? 8.877 -9.518 -22.351 1.00 79.38 399 VAL A C 1
ATOM 2963 O O . VAL A 1 399 ? 9.831 -8.970 -22.900 1.00 79.38 399 VAL A O 1
ATOM 2966 N N . MET A 1 400 ? 9.003 -10.698 -21.735 1.00 84.38 400 MET A N 1
ATOM 2967 C CA . MET A 1 400 ? 10.307 -11.323 -21.467 1.00 84.38 400 MET A CA 1
ATOM 2968 C C . MET A 1 400 ? 11.102 -11.686 -22.730 1.00 84.38 400 MET A C 1
ATOM 2970 O O . MET A 1 400 ? 12.326 -11.630 -22.707 1.00 84.38 400 MET A O 1
ATOM 2974 N N . PHE A 1 401 ? 10.429 -11.986 -23.848 1.00 85.00 401 PHE A N 1
ATOM 2975 C CA . PHE A 1 401 ? 11.079 -12.308 -25.128 1.00 85.00 401 PHE A CA 1
ATOM 2976 C C . PHE A 1 401 ? 11.467 -11.082 -25.966 1.00 85.00 401 PHE A C 1
ATOM 2978 O O . PHE A 1 401 ? 12.079 -11.228 -27.019 1.00 85.00 401 PHE A O 1
ATOM 2985 N N . LYS A 1 402 ? 11.109 -9.865 -25.536 1.00 79.38 402 LYS A N 1
ATOM 2986 C CA . LYS A 1 402 ? 11.412 -8.635 -26.290 1.00 79.38 402 LYS A CA 1
ATOM 2987 C C . LYS A 1 402 ? 12.836 -8.116 -26.073 1.00 79.38 402 LYS A C 1
ATOM 2989 O O . LYS A 1 402 ? 13.215 -7.140 -26.713 1.00 79.38 402 LYS A O 1
ATOM 2994 N N . GLY A 1 403 ? 13.608 -8.722 -25.172 1.00 73.12 403 GLY A N 1
ATOM 2995 C CA . GLY A 1 403 ? 14.992 -8.337 -24.895 1.00 73.12 403 GLY A CA 1
ATOM 2996 C C . GLY A 1 403 ? 15.973 -9.504 -25.018 1.00 73.12 403 GLY A C 1
ATOM 2997 O O . GLY A 1 403 ? 15.620 -10.579 -25.492 1.00 73.12 403 GLY A O 1
ATOM 2998 N N . GLY A 1 404 ? 17.220 -9.269 -24.600 1.00 83.44 404 GLY A N 1
ATOM 2999 C CA . GLY A 1 404 ? 18.267 -10.295 -24.560 1.00 83.44 404 GLY A CA 1
ATOM 3000 C C . GLY A 1 404 ? 18.070 -11.337 -23.449 1.00 83.44 404 GLY A C 1
ATOM 3001 O O . GLY A 1 404 ? 17.004 -11.455 -22.849 1.00 83.44 404 GLY A O 1
ATOM 3002 N N . VAL A 1 405 ? 19.134 -12.079 -23.135 1.00 87.50 405 VAL A N 1
ATOM 3003 C CA . VAL A 1 405 ? 19.105 -13.187 -22.160 1.00 87.50 405 VAL A CA 1
ATOM 3004 C C . VAL A 1 405 ? 18.657 -12.739 -20.758 1.00 87.50 405 VAL A C 1
ATOM 3006 O O . VAL A 1 405 ? 17.927 -13.463 -20.090 1.00 87.50 405 VAL A O 1
ATOM 3009 N N . GLY A 1 406 ? 19.017 -11.535 -20.312 1.00 85.75 406 GLY A N 1
ATOM 3010 C CA . GLY A 1 406 ? 18.658 -11.012 -18.986 1.00 85.75 406 GLY A CA 1
ATOM 3011 C C . GLY A 1 406 ? 17.161 -10.949 -18.707 1.00 85.75 406 GLY A C 1
ATOM 3012 O O . GLY A 1 406 ? 16.721 -11.581 -17.750 1.00 85.75 406 GLY A O 1
ATOM 3013 N N . PRO A 1 407 ? 16.360 -10.236 -19.522 1.00 84.00 407 PRO A N 1
ATOM 3014 C CA . PRO A 1 407 ? 14.907 -10.210 -19.354 1.00 84.00 407 PRO A CA 1
ATOM 3015 C C . PRO A 1 407 ? 14.250 -11.588 -19.409 1.00 84.00 407 PRO A C 1
ATOM 3017 O O . PRO A 1 407 ? 13.249 -11.789 -18.723 1.00 84.00 407 PRO A O 1
ATOM 3020 N N . ILE A 1 408 ? 14.813 -12.539 -20.161 1.00 91.38 408 ILE A N 1
ATOM 3021 C CA . ILE A 1 408 ? 14.332 -13.925 -20.175 1.00 91.38 408 ILE A CA 1
ATOM 3022 C C . ILE A 1 408 ? 14.547 -14.560 -18.797 1.00 91.38 408 ILE A C 1
ATOM 3024 O O . ILE A 1 408 ? 13.596 -15.066 -18.206 1.00 91.38 408 ILE A O 1
ATOM 3028 N N . ILE A 1 409 ? 15.766 -14.485 -18.253 1.00 92.12 409 ILE A N 1
ATOM 3029 C CA . ILE A 1 409 ? 16.097 -15.045 -16.934 1.00 92.12 409 ILE A CA 1
ATOM 3030 C C . ILE A 1 409 ? 15.260 -14.392 -15.836 1.00 92.12 409 ILE A C 1
ATOM 3032 O O . ILE A 1 409 ? 14.631 -15.090 -15.043 1.00 92.12 409 ILE A O 1
ATOM 3036 N N . THR A 1 410 ? 15.188 -13.062 -15.804 1.00 88.75 410 THR A N 1
ATOM 3037 C CA . THR A 1 410 ? 14.375 -12.367 -14.803 1.00 88.75 410 THR A CA 1
ATOM 3038 C C . THR A 1 410 ? 12.895 -12.697 -14.961 1.00 88.75 410 THR A C 1
ATOM 3040 O O . THR A 1 410 ? 12.236 -12.986 -13.967 1.00 88.75 410 THR A O 1
ATOM 3043 N N . GLY A 1 411 ? 12.392 -12.751 -16.197 1.00 91.00 411 GLY A N 1
ATOM 3044 C CA . GLY A 1 411 ? 11.020 -13.144 -16.501 1.00 91.00 411 GLY A CA 1
ATOM 3045 C C . GLY A 1 411 ? 10.672 -14.534 -15.971 1.00 91.00 411 GLY A C 1
ATOM 3046 O O . GLY A 1 411 ? 9.624 -14.690 -15.353 1.00 91.00 411 GLY A O 1
ATOM 3047 N N . LEU A 1 412 ? 11.562 -15.524 -16.116 1.00 95.19 412 LEU A N 1
ATOM 3048 C CA . LEU A 1 412 ? 11.353 -16.876 -15.578 1.00 95.19 412 LEU A CA 1
ATOM 3049 C C . LEU A 1 412 ? 11.213 -16.882 -14.050 1.00 95.19 412 LEU A C 1
ATOM 3051 O O . LEU A 1 412 ? 10.298 -17.511 -13.517 1.00 95.19 412 LEU A O 1
ATOM 3055 N N . PHE A 1 413 ? 12.071 -16.147 -13.341 1.00 95.06 413 PHE A N 1
ATOM 3056 C CA . PHE A 1 413 ? 11.964 -16.007 -11.887 1.00 95.06 413 PHE A CA 1
ATOM 3057 C C . PHE A 1 413 ? 10.703 -15.240 -11.476 1.00 95.06 413 PHE A C 1
ATOM 3059 O O . PHE A 1 413 ? 10.067 -15.606 -10.492 1.00 95.06 413 PHE A O 1
ATOM 3066 N N . THR A 1 414 ? 10.291 -14.218 -12.231 1.00 93.69 414 THR A N 1
ATOM 3067 C CA . THR A 1 414 ? 9.015 -13.526 -12.002 1.00 93.69 414 THR A CA 1
ATOM 3068 C C . THR A 1 414 ? 7.822 -14.448 -12.209 1.00 93.69 414 THR A C 1
ATOM 3070 O O . THR A 1 414 ? 6.923 -14.452 -11.375 1.00 93.69 414 THR A O 1
ATOM 3073 N N . ILE A 1 415 ? 7.817 -15.275 -13.256 1.00 95.94 415 ILE A N 1
ATOM 3074 C CA . ILE A 1 415 ? 6.770 -16.281 -13.479 1.00 95.94 415 ILE A CA 1
ATOM 3075 C C . ILE A 1 415 ? 6.723 -17.261 -12.306 1.00 95.94 415 ILE A C 1
ATOM 3077 O O . ILE A 1 415 ? 5.645 -17.528 -11.777 1.00 95.94 415 ILE A O 1
ATOM 3081 N N . PHE A 1 416 ? 7.881 -17.746 -11.853 1.00 97.69 416 PHE A N 1
ATOM 3082 C CA . PHE A 1 416 ? 7.958 -18.631 -10.695 1.00 97.69 416 PHE A CA 1
ATOM 3083 C C . PHE A 1 416 ? 7.448 -17.954 -9.412 1.00 97.69 416 PHE A C 1
ATOM 3085 O O . PHE A 1 416 ? 6.649 -18.541 -8.687 1.00 97.69 416 PHE A O 1
ATOM 3092 N N . ALA A 1 417 ? 7.822 -16.698 -9.157 1.00 95.88 417 ALA A N 1
ATOM 3093 C CA . ALA A 1 417 ? 7.345 -15.930 -8.008 1.00 95.88 417 ALA A CA 1
ATOM 3094 C C . ALA A 1 417 ? 5.827 -15.692 -8.044 1.00 95.88 417 ALA A C 1
ATOM 3096 O O . ALA A 1 417 ? 5.158 -15.830 -7.023 1.00 95.88 417 ALA A O 1
ATOM 3097 N N . LEU A 1 418 ? 5.268 -15.368 -9.215 1.00 95.00 418 LEU A N 1
ATOM 3098 C CA . LEU A 1 418 ? 3.824 -15.210 -9.412 1.00 95.00 418 LEU A CA 1
ATOM 3099 C C . LEU A 1 418 ? 3.082 -16.536 -9.231 1.00 95.00 418 LEU A C 1
ATOM 3101 O O . LEU A 1 418 ? 1.993 -16.557 -8.664 1.00 95.00 418 LEU A O 1
ATOM 3105 N N . TRP A 1 419 ? 3.674 -17.649 -9.662 1.00 97.69 419 TRP A N 1
ATOM 3106 C CA . TRP A 1 419 ? 3.128 -18.981 -9.425 1.00 97.69 419 TRP A CA 1
ATOM 3107 C C . TRP A 1 419 ? 3.098 -19.332 -7.931 1.00 97.69 419 TRP A C 1
ATOM 3109 O O . TRP A 1 419 ? 2.058 -19.748 -7.419 1.00 97.69 419 TRP A O 1
ATOM 3119 N N . VAL A 1 420 ? 4.196 -19.090 -7.207 1.00 97.06 420 VAL A N 1
ATOM 3120 C CA . VAL A 1 420 ? 4.245 -19.220 -5.740 1.00 97.06 420 VAL A CA 1
ATOM 3121 C C . VAL A 1 420 ? 3.209 -18.304 -5.085 1.00 97.06 420 VAL A C 1
ATOM 3123 O O . VAL A 1 420 ? 2.488 -18.729 -4.184 1.00 97.06 420 VAL A O 1
ATOM 3126 N N . GLY A 1 421 ? 3.072 -17.069 -5.572 1.00 95.31 421 GLY A N 1
ATOM 3127 C CA . GLY A 1 421 ? 2.071 -16.125 -5.095 1.00 95.31 421 GLY A CA 1
ATOM 3128 C C . GLY A 1 421 ? 0.642 -16.625 -5.296 1.00 95.31 421 GLY A C 1
ATOM 3129 O O . GLY A 1 421 ? -0.154 -16.572 -4.363 1.00 95.31 421 GLY A O 1
ATOM 3130 N N . PHE A 1 422 ? 0.323 -17.176 -6.469 1.00 96.88 422 PHE A N 1
ATOM 3131 C CA . PHE A 1 422 ? -0.960 -17.830 -6.723 1.00 96.88 422 PHE A CA 1
ATOM 3132 C C . PHE A 1 422 ? -1.229 -18.948 -5.707 1.00 96.88 422 PHE A C 1
ATOM 3134 O O . PHE A 1 422 ? -2.294 -18.942 -5.090 1.00 96.88 422 PHE A O 1
ATOM 3141 N N . GLN A 1 423 ? -0.272 -19.860 -5.488 1.00 96.81 423 GLN A N 1
ATOM 3142 C CA . GLN A 1 423 ? -0.435 -20.952 -4.522 1.00 96.81 423 GLN A CA 1
ATOM 3143 C C . GLN A 1 423 ? -0.687 -20.430 -3.106 1.00 96.81 423 GLN A C 1
ATOM 3145 O O . GLN A 1 423 ? -1.590 -20.913 -2.426 1.00 96.81 423 GLN A O 1
ATOM 3150 N N . LEU A 1 424 ? 0.065 -19.409 -2.688 1.00 95.81 424 LEU A N 1
ATOM 3151 C CA . LEU A 1 424 ? -0.088 -18.781 -1.382 1.00 95.81 424 LEU A CA 1
ATOM 3152 C C . LEU A 1 424 ? -1.494 -18.187 -1.213 1.00 95.81 424 LEU A C 1
ATOM 3154 O O . LEU A 1 424 ? -2.201 -18.540 -0.273 1.00 95.81 424 LEU A O 1
ATOM 3158 N N . TRP A 1 425 ? -1.939 -17.323 -2.129 1.00 94.94 425 TRP A N 1
ATOM 3159 C CA . TRP A 1 425 ? -3.272 -16.713 -2.046 1.00 94.94 425 TRP A CA 1
ATOM 3160 C C . TRP A 1 425 ? -4.391 -17.762 -2.116 1.00 94.94 425 TRP A C 1
ATOM 3162 O O . TRP A 1 425 ? -5.397 -17.643 -1.411 1.00 94.94 425 TRP A O 1
ATOM 3172 N N . TRP A 1 426 ? -4.205 -18.809 -2.926 1.00 94.75 426 TRP A N 1
ATOM 3173 C CA . TRP A 1 426 ? -5.174 -19.888 -3.089 1.00 94.75 426 TRP A CA 1
ATOM 3174 C C . TRP A 1 426 ? -5.302 -20.777 -1.849 1.00 94.75 426 TRP A C 1
ATOM 3176 O O . TRP A 1 426 ? -6.421 -21.089 -1.459 1.00 94.75 426 TRP A O 1
ATOM 3186 N N . ASP A 1 427 ? -4.201 -21.153 -1.200 1.00 94.25 427 ASP A N 1
ATOM 3187 C CA . ASP A 1 427 ? -4.226 -21.907 0.062 1.00 94.25 427 ASP A CA 1
ATOM 3188 C C . ASP A 1 427 ? -4.838 -21.064 1.195 1.00 94.25 427 ASP A C 1
ATOM 3190 O O . ASP A 1 427 ? -5.696 -21.511 1.963 1.00 94.25 427 ASP A O 1
ATOM 3194 N N . ARG A 1 428 ? -4.459 -19.785 1.266 1.00 92.12 428 ARG A N 1
ATOM 3195 C CA . ARG A 1 428 ? -4.878 -18.889 2.347 1.00 92.12 428 ARG A CA 1
ATOM 3196 C C . ARG A 1 428 ? -6.355 -18.496 2.277 1.00 92.12 428 ARG A C 1
ATOM 3198 O O . ARG A 1 428 ? -6.946 -18.259 3.331 1.00 92.12 428 ARG A O 1
ATOM 3205 N N . LYS A 1 429 ? -6.990 -18.494 1.094 1.00 88.88 429 LYS A N 1
ATOM 3206 C CA . LYS A 1 429 ? -8.426 -18.157 0.946 1.00 88.88 429 LYS A CA 1
ATOM 3207 C C . LYS A 1 429 ? -9.344 -19.079 1.754 1.00 88.88 429 LYS A C 1
ATOM 3209 O O . LYS A 1 429 ? -10.428 -18.665 2.161 1.00 88.88 429 LYS A O 1
ATOM 3214 N N . GLU A 1 430 ? -8.945 -20.336 1.945 1.00 85.62 430 GLU A N 1
ATOM 3215 C CA . GLU A 1 430 ? -9.748 -21.336 2.659 1.00 85.62 430 GLU A CA 1
ATOM 3216 C C . GLU A 1 430 ? -9.594 -21.182 4.170 1.00 85.62 430 GLU A C 1
ATOM 3218 O O . GLU A 1 430 ? -10.564 -21.331 4.912 1.00 85.62 430 GLU A O 1
ATOM 3223 N N . LYS A 1 431 ? -8.409 -20.749 4.608 1.00 84.94 431 LYS A N 1
ATOM 3224 C CA . LYS A 1 431 ? -8.065 -20.533 6.015 1.00 84.94 431 LYS A CA 1
ATOM 3225 C C . LYS A 1 431 ? -8.686 -19.260 6.596 1.00 84.94 431 LYS A C 1
ATOM 3227 O O . LYS A 1 431 ? -8.932 -19.206 7.790 1.00 84.94 431 LYS A O 1
ATOM 3232 N N . VAL A 1 432 ? -9.055 -18.263 5.781 1.00 78.44 432 VAL A N 1
ATOM 3233 C CA . VAL A 1 432 ? -9.753 -17.044 6.264 1.00 78.44 432 VAL A CA 1
ATOM 3234 C C . VAL A 1 432 ? -11.027 -17.375 7.061 1.00 78.44 432 VAL A C 1
ATOM 3236 O O . VAL A 1 432 ? -11.368 -1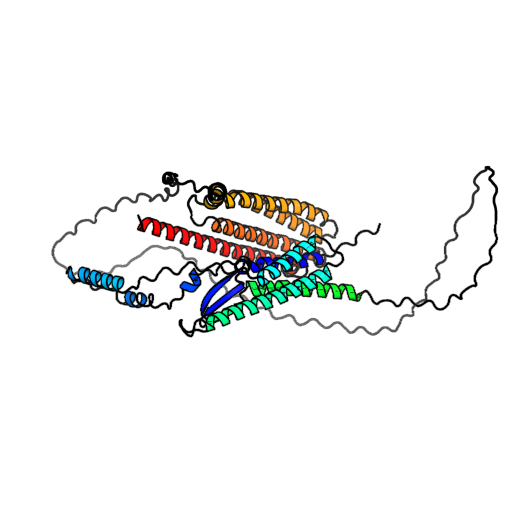6.668 8.008 1.00 78.44 432 VAL A O 1
ATOM 3239 N N . GLY A 1 433 ? -11.724 -18.463 6.716 1.00 67.25 433 GLY A N 1
ATOM 3240 C CA . GLY A 1 433 ? -12.964 -18.864 7.383 1.00 67.25 433 GLY A CA 1
ATOM 3241 C C . GLY A 1 433 ? -12.791 -19.444 8.790 1.00 67.25 433 GLY A C 1
ATOM 3242 O O . GLY A 1 433 ? -13.769 -19.442 9.539 1.00 67.25 433 GLY A O 1
ATOM 3243 N N . SER A 1 434 ? -11.590 -19.917 9.151 1.00 70.50 434 SER A N 1
ATOM 3244 C CA . SER A 1 434 ? -11.319 -20.585 10.433 1.00 70.50 434 SER A CA 1
ATOM 3245 C C . SER A 1 434 ? -10.863 -19.639 11.546 1.00 70.50 434 SER A C 1
ATOM 3247 O O . SER A 1 434 ? -10.835 -20.043 12.700 1.00 70.50 434 SER A O 1
ATOM 3249 N N . PHE A 1 435 ? -10.530 -18.381 11.237 1.00 65.25 435 PHE A N 1
ATOM 3250 C CA . PHE A 1 435 ? -10.023 -17.410 12.225 1.00 65.25 435 PHE A CA 1
ATOM 3251 C C . PHE A 1 435 ? -11.110 -16.627 12.967 1.00 65.25 435 PHE A C 1
ATOM 3253 O O . PHE A 1 435 ? -10.804 -15.690 13.699 1.00 65.25 435 PHE A O 1
ATOM 3260 N N . VAL A 1 436 ? -12.377 -16.990 12.778 1.00 63.06 436 VAL A N 1
ATOM 3261 C CA . VAL A 1 436 ? -13.502 -16.329 13.436 1.00 63.06 436 VAL A CA 1
ATOM 3262 C C . VAL A 1 436 ? -14.227 -17.343 14.308 1.00 63.06 436 VAL A C 1
ATOM 3264 O O . VAL A 1 436 ? -15.011 -18.159 13.808 1.00 63.06 436 VAL A O 1
ATOM 3267 N N . THR A 1 437 ? -13.983 -17.262 15.613 1.00 61.47 437 THR A N 1
ATOM 3268 C CA . THR A 1 437 ? -14.727 -18.024 16.614 1.00 61.47 437 THR A CA 1
ATOM 3269 C C . THR A 1 437 ? -16.162 -17.492 16.673 1.00 61.47 437 THR A C 1
ATOM 3271 O O . THR A 1 437 ? -16.358 -16.291 16.877 1.00 61.47 437 THR A O 1
ATOM 3274 N N . PRO A 1 438 ? -17.191 -18.332 16.471 1.00 59.50 438 PRO A N 1
ATOM 3275 C CA . PRO A 1 438 ? -18.578 -17.906 16.629 1.00 59.50 438 PRO A CA 1
ATOM 3276 C C . PRO A 1 438 ? -18.803 -17.340 18.040 1.00 59.50 438 PRO A C 1
ATOM 3278 O O . PRO A 1 438 ? -18.563 -18.031 19.027 1.00 59.50 438 PRO A O 1
ATOM 3281 N N . GLY A 1 439 ? -19.230 -16.077 18.138 1.00 63.94 439 GLY A N 1
ATOM 3282 C CA . GLY A 1 439 ? -19.481 -15.399 19.417 1.00 63.94 439 GLY A CA 1
ATOM 3283 C C . GLY A 1 439 ? -18.312 -14.593 20.004 1.00 63.94 439 GLY A C 1
ATOM 3284 O O . GLY A 1 439 ? -18.462 -14.050 21.101 1.00 63.94 439 GLY A O 1
ATOM 3285 N N . SER A 1 440 ? -17.168 -14.479 19.313 1.00 66.00 440 SER A N 1
ATOM 3286 C CA . SER A 1 440 ? -16.123 -13.511 19.686 1.00 66.00 440 SER A CA 1
ATOM 3287 C C . SER A 1 440 ? -16.563 -12.081 19.366 1.00 66.00 440 SER A C 1
ATOM 3289 O O . SER A 1 440 ? -17.102 -11.845 18.291 1.00 66.00 440 SER A O 1
ATOM 3291 N N . GLU A 1 441 ? -16.279 -11.130 20.253 1.00 68.38 441 GLU A N 1
ATOM 3292 C CA . GLU A 1 441 ? -16.645 -9.712 20.093 1.00 68.38 441 GLU A CA 1
ATOM 3293 C C . GLU A 1 441 ? -15.791 -9.031 19.008 1.00 68.38 441 GLU A C 1
ATOM 3295 O O . GLU A 1 441 ? -16.289 -8.273 18.179 1.00 68.38 441 GLU A O 1
ATOM 3300 N N . PHE A 1 442 ? -14.507 -9.395 18.928 1.00 71.94 442 PHE A N 1
ATOM 3301 C CA . PHE A 1 442 ? -13.569 -8.857 17.941 1.00 71.94 442 PHE A CA 1
ATOM 3302 C C . PHE A 1 442 ? -13.357 -9.824 16.767 1.00 71.94 442 PHE A C 1
ATOM 3304 O O . PHE A 1 442 ? -12.435 -10.639 16.766 1.00 71.94 442 PHE A O 1
ATOM 3311 N N . VAL A 1 443 ? -14.207 -9.720 15.740 1.00 70.81 443 VAL A N 1
ATOM 3312 C CA . VAL A 1 443 ? -14.187 -10.608 14.557 1.00 70.81 443 VAL A CA 1
ATOM 3313 C C . VAL A 1 443 ? -13.310 -10.088 13.409 1.00 70.81 443 VAL A C 1
ATOM 3315 O O . VAL A 1 443 ? -12.675 -10.872 12.701 1.00 70.81 443 VAL A O 1
ATOM 3318 N N . ALA A 1 444 ? -13.257 -8.771 13.203 1.00 77.62 444 ALA A N 1
ATOM 3319 C CA . ALA A 1 444 ? -12.588 -8.178 12.041 1.00 77.62 444 ALA A CA 1
ATOM 3320 C C . ALA A 1 444 ? -11.051 -8.169 12.162 1.00 77.62 444 ALA A C 1
ATOM 3322 O O . ALA A 1 444 ? -10.345 -8.408 11.180 1.00 77.62 444 ALA A O 1
ATOM 3323 N N . LEU A 1 445 ? -10.524 -7.942 13.369 1.00 83.12 445 LEU A N 1
ATOM 3324 C CA . LEU A 1 445 ? -9.083 -7.815 13.623 1.00 83.12 445 LEU A CA 1
ATOM 3325 C C . LEU A 1 445 ? -8.284 -9.105 13.327 1.00 83.12 445 LEU A C 1
ATOM 3327 O O . LEU A 1 445 ? -7.250 -9.005 12.662 1.00 83.12 445 LEU A O 1
ATOM 3331 N N . PRO A 1 446 ? -8.730 -10.320 13.717 1.00 83.94 446 PRO A N 1
ATOM 3332 C CA . PRO A 1 446 ? -8.051 -11.564 13.332 1.00 83.94 446 PRO A CA 1
ATOM 3333 C C . PRO A 1 446 ? -7.975 -11.775 11.816 1.00 83.94 446 PRO A C 1
ATOM 3335 O O . PRO A 1 446 ? -6.940 -12.203 11.296 1.00 83.94 446 PRO A O 1
ATOM 3338 N N . VAL A 1 447 ? -9.053 -11.438 11.098 1.00 85.06 447 VAL A N 1
ATOM 3339 C CA . VAL A 1 447 ? -9.116 -11.525 9.631 1.00 85.06 447 VAL A CA 1
ATOM 3340 C C . VAL A 1 447 ? -8.137 -10.535 8.997 1.00 85.06 447 VAL A C 1
ATOM 3342 O O . VAL A 1 447 ? -7.393 -10.899 8.083 1.00 85.06 447 VAL A O 1
ATOM 3345 N N . PHE A 1 448 ? -8.076 -9.307 9.518 1.00 84.69 448 PHE A N 1
ATOM 3346 C CA . PHE A 1 448 ? -7.142 -8.285 9.051 1.00 84.69 448 PHE A CA 1
ATOM 3347 C C . PHE A 1 448 ? -5.678 -8.661 9.322 1.00 84.69 448 PHE A C 1
ATOM 3349 O O . PHE A 1 448 ? -4.837 -8.541 8.434 1.00 84.69 448 PHE A O 1
ATOM 3356 N N . SER A 1 449 ? -5.377 -9.215 10.499 1.00 90.50 449 SER A N 1
ATOM 3357 C CA . SER A 1 449 ? -4.051 -9.762 10.817 1.00 90.50 449 SER A CA 1
ATOM 3358 C C . SER A 1 449 ? -3.623 -10.846 9.821 1.00 90.50 449 SER A C 1
ATOM 3360 O O . SER A 1 449 ? -2.497 -10.836 9.323 1.00 90.50 449 SER A O 1
ATOM 3362 N N . HIS A 1 450 ? -4.527 -11.769 9.473 1.00 91.06 450 HIS A N 1
ATOM 3363 C CA . HIS A 1 450 ? -4.247 -12.792 8.466 1.00 91.06 450 HIS A CA 1
ATOM 3364 C C . HIS A 1 450 ? -3.990 -12.198 7.075 1.00 91.06 450 HIS A C 1
ATOM 3366 O O . HIS A 1 450 ? -3.093 -12.663 6.369 1.00 91.06 450 HIS A O 1
ATOM 3372 N N . LEU A 1 451 ? -4.721 -11.146 6.691 1.00 90.62 451 LEU A N 1
ATOM 3373 C CA . LEU A 1 451 ? -4.434 -10.405 5.463 1.00 90.62 451 LEU A CA 1
ATOM 3374 C C . LEU A 1 451 ? -3.042 -9.778 5.496 1.00 90.62 451 LEU A C 1
ATOM 3376 O O . LEU A 1 451 ? -2.279 -9.977 4.553 1.00 90.62 451 LEU A O 1
ATOM 3380 N N . PHE A 1 452 ? -2.692 -9.076 6.571 1.00 90.06 452 PHE A N 1
ATOM 3381 C CA . PHE A 1 452 ? -1.392 -8.422 6.688 1.00 90.06 452 PHE A CA 1
ATOM 3382 C C . PHE A 1 452 ? -0.238 -9.429 6.622 1.00 90.06 452 PHE A C 1
ATOM 3384 O O . PHE A 1 452 ? 0.717 -9.233 5.869 1.00 90.06 452 PHE A O 1
ATOM 3391 N N . GLN A 1 453 ? -0.377 -10.561 7.320 1.00 95.19 453 GLN A N 1
ATOM 3392 C CA . GLN A 1 453 ? 0.564 -11.673 7.216 1.00 95.19 453 GLN A CA 1
ATOM 3393 C C . GLN A 1 453 ? 0.676 -12.187 5.778 1.00 95.19 453 GLN A C 1
ATOM 3395 O O . GLN A 1 453 ? 1.783 -12.369 5.289 1.00 95.19 453 GLN A O 1
ATOM 3400 N N . THR A 1 454 ? -0.446 -12.401 5.085 1.00 95.19 454 THR A N 1
ATOM 3401 C CA . THR A 1 454 ? -0.435 -12.950 3.719 1.00 95.19 454 THR A CA 1
ATOM 3402 C C . THR A 1 454 ? 0.200 -11.976 2.718 1.00 95.19 454 THR A C 1
ATOM 3404 O O . THR A 1 454 ? 0.964 -12.401 1.855 1.00 95.19 454 THR A O 1
ATOM 3407 N N . ILE A 1 455 ? -0.050 -10.666 2.853 1.00 93.44 455 ILE A N 1
ATOM 3408 C CA . ILE A 1 455 ? 0.607 -9.622 2.044 1.00 93.44 455 ILE A CA 1
ATOM 3409 C C . ILE A 1 455 ? 2.120 -9.643 2.274 1.00 93.44 455 ILE A C 1
ATOM 3411 O O . ILE A 1 455 ? 2.896 -9.566 1.320 1.00 93.44 455 ILE A O 1
ATOM 3415 N N . GLY A 1 456 ? 2.544 -9.759 3.530 1.00 93.31 456 GLY A N 1
ATOM 3416 C CA . GLY A 1 456 ? 3.948 -9.879 3.901 1.00 93.31 456 GLY A CA 1
ATOM 3417 C C . GLY A 1 456 ? 4.618 -11.139 3.358 1.00 93.31 456 GLY A C 1
ATOM 3418 O O . GLY A 1 456 ? 5.676 -11.054 2.740 1.00 93.31 456 GLY A O 1
ATOM 3419 N N . GLU A 1 457 ? 3.961 -12.292 3.514 1.00 96.69 457 GLU A N 1
ATOM 3420 C CA . GLU A 1 457 ? 4.392 -13.584 2.969 1.00 96.69 457 GLU A CA 1
ATOM 3421 C C . GLU A 1 457 ? 4.572 -13.522 1.448 1.00 96.69 457 GLU A C 1
ATOM 3423 O O . GLU A 1 457 ? 5.614 -13.913 0.919 1.00 96.69 457 GLU A O 1
ATOM 3428 N N . TRP A 1 458 ? 3.587 -12.955 0.750 1.00 97.00 458 TRP A N 1
ATOM 3429 C CA . TRP A 1 458 ? 3.621 -12.788 -0.697 1.00 97.00 458 TRP A CA 1
ATOM 3430 C C . TRP A 1 458 ? 4.727 -11.827 -1.143 1.00 97.00 458 TRP A C 1
ATOM 3432 O O . TRP A 1 458 ? 5.542 -12.177 -1.995 1.00 97.00 458 TRP A O 1
ATOM 3442 N N . SER A 1 459 ? 4.780 -10.624 -0.565 1.00 92.69 459 SER A N 1
ATOM 3443 C CA . SER A 1 459 ? 5.736 -9.585 -0.964 1.00 92.69 459 SER A CA 1
ATOM 3444 C C . SER A 1 459 ? 7.180 -9.969 -0.643 1.00 92.69 459 SER A C 1
ATOM 3446 O O . SER A 1 459 ? 8.054 -9.782 -1.489 1.00 92.69 459 SER A O 1
ATOM 3448 N N . GLY A 1 460 ? 7.435 -10.566 0.524 1.00 94.00 460 GLY A N 1
ATOM 3449 C CA . GLY A 1 460 ? 8.756 -11.053 0.913 1.00 94.00 460 GLY A CA 1
ATOM 3450 C C . GLY A 1 460 ? 9.260 -12.162 -0.012 1.00 94.00 460 GLY A C 1
ATOM 3451 O O . GLY A 1 460 ? 10.385 -12.082 -0.511 1.00 94.00 460 GLY A O 1
ATOM 3452 N N . ALA A 1 461 ? 8.412 -13.152 -0.319 1.00 96.44 461 ALA A N 1
ATOM 3453 C CA . ALA A 1 461 ? 8.751 -14.213 -1.270 1.00 96.44 461 ALA A CA 1
ATOM 3454 C C . ALA A 1 461 ? 8.983 -13.663 -2.686 1.00 96.44 461 ALA A C 1
ATOM 3456 O O . ALA A 1 461 ? 9.957 -14.033 -3.346 1.00 96.44 461 ALA A O 1
ATOM 3457 N N . PHE A 1 462 ? 8.128 -12.743 -3.141 1.00 94.31 462 PHE A N 1
ATOM 3458 C CA . PHE A 1 462 ? 8.253 -12.119 -4.455 1.00 94.31 462 PHE A CA 1
ATOM 3459 C C . PHE A 1 462 ? 9.567 -11.341 -4.589 1.00 94.31 462 PHE A C 1
ATOM 3461 O O . PHE A 1 462 ? 10.306 -11.551 -5.547 1.00 94.31 462 PHE A O 1
ATOM 3468 N N . VAL A 1 463 ? 9.902 -10.498 -3.608 1.00 90.81 463 VAL A N 1
ATOM 3469 C CA . VAL A 1 463 ? 11.158 -9.730 -3.583 1.00 90.81 463 VAL A CA 1
ATOM 3470 C C . VAL A 1 463 ? 12.380 -10.647 -3.572 1.00 90.81 463 VAL A C 1
ATOM 3472 O O . VAL A 1 463 ? 13.320 -10.413 -4.331 1.00 90.81 463 VAL A O 1
ATOM 3475 N N . ALA A 1 464 ? 12.364 -11.708 -2.761 1.00 94.38 464 ALA A N 1
ATOM 3476 C CA . ALA A 1 464 ? 13.469 -12.659 -2.698 1.00 94.38 464 ALA A CA 1
ATOM 3477 C C . ALA A 1 464 ? 13.709 -13.345 -4.051 1.00 94.38 464 ALA A C 1
ATOM 3479 O O . ALA A 1 464 ? 14.825 -13.326 -4.568 1.00 94.38 464 ALA A O 1
ATOM 3480 N N . ILE A 1 465 ? 12.660 -13.919 -4.647 1.00 95.44 465 ILE A N 1
ATOM 3481 C CA . ILE A 1 465 ? 12.765 -14.700 -5.885 1.00 95.44 465 ILE A CA 1
ATOM 3482 C C . ILE A 1 465 ? 13.080 -13.790 -7.077 1.00 95.44 465 ILE A C 1
ATOM 3484 O O . ILE A 1 465 ? 14.028 -14.041 -7.824 1.00 95.44 465 ILE A O 1
ATOM 3488 N N . VAL A 1 466 ? 12.304 -12.721 -7.267 1.00 92.44 466 VAL A N 1
ATOM 3489 C CA . VAL A 1 466 ? 12.463 -11.837 -8.429 1.00 92.44 466 VAL A CA 1
ATOM 3490 C C . VAL A 1 466 ? 13.749 -11.032 -8.339 1.00 92.44 466 VAL A C 1
ATOM 3492 O O . VAL A 1 466 ? 14.412 -10.869 -9.358 1.00 92.44 466 VAL A O 1
ATOM 3495 N N . GLY A 1 467 ? 14.151 -10.586 -7.147 1.00 90.19 467 GLY A N 1
ATOM 3496 C CA . GLY A 1 467 ? 15.418 -9.884 -6.960 1.00 90.19 467 GLY A CA 1
ATOM 3497 C C . GLY A 1 467 ? 16.626 -10.748 -7.337 1.00 90.19 467 GLY A C 1
ATOM 3498 O O . GLY A 1 467 ? 17.500 -10.285 -8.069 1.00 90.19 467 GLY A O 1
ATOM 3499 N N . VAL A 1 468 ? 16.627 -12.035 -6.960 1.00 93.44 468 VAL A N 1
ATOM 3500 C CA . VAL A 1 468 ? 17.652 -13.002 -7.400 1.00 93.44 468 VAL A CA 1
ATOM 3501 C C . VAL A 1 468 ? 17.642 -13.164 -8.921 1.00 93.44 468 VAL A C 1
ATOM 3503 O O . VAL A 1 468 ? 18.691 -13.054 -9.557 1.00 93.44 468 VAL A O 1
ATOM 3506 N N . GLY A 1 469 ? 16.467 -13.363 -9.525 1.00 91.75 469 GLY A N 1
ATOM 3507 C CA . GLY A 1 469 ? 16.333 -13.489 -10.979 1.00 91.75 469 GLY A CA 1
ATOM 3508 C C . GLY A 1 469 ? 16.744 -12.233 -11.752 1.00 91.75 469 GLY A C 1
ATOM 3509 O O . GLY A 1 469 ? 17.328 -12.323 -12.834 1.00 91.75 469 GLY A O 1
ATOM 3510 N N . ALA A 1 470 ? 16.481 -11.051 -11.196 1.00 88.75 470 ALA A N 1
ATOM 3511 C CA . ALA A 1 470 ? 16.909 -9.769 -11.743 1.00 88.75 470 ALA A CA 1
ATOM 3512 C C . ALA A 1 470 ? 18.427 -9.614 -11.667 1.00 88.75 470 ALA A C 1
ATOM 3514 O O . ALA A 1 470 ? 19.069 -9.261 -12.654 1.00 88.75 470 ALA A O 1
ATOM 3515 N N . SER A 1 471 ? 19.021 -9.939 -10.520 1.00 89.56 471 SER A N 1
ATOM 3516 C CA . SER A 1 471 ? 20.470 -9.927 -10.332 1.00 89.56 471 SER A CA 1
ATOM 3517 C C . SER A 1 471 ? 21.195 -10.891 -11.260 1.00 89.56 471 SER A C 1
ATOM 3519 O O . SER A 1 471 ? 22.193 -10.511 -11.873 1.00 89.56 471 SER A O 1
ATOM 3521 N N . LEU A 1 472 ? 20.673 -12.106 -11.418 1.00 91.12 472 LEU A N 1
ATOM 3522 C CA . LEU A 1 472 ? 21.236 -13.089 -12.334 1.00 91.12 472 LEU A CA 1
ATOM 3523 C C . LEU A 1 472 ? 21.083 -12.647 -13.796 1.00 91.12 472 LEU A C 1
ATOM 3525 O O . LEU A 1 472 ? 22.039 -12.723 -14.564 1.00 91.12 472 LEU A O 1
ATOM 3529 N N . GLY A 1 473 ? 19.914 -12.119 -14.170 1.00 88.06 473 GLY A N 1
ATOM 3530 C CA . GLY A 1 473 ? 19.678 -11.576 -15.508 1.00 88.06 473 GLY A CA 1
ATOM 3531 C C . GLY A 1 473 ? 20.605 -10.402 -15.854 1.00 88.06 473 GLY A C 1
ATOM 3532 O O . GLY A 1 473 ? 21.095 -10.324 -16.984 1.00 88.06 473 GLY A O 1
ATOM 3533 N N . SER A 1 474 ? 20.894 -9.540 -14.872 1.00 85.56 474 SER A N 1
ATOM 3534 C CA . SER A 1 474 ? 21.872 -8.441 -14.963 1.00 85.56 474 SER A CA 1
ATOM 3535 C C . SER A 1 474 ? 23.281 -8.974 -15.249 1.00 85.56 474 SER A C 1
ATOM 3537 O O . SER A 1 474 ? 23.920 -8.572 -16.221 1.00 85.56 474 SER A O 1
ATOM 3539 N N . LEU A 1 475 ? 23.741 -9.954 -14.456 1.00 88.44 475 LEU A N 1
ATOM 3540 C CA . LEU A 1 475 ? 25.078 -10.548 -14.597 1.00 88.44 475 LEU A CA 1
ATOM 3541 C C . LEU A 1 475 ? 25.288 -11.196 -15.964 1.00 88.44 475 LEU A C 1
ATOM 3543 O O . LEU A 1 475 ? 26.330 -11.002 -16.583 1.00 88.44 475 LEU A O 1
ATOM 3547 N N . LEU A 1 476 ? 24.295 -11.947 -16.441 1.00 87.50 476 LEU A N 1
ATOM 3548 C CA . LEU A 1 476 ? 24.397 -12.688 -17.697 1.00 87.50 476 LEU A CA 1
ATOM 3549 C C . LEU A 1 476 ? 24.288 -11.800 -18.942 1.00 87.50 476 LEU A C 1
ATOM 3551 O O . LEU A 1 476 ? 24.708 -12.216 -20.017 1.00 87.50 476 LEU A O 1
ATOM 3555 N N . SER A 1 477 ? 23.740 -10.589 -18.819 1.00 81.69 477 SER A N 1
ATOM 3556 C CA . SER A 1 477 ? 23.584 -9.679 -19.964 1.00 81.69 477 SER A CA 1
ATOM 3557 C C . SER A 1 477 ? 24.718 -8.673 -20.113 1.00 81.69 477 SER A C 1
ATOM 3559 O O . SER A 1 477 ? 24.770 -7.982 -21.125 1.00 81.69 477 SER A O 1
ATOM 3561 N N . GLY A 1 478 ? 25.593 -8.532 -19.109 1.00 71.06 478 GLY A N 1
ATOM 3562 C CA . GLY A 1 478 ? 26.614 -7.474 -19.083 1.00 71.06 478 GLY A CA 1
ATOM 3563 C C . GLY A 1 478 ? 26.036 -6.050 -19.059 1.00 71.06 478 GLY A C 1
ATOM 3564 O O . GLY A 1 478 ? 26.776 -5.076 -19.168 1.00 71.06 478 GLY A O 1
ATOM 3565 N N . SER A 1 479 ? 24.718 -5.924 -18.912 1.00 59.81 479 SER A N 1
ATOM 3566 C CA . SER A 1 479 ? 23.956 -4.683 -18.854 1.00 59.81 479 SER A CA 1
ATOM 3567 C C . SER A 1 479 ? 23.187 -4.649 -17.541 1.00 59.81 479 SER A C 1
ATOM 3569 O O . SER A 1 479 ? 22.708 -5.694 -17.095 1.00 59.81 479 SER A O 1
ATOM 3571 N N . SER A 1 480 ? 23.001 -3.462 -16.959 1.00 56.31 480 SER A N 1
ATOM 3572 C CA . SER A 1 480 ? 22.054 -3.276 -15.857 1.00 56.31 480 SER A CA 1
ATOM 3573 C C . SER A 1 480 ? 20.716 -3.915 -16.234 1.00 56.31 480 SER A C 1
ATOM 3575 O O . SER A 1 480 ? 20.232 -3.721 -17.354 1.00 56.31 480 SER A O 1
ATOM 3577 N N . ALA A 1 481 ? 20.180 -4.762 -15.347 1.00 53.09 481 ALA A N 1
ATOM 3578 C CA . ALA A 1 481 ? 18.997 -5.564 -15.638 1.00 53.09 481 ALA A CA 1
ATOM 3579 C C . ALA A 1 481 ? 17.879 -4.709 -16.250 1.00 53.09 481 ALA A C 1
ATOM 3581 O O . ALA A 1 481 ? 17.719 -3.537 -15.886 1.00 53.09 481 ALA A O 1
ATOM 3582 N N . PRO A 1 482 ? 17.084 -5.287 -17.166 1.00 48.91 482 PRO A N 1
ATOM 3583 C CA . PRO A 1 482 ? 15.926 -4.602 -17.710 1.00 48.91 482 PRO A CA 1
ATOM 3584 C C . PRO A 1 482 ? 15.052 -4.138 -16.547 1.00 48.91 482 PRO A C 1
ATOM 3586 O O . PRO A 1 482 ? 14.481 -4.937 -15.807 1.00 48.91 482 PRO A O 1
ATOM 3589 N N . SER A 1 483 ? 14.963 -2.823 -16.371 1.00 51.31 483 SER A N 1
ATOM 3590 C CA . SER A 1 483 ? 13.987 -2.244 -15.463 1.00 51.31 483 SER A CA 1
ATOM 3591 C C . SER A 1 483 ? 12.614 -2.600 -16.027 1.00 51.31 483 SER A C 1
ATOM 3593 O O . SER A 1 483 ? 12.211 -2.045 -17.048 1.00 51.31 483 SER A O 1
ATOM 3595 N N . PHE A 1 484 ? 11.891 -3.524 -15.384 1.00 51.28 484 PHE A N 1
ATOM 3596 C CA . PHE A 1 484 ? 10.514 -3.933 -15.724 1.00 51.28 484 PHE A CA 1
ATOM 3597 C C . PHE A 1 484 ? 9.483 -2.809 -15.481 1.00 51.28 484 PHE A C 1
ATOM 3599 O O . PHE A 1 484 ? 8.352 -3.033 -15.068 1.00 51.28 484 PHE A O 1
ATOM 3606 N N . GLY A 1 485 ? 9.885 -1.558 -15.680 1.00 48.94 485 GLY A N 1
ATOM 3607 C CA . GLY A 1 485 ? 9.118 -0.367 -15.363 1.00 48.94 485 GLY A CA 1
ATOM 3608 C C . GLY A 1 485 ? 8.964 -0.062 -13.874 1.00 48.94 485 GLY A C 1
ATOM 3609 O O . GLY A 1 485 ? 8.357 0.952 -13.538 1.00 48.94 485 GLY A O 1
ATOM 3610 N N . TYR A 1 486 ? 9.560 -0.861 -12.985 1.00 48.72 486 TYR A N 1
ATOM 3611 C CA . TYR A 1 486 ? 9.761 -0.481 -11.590 1.00 48.72 486 TYR A CA 1
ATOM 3612 C C . TYR A 1 486 ? 10.741 0.698 -11.575 1.00 48.72 486 TYR A C 1
ATOM 3614 O O . TYR A 1 486 ? 11.918 0.533 -11.885 1.00 48.72 486 TYR A O 1
ATOM 3622 N N . GLY A 1 487 ? 10.232 1.912 -11.349 1.00 46.41 487 GLY A N 1
ATOM 3623 C CA . GLY A 1 487 ? 11.021 3.146 -11.402 1.00 46.41 487 GLY A CA 1
ATOM 3624 C C . GLY A 1 487 ? 12.240 3.140 -10.470 1.00 46.41 487 GLY A C 1
ATOM 3625 O O . GLY A 1 487 ? 12.386 2.260 -9.630 1.00 46.41 487 GLY A O 1
ATOM 3626 N N . SER A 1 488 ? 13.086 4.169 -10.568 1.00 48.06 488 SER A N 1
ATOM 3627 C CA . SER A 1 488 ? 14.372 4.325 -9.856 1.00 48.06 488 SER A CA 1
ATOM 3628 C C . SER A 1 488 ? 14.301 4.441 -8.316 1.00 48.06 488 SER A C 1
ATOM 3630 O O . SER A 1 488 ? 15.235 4.943 -7.699 1.00 48.06 488 SER A O 1
ATOM 3632 N N . GLY A 1 489 ? 13.190 4.050 -7.688 1.00 49.97 489 GLY A N 1
ATOM 3633 C CA . GLY A 1 489 ? 13.012 4.048 -6.234 1.00 49.97 489 GLY A CA 1
ATOM 3634 C C . GLY A 1 489 ? 13.516 2.762 -5.572 1.00 49.97 489 GLY A C 1
ATOM 3635 O O . GLY A 1 489 ? 14.100 1.902 -6.226 1.00 49.97 489 GLY A O 1
ATOM 3636 N N . LEU A 1 490 ? 13.228 2.598 -4.276 1.00 45.91 490 LEU A N 1
ATOM 3637 C CA . LEU A 1 490 ? 13.615 1.424 -3.475 1.00 45.91 490 LEU A CA 1
ATOM 3638 C C . LEU A 1 490 ? 13.279 0.095 -4.173 1.00 45.91 490 LEU A C 1
ATOM 3640 O O . LEU A 1 490 ? 14.106 -0.809 -4.214 1.00 45.91 490 LEU A O 1
ATOM 3644 N N . LEU A 1 491 ? 12.101 -0.002 -4.797 1.00 51.03 491 LEU A N 1
ATOM 3645 C CA . LEU A 1 491 ? 11.697 -1.197 -5.538 1.00 51.03 491 LEU A CA 1
ATOM 3646 C C . LEU A 1 491 ? 12.566 -1.432 -6.786 1.00 51.03 491 LEU A C 1
ATOM 3648 O O . LEU A 1 491 ? 12.918 -2.567 -7.068 1.00 51.03 491 LEU A O 1
ATOM 3652 N N . GLY A 1 492 ? 12.964 -0.377 -7.503 1.00 58.50 492 GLY A N 1
ATOM 3653 C CA . GLY A 1 492 ? 13.909 -0.467 -8.619 1.00 58.50 492 GLY A CA 1
ATOM 3654 C C . GLY A 1 492 ? 15.345 -0.744 -8.176 1.00 58.50 492 GLY A C 1
ATOM 3655 O O . GLY A 1 492 ? 16.086 -1.374 -8.912 1.00 58.50 492 GLY A O 1
ATOM 3656 N N . MET A 1 493 ? 15.744 -0.356 -6.963 1.00 55.50 493 MET A N 1
ATOM 3657 C CA . MET A 1 493 ? 17.049 -0.718 -6.394 1.00 55.50 493 MET A CA 1
ATOM 3658 C C . MET A 1 493 ? 17.091 -2.194 -5.970 1.00 55.50 493 MET A C 1
ATOM 3660 O O . MET A 1 493 ? 18.061 -2.894 -6.243 1.00 55.50 493 MET A O 1
ATOM 3664 N N . VAL A 1 494 ? 16.012 -2.687 -5.356 1.00 55.50 494 VAL A N 1
ATOM 3665 C CA . VAL A 1 494 ? 15.893 -4.079 -4.893 1.00 55.50 494 VAL A CA 1
ATOM 3666 C C . VAL A 1 494 ? 15.613 -5.053 -6.048 1.00 55.50 494 VAL A C 1
ATOM 3668 O O . VAL A 1 494 ? 16.069 -6.194 -6.008 1.00 55.50 494 VAL A O 1
ATOM 3671 N N . MET A 1 495 ? 14.912 -4.603 -7.095 1.00 59.09 495 MET A N 1
ATOM 3672 C CA . MET A 1 495 ? 14.497 -5.426 -8.244 1.00 59.09 495 MET A CA 1
ATOM 3673 C C . MET A 1 495 ? 15.264 -5.115 -9.539 1.00 59.09 495 MET A C 1
ATOM 3675 O O . MET A 1 495 ? 15.059 -5.791 -10.541 1.00 59.09 495 MET A O 1
ATOM 3679 N N . GLY A 1 496 ? 16.137 -4.104 -9.557 1.00 58.97 496 GLY A N 1
ATOM 3680 C CA . GLY A 1 496 ? 16.889 -3.655 -10.742 1.00 58.97 496 GLY A CA 1
ATOM 3681 C C . GLY A 1 496 ? 18.216 -4.374 -10.972 1.00 58.97 496 GLY A C 1
ATOM 3682 O O . GLY A 1 496 ? 19.030 -3.914 -11.766 1.00 58.97 496 GLY A O 1
ATOM 3683 N N . GLY A 1 497 ? 18.440 -5.494 -10.283 1.00 62.16 497 GLY A N 1
ATOM 3684 C CA . GLY A 1 497 ? 19.586 -6.373 -10.489 1.00 62.16 497 GLY A CA 1
ATOM 3685 C C . GLY A 1 497 ? 20.924 -5.747 -10.091 1.00 62.16 497 GLY A C 1
ATOM 3686 O O . GLY A 1 497 ? 21.701 -5.325 -10.945 1.00 62.16 497 GLY A O 1
ATOM 3687 N N . MET A 1 498 ? 21.248 -5.797 -8.795 1.00 71.81 498 MET A N 1
ATOM 3688 C CA . MET A 1 498 ? 22.529 -5.349 -8.209 1.00 71.81 498 MET A CA 1
ATOM 3689 C C . MET A 1 498 ? 23.716 -6.289 -8.524 1.00 71.81 498 MET A C 1
ATOM 3691 O O . MET A 1 498 ? 24.682 -6.376 -7.763 1.00 71.81 498 MET A O 1
ATOM 3695 N N . GLY A 1 499 ? 23.626 -7.072 -9.601 1.00 81.56 499 GLY A N 1
ATOM 3696 C CA . GLY A 1 499 ? 24.573 -8.135 -9.918 1.00 81.56 499 GLY A CA 1
ATOM 3697 C C . GLY A 1 499 ? 24.741 -9.114 -8.750 1.00 81.56 499 GLY A C 1
ATOM 3698 O O . GLY A 1 499 ? 23.751 -9.533 -8.144 1.00 81.56 499 GLY A O 1
ATOM 3699 N N . ILE A 1 500 ? 25.990 -9.431 -8.393 1.00 85.31 500 ILE A N 1
ATOM 3700 C CA . ILE A 1 500 ? 26.326 -10.345 -7.285 1.00 85.31 500 ILE A CA 1
ATOM 3701 C C . ILE A 1 500 ? 25.719 -9.866 -5.958 1.00 85.31 500 ILE A C 1
ATOM 3703 O O . ILE A 1 500 ? 25.197 -10.680 -5.199 1.00 85.31 500 ILE A O 1
ATOM 3707 N N . GLY A 1 501 ? 25.717 -8.553 -5.701 1.00 82.75 501 GLY A N 1
ATOM 3708 C CA . GLY A 1 501 ? 25.184 -7.992 -4.457 1.00 82.75 501 GLY A CA 1
ATOM 3709 C C . GLY A 1 501 ? 23.712 -8.343 -4.234 1.00 82.75 501 GLY A C 1
ATOM 3710 O O . GLY A 1 501 ? 23.322 -8.689 -3.124 1.00 82.75 501 GLY A O 1
ATOM 3711 N N . GLY A 1 502 ? 22.898 -8.344 -5.293 1.00 85.56 502 GLY A N 1
ATOM 3712 C CA . GLY A 1 502 ? 21.472 -8.673 -5.180 1.00 85.56 502 GLY A CA 1
ATOM 3713 C C . GLY A 1 502 ? 21.175 -10.166 -5.065 1.00 85.56 502 GLY A C 1
ATOM 3714 O O . GLY A 1 502 ? 20.157 -10.519 -4.481 1.00 85.56 502 GLY A O 1
ATOM 3715 N N . LEU A 1 503 ? 22.087 -11.057 -5.478 1.00 89.38 503 LEU A N 1
ATOM 3716 C CA . LEU A 1 503 ? 21.931 -12.495 -5.207 1.00 89.38 503 LEU A CA 1
ATOM 3717 C C . LEU A 1 503 ? 21.912 -12.794 -3.700 1.00 89.38 503 LEU A C 1
ATOM 3719 O O . LEU A 1 503 ? 21.254 -13.737 -3.271 1.00 89.38 503 LEU A O 1
ATOM 3723 N N . ILE A 1 504 ? 22.613 -11.978 -2.909 1.00 90.44 504 ILE A N 1
ATOM 3724 C CA . ILE A 1 504 ? 22.688 -12.103 -1.449 1.00 90.44 504 ILE A CA 1
ATOM 3725 C C . ILE A 1 504 ? 21.668 -11.179 -0.775 1.00 90.44 504 ILE A C 1
ATOM 3727 O O . ILE A 1 504 ? 20.947 -11.598 0.128 1.00 90.44 504 ILE A O 1
ATOM 3731 N N . ALA A 1 505 ? 21.574 -9.924 -1.219 1.00 86.56 505 ALA A N 1
ATOM 3732 C CA . ALA A 1 505 ? 20.719 -8.930 -0.583 1.00 86.56 505 ALA A CA 1
ATOM 3733 C C . ALA A 1 505 ? 19.223 -9.215 -0.783 1.00 86.56 505 ALA A C 1
ATOM 3735 O O . ALA A 1 505 ? 18.454 -9.032 0.156 1.00 86.56 505 ALA A O 1
ATOM 3736 N N . SER A 1 506 ? 18.786 -9.682 -1.958 1.00 90.12 506 SER A N 1
ATOM 3737 C CA . SER A 1 506 ? 17.354 -9.875 -2.228 1.00 90.12 506 SER A CA 1
ATOM 3738 C C . SER A 1 506 ? 16.708 -10.938 -1.325 1.00 90.12 506 SER A C 1
ATOM 3740 O O . SER A 1 506 ? 15.655 -10.637 -0.759 1.00 90.12 506 SER A O 1
ATOM 3742 N N . PRO A 1 507 ? 17.312 -12.124 -1.086 1.00 94.62 507 PRO A N 1
ATOM 3743 C CA . PRO A 1 507 ? 16.799 -13.072 -0.095 1.00 94.62 507 PRO A CA 1
ATOM 3744 C C . PRO A 1 507 ? 16.760 -12.508 1.326 1.00 94.62 507 PRO A C 1
ATOM 3746 O O . PRO A 1 507 ? 15.779 -12.727 2.031 1.00 94.62 507 PRO A O 1
ATOM 3749 N N . ILE A 1 508 ? 17.783 -11.747 1.738 1.00 92.31 508 ILE A N 1
ATOM 3750 C CA . ILE A 1 508 ? 17.830 -11.122 3.070 1.00 92.31 508 ILE A CA 1
ATOM 3751 C C . ILE A 1 508 ? 16.695 -10.107 3.220 1.00 92.31 508 ILE A C 1
ATOM 3753 O O . ILE A 1 508 ? 15.959 -10.148 4.200 1.00 92.31 508 ILE A O 1
ATOM 3757 N N . ILE A 1 509 ? 16.508 -9.224 2.236 1.00 87.88 509 ILE A N 1
ATOM 3758 C CA . ILE A 1 509 ? 15.440 -8.218 2.249 1.00 87.88 509 ILE A CA 1
ATOM 3759 C C . ILE A 1 509 ? 14.069 -8.898 2.249 1.00 87.88 509 ILE A C 1
ATOM 3761 O O . ILE A 1 509 ? 13.214 -8.545 3.059 1.00 87.88 509 ILE A O 1
ATOM 3765 N N . GLY A 1 510 ? 13.866 -9.901 1.390 1.00 92.19 510 GLY A N 1
ATOM 3766 C CA . GLY A 1 510 ? 12.632 -10.681 1.368 1.00 92.19 510 GLY A CA 1
ATOM 3767 C C . GLY A 1 510 ? 12.348 -11.341 2.718 1.00 92.19 510 GLY A C 1
ATOM 3768 O O . GLY A 1 510 ? 11.239 -11.234 3.234 1.00 92.19 510 GLY A O 1
ATOM 3769 N N . PHE A 1 511 ? 13.363 -11.935 3.347 1.00 95.81 511 PHE A N 1
ATOM 3770 C CA . PHE A 1 511 ? 13.262 -12.530 4.678 1.00 95.81 511 PHE A CA 1
ATOM 3771 C C . PHE A 1 511 ? 12.934 -11.511 5.778 1.00 95.81 511 PHE A C 1
ATOM 3773 O O . PHE A 1 511 ? 12.101 -11.788 6.639 1.00 95.81 511 PHE A O 1
ATOM 3780 N N . LEU A 1 512 ? 13.519 -10.312 5.739 1.00 90.00 512 LEU A N 1
ATOM 3781 C CA . LEU A 1 512 ? 13.183 -9.245 6.685 1.00 90.00 512 LEU A CA 1
ATOM 3782 C C . LEU A 1 512 ? 11.721 -8.801 6.543 1.00 90.00 512 LEU A C 1
ATOM 3784 O O . LEU A 1 512 ? 11.039 -8.633 7.553 1.00 90.00 512 LEU A O 1
ATOM 3788 N N . ILE A 1 513 ? 11.211 -8.683 5.310 1.00 91.00 513 ILE A N 1
ATOM 3789 C CA . ILE A 1 513 ? 9.788 -8.401 5.057 1.00 91.00 513 ILE A CA 1
ATOM 3790 C C . ILE A 1 513 ? 8.909 -9.509 5.660 1.00 91.00 513 ILE A C 1
ATOM 3792 O O . ILE A 1 513 ? 7.915 -9.205 6.326 1.00 91.00 513 ILE A O 1
ATOM 3796 N N . LEU A 1 514 ? 9.293 -10.782 5.493 1.00 93.38 514 LEU A N 1
ATOM 3797 C CA . LEU A 1 514 ? 8.587 -11.924 6.090 1.00 93.38 514 LEU A CA 1
ATOM 3798 C C . LEU A 1 514 ? 8.537 -11.836 7.621 1.00 93.38 514 LEU A C 1
ATOM 3800 O O . LEU A 1 514 ? 7.464 -11.987 8.202 1.00 93.38 514 LEU A O 1
ATOM 3804 N N . ILE A 1 515 ? 9.668 -11.569 8.284 1.00 93.38 515 ILE A N 1
ATOM 3805 C CA . ILE A 1 515 ? 9.721 -11.480 9.752 1.00 93.38 515 ILE A CA 1
ATOM 3806 C C . ILE A 1 515 ? 8.875 -10.318 10.261 1.00 93.38 515 ILE A C 1
ATOM 3808 O O . ILE A 1 515 ? 8.060 -10.507 11.161 1.00 93.38 515 ILE A O 1
ATOM 3812 N N . VAL A 1 516 ? 9.062 -9.118 9.706 1.00 89.75 516 VAL A N 1
ATOM 3813 C CA . VAL A 1 516 ? 8.395 -7.909 10.209 1.00 89.75 516 VAL A CA 1
ATOM 3814 C C . VAL A 1 516 ? 6.883 -8.018 10.039 1.00 89.75 516 VAL A C 1
ATOM 3816 O O . VAL A 1 516 ? 6.131 -7.757 10.976 1.00 89.75 516 VAL A O 1
ATOM 3819 N N . SER A 1 517 ? 6.426 -8.464 8.869 1.00 91.12 517 SER A N 1
ATOM 3820 C CA . SER A 1 517 ? 4.996 -8.662 8.625 1.00 91.12 517 SER A CA 1
ATOM 3821 C C . SER A 1 517 ? 4.385 -9.725 9.537 1.00 91.12 517 SER A C 1
ATOM 3823 O O . SER A 1 517 ? 3.277 -9.535 10.045 1.00 91.12 517 SER A O 1
ATOM 3825 N N . ARG A 1 518 ? 5.117 -10.813 9.806 1.00 92.88 518 ARG A N 1
ATOM 3826 C CA . ARG A 1 518 ? 4.686 -11.851 10.741 1.00 92.88 518 ARG A CA 1
ATOM 3827 C C . ARG A 1 518 ? 4.609 -11.343 12.177 1.00 92.88 518 ARG A C 1
ATOM 3829 O O . ARG A 1 518 ? 3.600 -11.590 12.831 1.00 92.88 518 ARG A O 1
ATOM 3836 N N . ALA A 1 519 ? 5.609 -10.594 12.636 1.00 89.62 519 ALA A N 1
ATOM 3837 C CA . ALA A 1 519 ? 5.615 -10.000 13.970 1.00 89.62 519 ALA A CA 1
ATOM 3838 C C . ALA A 1 519 ? 4.411 -9.066 14.177 1.00 89.62 519 ALA A C 1
ATOM 3840 O O . ALA A 1 519 ? 3.709 -9.184 15.179 1.00 89.62 519 ALA A O 1
ATOM 3841 N N . ILE A 1 520 ? 4.109 -8.202 13.200 1.00 85.06 520 ILE A N 1
ATOM 3842 C CA . ILE A 1 520 ? 2.937 -7.312 13.252 1.00 85.06 520 ILE A CA 1
ATOM 3843 C C . ILE A 1 520 ? 1.636 -8.126 13.305 1.00 85.06 520 ILE A C 1
ATOM 3845 O O . ILE A 1 520 ? 0.757 -7.856 14.123 1.00 85.06 520 ILE A O 1
ATOM 3849 N N . ALA A 1 521 ? 1.507 -9.158 12.469 1.00 91.69 521 ALA A N 1
ATOM 3850 C CA . ALA A 1 521 ? 0.316 -10.000 12.466 1.00 91.69 521 ALA A CA 1
ATOM 3851 C C . ALA A 1 521 ? 0.113 -10.736 13.804 1.00 91.69 521 ALA A C 1
ATOM 3853 O O . ALA A 1 521 ? -1.014 -10.815 14.301 1.00 91.69 521 ALA A O 1
ATOM 3854 N N . GLU A 1 522 ? 1.187 -11.255 14.399 1.00 91.62 522 GLU A N 1
ATOM 3855 C CA . GLU A 1 522 ? 1.160 -11.917 15.706 1.00 91.62 522 GLU A CA 1
ATOM 3856 C C . GLU A 1 522 ? 0.801 -10.943 16.835 1.00 91.62 522 GLU A C 1
ATOM 3858 O O . GLU A 1 522 ? -0.040 -11.284 17.666 1.00 91.62 522 GLU A O 1
ATOM 3863 N N . GLN A 1 523 ? 1.321 -9.712 16.814 1.00 91.19 523 GLN A N 1
ATOM 3864 C CA . GLN A 1 523 ? 0.941 -8.664 17.769 1.00 91.19 523 GLN A CA 1
ATOM 3865 C C . GLN A 1 523 ? -0.561 -8.360 17.719 1.00 91.19 523 GLN A C 1
ATOM 3867 O O . GLN A 1 523 ? -1.215 -8.339 18.762 1.00 91.19 523 GLN A O 1
ATOM 3872 N N . ILE A 1 524 ? -1.140 -8.210 16.520 1.00 87.69 524 ILE A N 1
ATOM 3873 C CA . ILE A 1 524 ? -2.587 -7.976 16.368 1.00 87.69 524 ILE A CA 1
ATOM 3874 C C . ILE A 1 524 ? -3.391 -9.150 16.951 1.00 87.69 524 ILE A C 1
ATOM 3876 O O . ILE A 1 524 ? -4.374 -8.935 17.659 1.00 87.69 524 ILE A O 1
ATOM 3880 N N . ARG A 1 525 ? -2.981 -10.404 16.702 1.00 87.56 525 ARG A N 1
ATOM 3881 C CA . ARG A 1 525 ? -3.682 -11.581 17.255 1.00 87.56 525 ARG A CA 1
ATOM 3882 C C . ARG A 1 525 ? -3.564 -11.670 18.769 1.00 87.56 525 ARG A C 1
ATOM 3884 O O . ARG A 1 525 ? -4.550 -12.005 19.418 1.00 87.56 525 ARG A O 1
ATOM 3891 N N . ALA A 1 526 ? -2.391 -11.369 19.321 1.00 88.50 526 ALA A N 1
ATOM 3892 C CA . ALA A 1 526 ? -2.167 -11.367 20.761 1.00 88.50 526 ALA A CA 1
ATOM 3893 C C . ALA A 1 526 ? -3.063 -10.332 21.457 1.00 88.50 526 ALA A C 1
ATOM 3895 O O . ALA A 1 526 ? -3.734 -10.666 22.432 1.00 88.50 526 ALA A O 1
ATOM 3896 N N . LEU A 1 527 ? -3.155 -9.117 20.905 1.00 85.56 527 LEU A N 1
ATOM 3897 C CA . LEU A 1 527 ? -4.037 -8.063 21.416 1.00 85.56 527 LEU A CA 1
ATOM 3898 C C . LEU A 1 527 ? -5.507 -8.498 21.412 1.00 85.56 527 LEU A C 1
ATOM 3900 O O . LEU A 1 527 ? -6.201 -8.350 22.417 1.00 85.56 527 LEU A O 1
ATOM 3904 N N . VAL A 1 528 ? -5.971 -9.106 20.317 1.00 85.25 528 VAL A N 1
ATOM 3905 C CA . VAL A 1 528 ? -7.350 -9.610 20.224 1.00 85.25 528 VAL A CA 1
ATOM 3906 C C . VAL A 1 528 ? -7.608 -10.750 21.210 1.00 85.25 528 VAL A C 1
ATOM 3908 O O . VAL A 1 528 ? -8.673 -10.801 21.825 1.00 85.25 528 VAL A O 1
ATOM 3911 N N . ALA A 1 529 ? -6.650 -11.662 21.388 1.00 84.56 529 ALA A N 1
ATOM 3912 C CA . ALA A 1 529 ? -6.777 -12.763 22.338 1.00 84.56 529 ALA A CA 1
ATOM 3913 C C . ALA A 1 529 ? -6.900 -12.251 23.782 1.00 84.56 529 ALA A C 1
ATOM 3915 O O . ALA A 1 529 ? -7.770 -12.710 24.522 1.00 84.56 529 ALA A O 1
ATOM 3916 N N . VAL A 1 530 ? -6.086 -11.262 24.164 1.00 86.62 530 VAL A N 1
ATOM 3917 C CA . VAL A 1 530 ? -6.175 -10.611 25.478 1.00 86.62 530 VAL A CA 1
ATOM 3918 C C . VAL A 1 530 ? -7.529 -9.926 25.648 1.00 86.62 530 VAL A C 1
ATOM 3920 O O . VAL A 1 530 ? -8.204 -10.166 26.646 1.00 86.62 530 VAL A O 1
ATOM 3923 N N . ALA A 1 531 ? -7.974 -9.143 24.662 1.00 83.94 531 ALA A N 1
ATOM 3924 C CA . ALA A 1 531 ? -9.250 -8.433 24.734 1.00 83.94 531 ALA A CA 1
ATOM 3925 C C . ALA A 1 531 ? -10.447 -9.391 24.891 1.00 83.94 531 ALA A C 1
ATOM 3927 O O . ALA A 1 531 ? -11.300 -9.188 25.759 1.00 83.94 531 ALA A O 1
ATOM 3928 N N . ASN A 1 532 ? -10.475 -10.478 24.113 1.00 82.00 532 ASN A N 1
ATOM 3929 C CA . ASN A 1 532 ? -11.521 -11.499 24.203 1.00 82.00 532 ASN A CA 1
ATOM 3930 C C . ASN A 1 532 ? -11.514 -12.219 25.565 1.00 82.00 532 ASN A C 1
ATOM 3932 O O . ASN A 1 532 ? -12.578 -12.435 26.148 1.00 82.00 532 ASN A O 1
ATOM 3936 N N . ASN A 1 533 ? -10.337 -12.560 26.099 1.00 85.62 533 ASN A N 1
ATOM 3937 C CA . ASN A 1 533 ? -10.219 -13.242 27.391 1.00 85.62 533 ASN A CA 1
ATOM 3938 C C . ASN A 1 533 ? -10.633 -12.342 28.564 1.00 85.62 533 ASN A C 1
ATOM 3940 O O . ASN A 1 533 ? -11.378 -12.787 29.437 1.00 85.62 533 ASN A O 1
ATOM 3944 N N . THR A 1 534 ? -10.226 -11.070 28.571 1.00 86.06 534 THR A N 1
ATOM 3945 C CA . THR A 1 534 ? -10.625 -10.103 29.609 1.00 86.06 534 THR A CA 1
ATOM 3946 C C . THR A 1 534 ? -12.143 -9.932 29.649 1.00 86.06 534 THR A C 1
ATOM 3948 O O . THR A 1 534 ? -12.748 -9.944 30.721 1.00 86.06 534 THR A O 1
ATOM 3951 N N . LYS A 1 535 ? -12.789 -9.864 28.480 1.00 79.12 535 LYS A N 1
ATOM 3952 C CA . LYS A 1 535 ? -14.252 -9.794 28.378 1.00 79.12 535 LYS A CA 1
ATOM 3953 C C . LYS A 1 535 ? -14.954 -11.069 28.835 1.00 79.12 535 LYS A C 1
ATOM 3955 O O . LYS A 1 535 ? -16.037 -10.996 29.419 1.00 79.12 535 LYS A O 1
ATOM 3960 N N . ALA A 1 536 ? -14.363 -12.235 28.585 1.00 78.88 536 ALA A N 1
ATOM 3961 C CA . ALA A 1 536 ? -14.893 -13.499 29.084 1.00 78.88 536 ALA A CA 1
ATOM 3962 C C . ALA A 1 536 ? -14.859 -13.555 30.621 1.00 78.88 536 ALA A C 1
ATOM 3964 O O . ALA A 1 536 ? -15.844 -13.963 31.236 1.00 78.88 536 ALA A O 1
ATOM 3965 N N . ILE A 1 537 ? -13.772 -13.081 31.240 1.00 83.69 537 ILE A N 1
ATOM 3966 C CA . ILE A 1 537 ? -13.659 -12.967 32.701 1.00 83.69 537 ILE A CA 1
ATOM 3967 C C . ILE A 1 537 ? -14.717 -11.999 33.240 1.00 83.69 537 ILE A C 1
ATOM 3969 O O . ILE A 1 537 ? -15.460 -12.370 34.141 1.00 83.69 537 ILE A O 1
ATOM 3973 N N . GLU A 1 538 ? -14.862 -10.809 32.645 1.00 84.19 538 GLU A N 1
ATOM 3974 C CA . GLU A 1 538 ? -15.880 -9.826 33.047 1.00 84.19 538 GLU A CA 1
ATOM 3975 C C . GLU A 1 538 ? -17.298 -10.426 33.033 1.00 84.19 538 GLU A C 1
ATOM 3977 O O . GLU A 1 538 ? -18.070 -10.244 33.976 1.00 84.19 538 GLU A O 1
ATOM 3982 N N . ARG A 1 539 ? -17.644 -11.182 31.982 1.00 78.88 539 ARG A N 1
ATOM 3983 C CA . ARG A 1 539 ? -18.944 -11.863 31.874 1.00 78.88 539 ARG A CA 1
ATOM 3984 C C . ARG A 1 539 ? -19.139 -12.950 32.927 1.00 78.88 539 ARG A C 1
ATOM 3986 O O . ARG A 1 539 ? -20.257 -13.100 33.408 1.00 78.88 539 ARG A O 1
ATOM 3993 N N . ASN A 1 540 ? -18.090 -13.697 33.263 1.00 84.12 540 ASN A N 1
ATOM 3994 C CA . ASN A 1 540 ? -18.159 -14.741 34.282 1.00 84.12 540 ASN A CA 1
ATOM 3995 C C . ASN A 1 540 ? -18.245 -14.164 35.698 1.00 84.12 540 ASN A C 1
ATOM 3997 O O . ASN A 1 540 ? -18.932 -14.749 36.516 1.00 84.12 540 ASN A O 1
ATOM 4001 N N . THR A 1 541 ? -17.613 -13.020 35.979 1.00 86.25 541 THR A N 1
ATOM 4002 C CA . THR A 1 541 ? -17.704 -12.348 37.289 1.00 86.25 541 THR A CA 1
ATOM 4003 C C . THR A 1 541 ? -19.070 -11.693 37.524 1.00 86.25 541 THR A C 1
ATOM 4005 O O . THR A 1 541 ? -19.482 -11.521 38.666 1.00 86.25 541 THR A O 1
ATOM 4008 N N . LYS A 1 542 ? -19.775 -11.294 36.456 1.00 78.69 542 LYS A N 1
ATOM 4009 C CA . LYS A 1 542 ? -21.134 -10.725 36.543 1.00 78.69 542 LYS A CA 1
ATOM 4010 C C . LYS A 1 542 ? -22.240 -11.776 36.700 1.00 78.69 542 LYS A C 1
ATOM 4012 O O . LYS A 1 542 ? -23.367 -11.394 37.007 1.00 78.69 542 LYS A O 1
ATOM 4017 N N . ARG A 1 543 ? -21.954 -13.044 36.403 1.00 66.31 543 ARG A N 1
ATOM 4018 C CA . ARG A 1 543 ? -22.868 -14.177 36.603 1.00 66.31 543 ARG A CA 1
ATOM 4019 C C . ARG A 1 543 ? -22.669 -14.751 37.993 1.00 66.31 543 ARG A C 1
ATOM 4021 O O . ARG A 1 543 ? -23.693 -15.177 38.565 1.00 66.31 543 ARG A O 1
#

Sequence (543 aa):
MAMPTPQGPHRALFPGAFALVVVCFLFTFLEFRRDGNQVGEVTGMSLVLGEAPDAAGLMGVPGGPGKGQDAVAEQERQPREQRSGGDAVEQARRFLEQQQAQTPVQELPEPVDATPPNVWAILTLLCAVGGIVLFFIGMRQELAVWIALGTVGAILLFLLQHDVRAMVAVQDDLGETIGKGAFTVVPGIGFWGALVGFCAAVAMAVMRVMATGKGRSFGKEPVEPDKPIGKTPEQKVAGPVVPTSPGGGPPIGEAPTPSRQVPPGPSLRPGPTVPVPDPPSPPPKPPPLPPPPVMAHSTPSMRQQAEPSSSHVPPENRSTKPPPPPPTPPLTPRNMENQDQPHQVPPAPPSNAVNVFTGFARPFFNLIDSGTLYRKPFKIFYTVLAVLNLLSILGILGVMFKGGVGPIITGLFTIFALWVGFQLWWDRKEKVGSFVTPGSEFVALPVFSHLFQTIGEWSGAFVAIVGVGASLGSLLSGSSAPSFGYGSGLLGMVMGGMGIGGLIASPIIGFLILIVSRAIAEQIRALVAVANNTKAIERNTKR

Secondary structure (DSSP, 8-state):
-PPPPPPPGGGGHHHHHHHHHHHHTTSEEEEEEETTEEEEEEEHHHHHHTPPP-HHHHTT-TTSTTSSSHHHHGGG-S-------THHHHHHHHHHHHHHHHS----PPPPPPPPPP-HHHHHHHHHHHHHHHHHHHT-TTHHHHHHHHHHHHHHHHHHHHHHHHHHHHHHHHHTTTS----EEEEE-HHHHHHHHHHHHHHHHHHHHHHHHHTT----------------------------------------PPPP-PPPPPPPPPPPPPPPPPPPPPPPPPPPPPPPPP---------------------------PPPPPPPPPP--------S-----PPPPPP-----TTTTTTHHHHHHHHTSHHHHHHHHHHHHHHHHHHHHHHHHHHHHHTTSSHHHHHHHHHHHHHHHHHHHHHHHHHHHGGGS--TT-S--HHHHHHHHHHHHHHHHHHHHHHHHHHHHHHHHHHTS-----S--TTHHHHHHS--THHHHHHHHHHHHHHHHHHHHHHHHHHHHHHHHHHHHHHHHHHT-

=== Feature glossary ===
The record interleaves many kinds of information about one protein. Here is each kind framed as the question it answers.

Q: What known structures does this most resemble?
A: Structural nearest neighbors (via Foldseek easy-search vs the PDB). Reported per hit: target PDB id, E-value, and alignment TM-score. A TM-score above ~0.5 is the conventional threshold for 'same fold'.

Q: Where is each backbone atom in 3D?
A: The mmCIF table is the protein's shape written out atom by atom. For each backbone N, Cα, C, and carbonyl O, it records an (x, y, z) coordinate triple in Å plus the residue type, chain letter, and residue number.

Q: What are the backbone torsion angles?
A: The φ/ψ torsion pair specifies the backbone conformation at each residue. φ rotates about the N–Cα bond, ψ about the Cα–C bond. Steric clashes forbid most of the (φ, ψ) plane — the allowed regions (α-helix basin, β-sheet basin, left-handed helix) are the Ramachandran-allowed regions.

Q: Which residues are buried vs exposed?
A: Solvent-accessible surface area (SASA) is the area in Å² traced out by the centre of a 1.4 Å probe sphere (a water molecule) rolled over the protein's van der Waals surface (Shrake–Rupley / Lee–Richards construction). Buried residues have near-zero SASA; fully exposed residues can exceed 200 Å². The total SASA scales roughly with the number of surface residues.

Q: How confident is the AlphaFold model at each residue?
A: pLDDT is the predicted lDDT-Cα score: AlphaFold's confidence that the local environment of each residue (all inter-atomic distances within 15 Å) is correctly placed. It is a per-residue number between 0 and 100, with higher meaning more reliable.

Q: What does the local fold look like, residue by residue?
A: 3Di is Foldseek's structural alphabet. Each residue is assigned one of twenty discrete states based on how its Cα sits relative to its spatial (not sequential) neighbors. Aligning 3Di strings finds structural homologs roughly as well as full 3D superposition, but orders of magnitude faster.

Q: How big and how compact is the whole molecule?
A: Radius of gyration (Rg) is the root-mean-square distance of Cα atoms from their centroid — a single number for overall size and compactness. A globular domain of N residues has Rg ≈ 2.2·N^0.38 Å; an extended or disordered chain has a much larger Rg. The Cα contact count is the number of residue pairs whose Cα atoms are within 8 Å and are more than four positions apart in sequence — a standard proxy for tertiary packing density. The bounding box is the smallest axis-aligned box enclosing all Cα atoms.

Q: Which residues are in helices, strands, or loops?
A: DSSP 8-state secondary structure assigns each residue one of H (α-helix), G (3₁₀-helix), I (π-helix), E (extended β-strand), B (isolated β-bridge), T (hydrogen-bonded turn), S (bend), or '-' (coil). The assignment is computed from backbone hydrogen-bond geometry via the Kabsch–Sander algorithm.

Q: How mobile is each atom in the crystal?
A: Crystallographic B-factors measure how much each atom's electron density is smeared out, in Å². They rise in mobile loops and surface residues and fall in the buried interior. In AlphaFold models this column is repurposed to hold pLDDT instead.

Q: What if only a Cα trace is available?
A: P-SEA three-state annotation labels each residue as helix, strand, or coil based purely on the geometry of the Cα trace. It serves as a fallback when the full backbone (and thus DSSP) is unavailable.

Q: What family and function is it annotated with?
A: Database cross-references. InterPro integrates a dozen domain/family signature databases into unified entries with residue-range hits. GO terms attach function/process/location labels with evidence codes. CATH codes position the fold in a four-level structural taxonomy. Organism is the NCBI-taxonomy species name.

Q: Are the domains correctly placed relative to each other?
A: Predicted Aligned Error (PAE) is an AlphaFold confidence matrix: entry (i, j) is the expected error in the position of residue j, in ångströms, when the prediction is superimposed on the true structure at residue i. Low PAE within a block of residues means that block is internally rigid and well-predicted; high PAE between two blocks means their relative placement is uncertain even if each block individually is confident.

Q: What do the diagnostic plots show?
A: Three diagnostic plots accompany the record. The Cα contact map visualizes the tertiary structure as a 2D adjacency matrix (8 Å cutoff, sequence-local contacts suppressed). The Ramachandran plot shows the distribution of backbone (φ, ψ) torsions, with points in the α and β basins reflecting secondary structure content. The PAE plot shows AlphaFold's inter-residue confidence as a color matrix.

Q: What is the amino-acid chain?
A: Primary structure: the covalent order of the twenty standard amino acids along the backbone. Two proteins with the same sequence will (almost always) fold to the same structure; two with 30% identity often share a fold but not the details.

Q: What do the rendered images show?
A: The six renders are orthographic views along the three Cartesian axes in both directions. Representation (cartoon, sticks, or surface) and color scheme (sequence-rainbow or by-chain) vary across proteins so the training set covers all the common visualization conventions.